Protein AF-0000000083444972 (afdb_homodimer)

Structure (mmCIF, N/CA/C/O backbone):
data_AF-0000000083444972-model_v1
#
loop_
_entity.id
_entity.type
_entity.pdbx_description
1 polymer "Pyridoxamine 5'-phosphate oxidase Alr4036 family FMN-binding domain-containing protein"
#
loop_
_atom_site.group_PDB
_atom_site.id
_atom_site.type_symbol
_atom_site.label_atom_id
_atom_site.label_alt_id
_atom_site.label_comp_id
_atom_site.label_asym_id
_atom_site.label_entity_id
_atom_site.label_seq_id
_atom_site.pdbx_PDB_ins_code
_atom_site.Cartn_x
_atom_site.Cartn_y
_atom_site.Cartn_z
_atom_site.occupancy
_atom_site.B_iso_or_equiv
_atom_site.auth_seq_id
_atom_site.auth_comp_id
_atom_site.auth_asym_id
_atom_site.auth_atom_id
_atom_site.pdbx_PDB_model_num
ATOM 1 N N . MET A 1 1 ? 34.969 41 23.953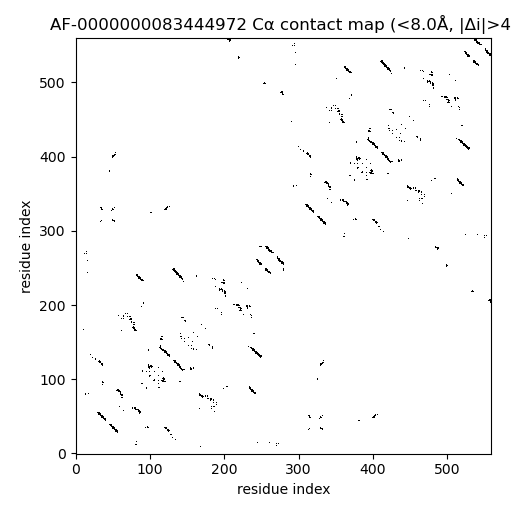 1 29.55 1 MET A N 1
ATOM 2 C CA . MET A 1 1 ? 34.906 40.312 22.656 1 29.55 1 MET A CA 1
ATOM 3 C C . MET A 1 1 ? 33.875 39.188 22.703 1 29.55 1 MET A C 1
ATOM 5 O O . MET A 1 1 ? 34.156 38.125 23.25 1 29.55 1 MET A O 1
ATOM 9 N N . SER A 1 2 ? 32.5 39.438 22.781 1 27.27 2 SER A N 1
ATOM 10 C CA . SER A 1 2 ? 31.359 38.625 23.141 1 27.27 2 SER A CA 1
ATOM 11 C C . SER A 1 2 ? 31.188 37.469 22.172 1 27.27 2 SER A C 1
ATOM 13 O O . SER A 1 2 ? 31.125 37.656 20.953 1 27.27 2 SER A O 1
ATOM 15 N N . THR A 1 3 ? 31.781 36.312 22.438 1 33.97 3 THR A N 1
ATOM 16 C CA . THR A 1 3 ? 31.734 35.062 21.688 1 33.97 3 THR A CA 1
ATOM 17 C C . THR A 1 3 ? 30.297 34.75 21.281 1 33.97 3 THR A C 1
ATOM 19 O O . THR A 1 3 ? 29.438 34.531 22.141 1 33.97 3 THR A O 1
ATOM 22 N N . THR A 1 4 ? 29.734 35.438 20.281 1 32.84 4 THR A N 1
ATOM 23 C CA . THR A 1 4 ? 28.391 35.25 19.734 1 32.84 4 THR A CA 1
ATOM 24 C C . THR A 1 4 ? 28.062 33.781 19.578 1 32.84 4 THR A C 1
ATOM 26 O O . THR A 1 4 ? 28.859 33 19.031 1 32.84 4 THR A O 1
ATOM 29 N N . ALA A 1 5 ? 27.359 33.219 20.5 1 39.28 5 ALA A N 1
ATOM 30 C CA . ALA A 1 5 ? 26.844 31.859 20.453 1 39.28 5 ALA A CA 1
ATOM 31 C C . ALA A 1 5 ? 26.422 31.484 19.031 1 39.28 5 ALA A C 1
ATOM 33 O O . ALA A 1 5 ? 25.812 32.312 18.328 1 39.28 5 ALA A O 1
ATOM 34 N N . PRO A 1 6 ? 27.047 30.562 18.359 1 39.22 6 PRO A N 1
ATOM 35 C CA . PRO A 1 6 ? 26.609 30.234 17 1 39.22 6 PRO A CA 1
ATOM 36 C C . PRO A 1 6 ? 25.094 30.234 16.844 1 39.22 6 PRO A C 1
ATOM 38 O O . PRO A 1 6 ? 24.375 29.953 17.812 1 39.22 6 PRO A O 1
ATOM 41 N N . SER A 1 7 ? 24.438 31.109 16.094 1 36.88 7 SER A N 1
ATOM 42 C CA . SER A 1 7 ? 23.031 31.141 15.734 1 36.88 7 SER A CA 1
ATOM 43 C C . SER A 1 7 ? 22.453 29.734 15.633 1 36.88 7 SER A C 1
ATOM 45 O O . SER A 1 7 ? 23.141 28.797 15.219 1 36.88 7 SER A O 1
ATOM 47 N N . ALA A 1 8 ? 21.578 29.234 16.484 1 40.88 8 ALA A N 1
ATOM 48 C CA . ALA A 1 8 ? 20.906 27.938 16.375 1 40.88 8 ALA A CA 1
ATOM 49 C C . ALA A 1 8 ? 20.797 27.5 14.914 1 40.88 8 ALA A C 1
ATOM 51 O O . ALA A 1 8 ? 20.047 28.094 14.141 1 40.88 8 ALA A O 1
ATOM 52 N N . SER A 1 9 ? 21.75 27.188 14.062 1 45.12 9 SER A N 1
ATOM 53 C CA . SER A 1 9 ? 21.906 26.703 12.695 1 45.12 9 SER A CA 1
ATOM 54 C C . SER A 1 9 ? 20.812 25.703 12.336 1 45.12 9 SER A C 1
ATOM 56 O O . SER A 1 9 ? 20.578 24.734 13.07 1 45.12 9 SER A O 1
ATOM 58 N N . ALA A 1 10 ? 19.734 26.172 11.586 1 56.94 10 ALA A N 1
ATOM 59 C CA . ALA A 1 10 ? 18.609 25.406 11.055 1 56.94 10 ALA A CA 1
ATOM 60 C C . ALA A 1 10 ? 19.094 24.047 10.531 1 56.94 10 ALA A C 1
ATOM 62 O O . ALA A 1 10 ? 20.094 23.969 9.82 1 56.94 10 ALA A O 1
ATOM 63 N N . LEU A 1 11 ? 18.844 22.938 11.211 1 68.12 11 LEU A N 1
ATOM 64 C CA . LEU A 1 11 ? 19.125 21.609 10.688 1 68.12 11 LEU A CA 1
ATOM 65 C C . LEU A 1 11 ? 18.859 21.547 9.188 1 68.12 11 LEU A C 1
ATOM 67 O O . LEU A 1 11 ? 17.875 22.109 8.711 1 68.12 11 LEU A O 1
ATOM 71 N N . PRO A 1 12 ? 19.859 21.234 8.422 1 84.19 12 PRO A N 1
ATOM 72 C CA . PRO A 1 12 ? 19.641 21.094 6.98 1 84.19 12 PRO A CA 1
ATOM 73 C C . PRO A 1 12 ? 18.484 20.156 6.648 1 84.19 12 PRO A C 1
ATOM 75 O O . PRO A 1 12 ? 18.078 19.344 7.492 1 84.19 12 PRO A O 1
ATOM 78 N N . PRO A 1 13 ? 17.844 20.359 5.492 1 91.69 13 PRO A N 1
ATOM 79 C CA . PRO A 1 13 ? 16.828 19.422 5.031 1 91.69 13 PRO A CA 1
ATOM 80 C C . PRO A 1 13 ? 17.359 18 4.906 1 91.69 13 PRO A C 1
ATOM 82 O O . PRO A 1 13 ? 18.562 17.797 4.758 1 91.69 13 PRO A O 1
ATOM 85 N N . ALA A 1 14 ? 16.438 17.062 5.047 1 95.12 14 ALA A N 1
ATOM 86 C CA . ALA A 1 14 ? 16.828 15.672 4.844 1 95.12 14 ALA A CA 1
ATOM 87 C C . ALA A 1 14 ? 17.5 15.477 3.492 1 95.12 14 ALA A C 1
ATOM 89 O O . ALA A 1 14 ? 17.109 16.094 2.498 1 95.12 14 ALA A O 1
ATOM 90 N N . PRO A 1 15 ? 18.5 14.633 3.381 1 95.44 15 PRO A N 1
ATOM 91 C CA . PRO A 1 15 ? 19.25 14.461 2.139 1 95.44 15 PRO A CA 1
ATOM 92 C C . PRO A 1 15 ? 18.391 13.945 0.99 1 95.44 15 PRO A C 1
ATOM 94 O O . PRO A 1 15 ? 18.734 14.141 -0.18 1 95.44 15 PRO A O 1
ATOM 97 N N . TRP A 1 16 ? 17.297 13.359 1.238 1 97.81 16 TRP A N 1
ATOM 98 C CA . TRP A 1 16 ? 16.438 12.75 0.214 1 97.81 16 TRP A CA 1
ATOM 99 C C . TRP A 1 16 ? 15.383 13.742 -0.263 1 97.81 16 TRP A C 1
ATOM 101 O O . TRP A 1 16 ? 14.742 13.516 -1.291 1 97.81 16 TRP A O 1
ATOM 111 N N . LYS A 1 17 ? 15.164 14.797 0.413 1 97.38 17 LYS A N 1
ATOM 112 C CA . LYS A 1 17 ? 13.961 15.609 0.234 1 97.38 17 LYS A CA 1
ATOM 113 C C . LYS A 1 17 ? 13.961 16.297 -1.127 1 97.38 17 LYS A C 1
ATOM 115 O O . LYS A 1 17 ? 12.945 16.312 -1.825 1 97.38 17 LYS A O 1
ATOM 120 N N . SER A 1 18 ? 15.062 16.922 -1.477 1 97.25 18 SER A N 1
ATOM 121 C CA . SER A 1 18 ? 15.133 17.672 -2.727 1 97.25 18 SER A CA 1
ATOM 122 C C . SER A 1 18 ? 14.836 16.781 -3.926 1 97.25 18 SER A C 1
ATOM 124 O O . SER A 1 18 ? 14.016 17.109 -4.777 1 97.25 18 SER A O 1
ATOM 126 N N . LEU A 1 19 ? 15.508 15.648 -4 1 98.31 19 LEU A N 1
ATOM 127 C CA . LEU A 1 19 ? 15.297 14.734 -5.113 1 98.31 19 LEU A CA 1
ATOM 128 C C . LEU A 1 19 ? 13.875 14.18 -5.098 1 98.31 19 LEU A C 1
ATOM 130 O O . LEU A 1 19 ? 13.234 14.062 -6.145 1 98.31 19 LEU A O 1
ATOM 134 N N . PHE A 1 20 ? 13.414 13.859 -3.982 1 98.69 20 PHE A N 1
ATOM 135 C CA . PHE A 1 20 ? 12.039 13.383 -3.826 1 98.69 20 PHE A CA 1
ATOM 136 C C . PHE A 1 20 ? 11.055 14.406 -4.379 1 98.69 20 PHE A C 1
ATOM 138 O O . PHE A 1 20 ? 10.18 14.062 -5.176 1 98.69 20 PHE A O 1
ATOM 145 N N . SER A 1 21 ? 11.227 15.625 -3.947 1 98.12 21 SER A N 1
ATOM 146 C CA . SER A 1 21 ? 10.344 16.703 -4.398 1 98.12 21 SER A CA 1
ATOM 147 C C . SER A 1 21 ? 10.391 16.859 -5.914 1 98.12 21 SER A C 1
ATOM 149 O O . SER A 1 21 ? 9.367 17.078 -6.559 1 98.12 21 SER A O 1
ATOM 151 N N . GLU A 1 22 ? 11.531 16.781 -6.441 1 98.19 22 GLU A N 1
ATOM 152 C CA . GLU A 1 22 ? 11.688 16.859 -7.891 1 98.19 22 GLU A CA 1
ATOM 153 C C . GLU A 1 22 ? 10.914 15.734 -8.586 1 98.19 22 GLU A C 1
ATOM 155 O O . GLU A 1 22 ? 10.219 15.977 -9.578 1 98.19 22 GLU A O 1
ATOM 160 N N . HIS A 1 23 ? 11.047 14.508 -8.094 1 98.44 23 HIS A N 1
ATOM 161 C CA . HIS A 1 23 ? 10.359 13.375 -8.688 1 98.44 23 HIS A CA 1
ATOM 162 C C . HIS A 1 23 ? 8.844 13.539 -8.594 1 98.44 23 HIS A C 1
ATOM 164 O O . HIS A 1 23 ? 8.125 13.273 -9.555 1 98.44 23 HIS A O 1
ATOM 170 N N . ILE A 1 24 ? 8.367 13.969 -7.418 1 97.69 24 ILE A N 1
ATOM 171 C CA . ILE A 1 24 ? 6.938 14.164 -7.219 1 97.69 24 ILE A CA 1
ATOM 172 C C . ILE A 1 24 ? 6.414 15.188 -8.219 1 97.69 24 ILE A C 1
ATOM 174 O O . ILE A 1 24 ? 5.34 15.008 -8.797 1 97.69 24 ILE A O 1
ATOM 178 N N . SER A 1 25 ? 7.16 16.25 -8.461 1 96.25 25 SER A N 1
ATOM 179 C CA . SER A 1 25 ? 6.746 17.328 -9.359 1 96.25 25 SER A CA 1
ATOM 180 C C . SER A 1 25 ? 6.602 16.812 -10.789 1 96.25 25 SER A C 1
ATOM 182 O O . SER A 1 25 ? 5.926 17.453 -11.609 1 96.25 25 SER A O 1
ATOM 184 N N . LYS A 1 26 ? 7.207 15.695 -11.141 1 96.06 26 LYS A N 1
ATOM 185 C CA . LYS A 1 26 ? 7.188 15.141 -12.5 1 96.06 26 LYS A CA 1
ATOM 186 C C . LYS A 1 26 ? 6.023 14.172 -12.68 1 96.06 26 LYS A C 1
ATOM 188 O O . LYS A 1 26 ? 5.73 13.758 -13.805 1 96.06 26 LYS A O 1
ATOM 193 N N . MET A 1 27 ? 5.43 13.828 -11.539 1 95.19 27 MET A N 1
ATOM 194 C CA . MET A 1 27 ? 4.277 12.938 -11.633 1 95.19 27 MET A CA 1
ATOM 195 C C . MET A 1 27 ? 3.055 13.68 -12.156 1 95.19 27 MET A C 1
ATOM 197 O O . MET A 1 27 ? 2.834 14.844 -11.805 1 95.19 27 MET A O 1
ATOM 201 N N . LYS A 1 28 ? 2.252 13.016 -13.055 1 90.12 28 LYS A N 1
ATOM 202 C CA . LYS A 1 28 ? 0.999 13.609 -13.516 1 90.12 28 LYS A CA 1
ATOM 203 C C . LYS A 1 28 ? 0.076 13.93 -12.336 1 90.12 28 LYS A C 1
ATOM 205 O O . LYS A 1 28 ? -0.571 14.977 -12.32 1 90.12 28 LYS A O 1
ATOM 210 N N . SER A 1 29 ? -0.06 13.031 -11.43 1 92.31 29 SER A N 1
ATOM 211 C CA . SER A 1 29 ? -0.767 13.164 -10.156 1 92.31 29 SER A CA 1
ATOM 212 C C . SER A 1 29 ? 0.081 12.648 -9 1 92.31 29 SER A C 1
ATOM 214 O O . SER A 1 29 ? 0.683 11.57 -9.094 1 92.31 29 SER A O 1
ATOM 216 N N . PRO A 1 30 ? 0.172 13.477 -8.008 1 96.19 30 PRO A N 1
ATOM 217 C CA . PRO A 1 30 ? 1.041 13.055 -6.906 1 96.19 30 PRO A CA 1
ATOM 218 C C . PRO A 1 30 ? 0.389 12.008 -6.008 1 96.19 30 PRO A C 1
ATOM 220 O O . PRO A 1 30 ? 0.37 12.172 -4.781 1 96.19 30 PRO A O 1
ATOM 223 N N . GLU A 1 31 ? -0.049 10.93 -6.602 1 97.38 31 GLU A N 1
ATOM 224 C CA . GLU A 1 31 ? -0.674 9.828 -5.875 1 97.38 31 GLU A CA 1
ATOM 225 C C . GLU A 1 31 ? 0.373 8.953 -5.188 1 97.38 31 GLU A C 1
ATOM 227 O O . GLU A 1 31 ? 1.475 8.773 -5.711 1 97.38 31 GLU A O 1
ATOM 232 N N . PHE A 1 32 ? 0.044 8.508 -4.09 1 98.69 32 PHE A N 1
ATOM 233 C CA . PHE A 1 32 ? 0.807 7.473 -3.404 1 98.69 32 PHE A CA 1
ATOM 234 C C . PHE A 1 32 ? -0.123 6.48 -2.721 1 98.69 32 PHE A C 1
ATOM 236 O O . PHE A 1 32 ? -1.339 6.684 -2.686 1 98.69 32 PHE A O 1
ATOM 243 N N . VAL A 1 33 ? 0.439 5.379 -2.26 1 98.94 33 VAL A N 1
ATOM 244 C CA . VAL A 1 33 ? -0.359 4.395 -1.537 1 98.94 33 VAL A CA 1
ATOM 245 C C . VAL A 1 33 ? 0.065 4.359 -0.071 1 98.94 33 VAL A C 1
ATOM 247 O O . VAL A 1 33 ? 1.26 4.328 0.236 1 98.94 33 VAL A O 1
ATOM 250 N N . LEU A 1 34 ? -0.942 4.398 0.748 1 99 34 LEU A N 1
ATOM 251 C CA . LEU A 1 34 ? -0.731 4.355 2.191 1 99 34 LEU A CA 1
ATOM 252 C C . LEU A 1 34 ? -1.053 2.971 2.746 1 99 34 LEU A C 1
ATOM 254 O O . LEU A 1 34 ? -2.127 2.426 2.48 1 99 34 LEU A O 1
ATOM 258 N N . GLY A 1 35 ? -0.06 2.439 3.475 1 98.94 35 GLY A N 1
ATOM 259 C CA . GLY A 1 35 ? -0.285 1.232 4.254 1 98.94 35 GLY A CA 1
ATOM 260 C C . GLY A 1 35 ? -0.543 1.51 5.723 1 98.94 35 GLY A C 1
ATOM 261 O O . GLY A 1 35 ? 0.148 2.326 6.336 1 98.94 35 GLY A O 1
ATOM 262 N N . THR A 1 36 ? -1.591 0.898 6.285 1 98.94 36 THR A N 1
ATOM 263 C CA . THR A 1 36 ? -1.922 0.951 7.707 1 98.94 36 THR A CA 1
ATOM 264 C C . THR A 1 36 ? -2.205 -0.448 8.25 1 98.94 36 THR A C 1
ATOM 266 O O . THR A 1 36 ? -2.086 -1.437 7.52 1 98.94 36 THR A O 1
ATOM 269 N N . LEU A 1 37 ? -2.461 -0.545 9.523 1 98.81 37 LEU A N 1
ATOM 270 C CA . LEU A 1 37 ? -2.85 -1.774 10.203 1 98.81 37 LEU A CA 1
ATOM 271 C C . LEU A 1 37 ? -4.309 -1.715 10.648 1 98.81 37 LEU A C 1
ATOM 273 O O . LEU A 1 37 ? -4.758 -0.699 11.18 1 98.81 37 LEU A O 1
ATOM 277 N N . ASP A 1 38 ? -5.008 -2.707 10.344 1 98.56 38 ASP A N 1
ATOM 278 C CA . ASP A 1 38 ? -6.348 -2.887 10.898 1 98.56 38 ASP A CA 1
ATOM 279 C C . ASP A 1 38 ? -6.41 -4.109 11.812 1 98.56 38 ASP A C 1
ATOM 281 O O . ASP A 1 38 ? -5.609 -5.035 11.672 1 98.56 38 ASP A O 1
ATOM 285 N N . SER A 1 39 ? -7.32 -4.125 12.742 1 97.94 39 SER A N 1
ATOM 286 C CA . SER A 1 39 ? -7.523 -5.301 13.586 1 97.94 39 SER A CA 1
ATOM 287 C C . SER A 1 39 ? -7.988 -6.496 12.758 1 97.94 39 SER A C 1
ATOM 289 O O . SER A 1 39 ? -8.828 -6.359 11.875 1 97.94 39 SER A O 1
ATOM 291 N N . ALA A 1 40 ? -7.434 -7.617 13.023 1 97.94 40 ALA A N 1
ATOM 292 C CA . ALA A 1 40 ? -7.816 -8.844 12.328 1 97.94 40 ALA A CA 1
ATOM 293 C C . ALA A 1 40 ? -9.094 -9.43 12.922 1 97.94 40 ALA A C 1
ATOM 295 O O . ALA A 1 40 ? -9.422 -9.18 14.086 1 97.94 40 ALA A O 1
ATOM 296 N N . PRO A 1 41 ? -9.789 -10.219 12.086 1 94.06 41 PRO A N 1
ATOM 297 C CA . PRO A 1 41 ? -10.906 -10.977 12.664 1 94.06 41 PRO A CA 1
ATOM 298 C C . PRO A 1 41 ? -10.461 -11.953 13.75 1 94.06 41 PRO A C 1
ATOM 300 O O . PRO A 1 41 ? -9.289 -12.352 13.781 1 94.06 41 PRO A O 1
ATOM 303 N N . LYS A 1 42 ? -11.398 -12.312 14.531 1 94.06 42 LYS A N 1
ATOM 304 C CA . LYS A 1 42 ? -11.117 -13.297 15.578 1 94.06 42 LYS A CA 1
ATOM 305 C C . LYS A 1 42 ? -10.633 -14.609 14.977 1 94.06 42 LYS A C 1
ATOM 307 O O . LYS A 1 42 ? -11.18 -15.086 13.977 1 94.06 42 LYS A O 1
ATOM 312 N N . GLY A 1 43 ? -9.68 -15.164 15.555 1 93.5 43 GLY A N 1
ATOM 313 C CA . GLY A 1 43 ? -9.188 -16.453 15.117 1 93.5 43 GLY A CA 1
ATOM 314 C C . GLY A 1 43 ? -8.102 -16.359 14.062 1 93.5 43 GLY A C 1
ATOM 315 O O . GLY A 1 43 ? -7.547 -17.375 13.633 1 93.5 43 GLY A O 1
ATOM 316 N N . SER A 1 44 ? -7.758 -15.141 13.664 1 95.88 44 SER A N 1
ATOM 317 C CA . SER A 1 44 ? -6.703 -14.93 12.68 1 95.88 44 SER A CA 1
ATOM 318 C C . SER A 1 44 ? -5.336 -15.289 13.25 1 95.88 44 SER A C 1
ATOM 320 O O . SER A 1 44 ? -5.129 -15.234 14.461 1 95.88 44 SER A O 1
ATOM 322 N N . PRO A 1 45 ? -4.391 -15.664 12.406 1 96.31 45 PRO A N 1
ATOM 323 C CA . PRO A 1 45 ? -3.049 -16.016 12.867 1 96.31 45 PRO A CA 1
ATOM 324 C C . PRO A 1 45 ? -2.311 -14.836 13.5 1 96.31 45 PRO A C 1
ATOM 326 O O . PRO A 1 45 ? -1.371 -15.039 14.273 1 96.31 45 PRO A O 1
ATOM 329 N N . THR A 1 46 ? -2.596 -13.602 13.125 1 97.62 46 THR A N 1
ATOM 330 C CA . THR A 1 46 ? -2.033 -12.383 13.688 1 97.62 46 THR A CA 1
ATOM 331 C C . THR A 1 46 ? -3.143 -11.43 14.141 1 97.62 46 THR A C 1
ATOM 333 O O . THR A 1 46 ? -4.266 -11.5 13.633 1 97.62 46 THR A O 1
ATOM 336 N N . PRO A 1 47 ? -2.816 -10.555 15.047 1 97.81 47 PRO A N 1
ATOM 337 C CA . PRO A 1 47 ? -3.848 -9.648 15.562 1 97.81 47 PRO A CA 1
ATOM 338 C C . PRO A 1 47 ? -4.188 -8.531 14.586 1 97.81 47 PRO A C 1
ATOM 340 O O . PRO A 1 47 ? -5.168 -7.805 14.789 1 97.81 47 PRO A O 1
ATOM 343 N N . PHE A 1 48 ? -3.361 -8.344 13.531 1 98.44 48 PHE A N 1
ATOM 344 C CA . PHE A 1 48 ? -3.578 -7.254 12.586 1 98.44 48 PHE A CA 1
ATOM 345 C C . PHE A 1 48 ? -3.564 -7.766 11.156 1 98.44 48 PHE A C 1
ATOM 347 O O . PHE A 1 48 ? -3.049 -8.852 10.883 1 98.44 48 PHE A O 1
ATOM 354 N N . VAL A 1 49 ? -4.137 -7.039 10.273 1 98.88 49 VAL A N 1
ATOM 355 C CA . VAL A 1 49 ? -4.074 -7.238 8.836 1 98.88 49 VAL A CA 1
ATOM 356 C C . VAL A 1 49 ? -3.633 -5.945 8.148 1 98.88 49 VAL A C 1
ATOM 358 O O . VAL A 1 49 ? -3.871 -4.852 8.672 1 98.88 49 VAL A O 1
ATOM 361 N N . PRO A 1 50 ? -2.939 -6.043 7.043 1 98.88 50 PRO A N 1
ATOM 362 C CA . PRO A 1 50 ? -2.545 -4.836 6.312 1 98.88 50 PRO A CA 1
ATOM 363 C C . PRO A 1 50 ? -3.697 -4.223 5.52 1 98.88 50 PRO A C 1
ATOM 365 O O . PRO A 1 50 ? -4.551 -4.949 5 1 98.88 50 PRO A O 1
ATOM 368 N N . ARG A 1 51 ? -3.75 -2.936 5.457 1 98.94 51 ARG A N 1
ATOM 369 C CA . ARG A 1 51 ? -4.676 -2.188 4.609 1 98.94 51 ARG A CA 1
ATOM 370 C C . ARG A 1 51 ? -3.932 -1.179 3.742 1 98.94 51 ARG A C 1
ATOM 372 O O . ARG A 1 51 ? -2.971 -0.552 4.195 1 98.94 51 ARG A O 1
ATOM 379 N N . VAL A 1 52 ? -4.359 -1.056 2.496 1 98.94 52 VAL A N 1
ATOM 380 C CA . VAL A 1 52 ? -3.691 -0.153 1.566 1 98.94 52 VAL A CA 1
ATOM 381 C C . VAL A 1 52 ? -4.73 0.638 0.775 1 98.94 52 VAL A C 1
ATOM 383 O O . VAL A 1 52 ? -5.805 0.123 0.462 1 98.94 52 VAL A O 1
ATOM 386 N N . ARG A 1 53 ? -4.414 1.9 0.476 1 98.81 53 ARG A N 1
ATOM 387 C CA . ARG A 1 53 ? -5.27 2.727 -0.37 1 98.81 53 ARG A CA 1
ATOM 388 C C . ARG A 1 53 ? -4.488 3.893 -0.966 1 98.81 53 ARG A C 1
ATOM 390 O O . ARG A 1 53 ? -3.484 4.332 -0.397 1 98.81 53 ARG A O 1
ATOM 397 N N . TYR A 1 54 ? -4.953 4.367 -2.051 1 98.5 54 TYR A N 1
ATOM 398 C CA . TYR A 1 54 ? -4.355 5.531 -2.695 1 98.5 54 TYR A CA 1
ATOM 399 C C . TYR A 1 54 ? -4.723 6.812 -1.955 1 98.5 54 TYR A C 1
ATOM 401 O O . TYR A 1 54 ? -5.852 6.961 -1.484 1 98.5 54 TYR A O 1
ATOM 409 N N . CYS A 1 55 ? -3.85 7.688 -1.828 1 98.44 55 CYS A N 1
ATOM 410 C CA . CYS A 1 55 ? -3.963 9.047 -1.302 1 98.44 55 CYS A CA 1
ATOM 411 C C . CYS A 1 55 ? -3.238 10.039 -2.201 1 98.44 55 CYS A C 1
ATOM 413 O O . CYS A 1 55 ? -2.611 9.648 -3.188 1 98.44 55 CYS A O 1
ATOM 415 N N . ILE A 1 56 ? -3.422 11.32 -1.875 1 98.19 56 ILE A N 1
ATOM 416 C CA . ILE A 1 56 ? -2.773 12.375 -2.641 1 98.19 56 ILE A CA 1
ATOM 417 C C . ILE A 1 56 ? -1.768 13.109 -1.756 1 98.19 56 ILE A C 1
ATOM 419 O O . ILE A 1 56 ? -2.098 13.523 -0.644 1 98.19 56 ILE A O 1
ATOM 423 N N . HIS A 1 57 ? -0.564 13.195 -2.256 1 98.75 57 HIS A N 1
ATOM 424 C CA . HIS A 1 57 ? 0.467 14 -1.611 1 98.75 57 HIS A CA 1
ATOM 425 C C . HIS A 1 57 ? 0.125 15.484 -1.672 1 98.75 57 HIS A C 1
ATOM 427 O O . HIS A 1 57 ? -0.057 16.047 -2.758 1 98.75 57 HIS A O 1
ATOM 433 N N . ARG A 1 58 ? 0.074 16.172 -0.535 1 98.5 58 ARG A N 1
ATOM 434 C CA . ARG A 1 58 ? -0.389 17.547 -0.514 1 98.5 58 ARG A CA 1
ATOM 435 C C . ARG A 1 58 ? 0.748 18.5 -0.162 1 98.5 58 ARG A C 1
ATOM 437 O O . ARG A 1 58 ? 0.513 19.688 0.127 1 98.5 58 ARG A O 1
ATOM 444 N N . GLY A 1 59 ? 1.976 18 -0.183 1 98.12 59 GLY A N 1
ATOM 445 C CA . GLY A 1 59 ? 3.129 18.797 0.196 1 98.12 59 GLY A CA 1
ATOM 446 C C . GLY A 1 59 ? 3.721 18.391 1.534 1 98.12 59 GLY A C 1
ATOM 447 O O . GLY A 1 59 ? 3.492 17.281 2.012 1 98.12 59 GLY A O 1
ATOM 448 N N . PHE A 1 60 ? 4.555 19.297 2.113 1 98.75 60 PHE A N 1
ATOM 449 C CA . PHE A 1 60 ? 5.207 19.047 3.393 1 98.75 60 PHE A CA 1
ATOM 450 C C . PHE A 1 60 ? 4.648 19.969 4.473 1 98.75 60 PHE A C 1
ATOM 452 O O . PHE A 1 60 ? 4.344 21.125 4.207 1 98.75 60 PHE A O 1
ATOM 459 N N . TRP A 1 61 ? 4.547 19.453 5.66 1 98.75 61 TRP A N 1
ATOM 460 C CA . TRP A 1 61 ? 4.074 20.25 6.781 1 98.75 61 TRP A CA 1
ATOM 461 C C . TRP A 1 61 ? 4.922 21.516 6.949 1 98.75 61 TRP A C 1
ATOM 463 O O . TRP A 1 61 ? 6.152 21.453 6.895 1 98.75 61 TRP A O 1
ATOM 473 N N . ALA A 1 62 ? 4.277 22.656 7.156 1 98.25 62 ALA A N 1
ATOM 474 C CA . ALA A 1 62 ? 4.871 23.969 7.371 1 98.25 62 ALA A CA 1
ATOM 475 C C . ALA A 1 62 ? 5.438 24.531 6.074 1 98.25 62 ALA A C 1
ATOM 477 O O . ALA A 1 62 ? 6.219 25.484 6.098 1 98.25 62 ALA A O 1
ATOM 478 N N . GLU A 1 63 ? 5.129 23.844 4.969 1 97.62 63 GLU A N 1
ATOM 479 C CA . GLU A 1 63 ? 5.508 24.297 3.635 1 97.62 63 GLU A CA 1
ATOM 480 C C . GLU A 1 63 ? 4.32 24.266 2.68 1 97.62 63 GLU A C 1
ATOM 482 O O . GLU A 1 63 ? 4.414 23.703 1.585 1 97.62 63 GLU A O 1
ATOM 487 N N . LEU A 1 64 ? 3.266 24.891 3.041 1 97.56 64 LEU A N 1
ATOM 488 C CA . LEU A 1 64 ? 2.053 24.938 2.232 1 97.56 64 LEU A CA 1
ATOM 489 C C . LEU A 1 64 ? 2.361 25.422 0.82 1 97.56 64 LEU A C 1
ATOM 491 O O . LEU A 1 64 ? 2.869 26.531 0.635 1 97.56 64 LEU A O 1
ATOM 495 N N . PRO A 1 65 ? 2.061 24.562 -0.143 1 96.56 65 PRO A N 1
ATOM 496 C CA . PRO A 1 65 ? 2.314 24.984 -1.519 1 96.56 65 PRO A CA 1
ATOM 497 C C . PRO A 1 65 ? 1.502 26.219 -1.908 1 96.56 65 PRO A C 1
ATOM 499 O O . PRO A 1 65 ? 0.364 26.391 -1.461 1 96.56 65 PRO A O 1
ATOM 502 N N . GLU A 1 66 ? 2.039 26.969 -2.826 1 95.94 66 GLU A N 1
ATOM 503 C CA . GLU A 1 66 ? 1.327 28.141 -3.324 1 95.94 66 GLU A CA 1
ATOM 504 C C . GLU A 1 66 ? 0.133 27.734 -4.184 1 95.94 66 GLU A C 1
ATOM 506 O O . GLU A 1 66 ? 0.217 26.781 -4.965 1 95.94 66 GLU A O 1
ATOM 511 N N . ASN A 1 67 ? -0.885 28.391 -3.955 1 96.56 67 ASN A N 1
ATOM 512 C CA . ASN A 1 67 ? -2.121 28.25 -4.715 1 96.56 67 ASN A CA 1
ATOM 513 C C . ASN A 1 67 ? -2.883 29.562 -4.812 1 96.56 67 ASN A C 1
ATOM 515 O O . ASN A 1 67 ? -3.434 30.047 -3.818 1 96.56 67 ASN A O 1
ATOM 519 N N . LYS A 1 68 ? -2.988 30.141 -5.992 1 95.19 68 LYS A N 1
ATOM 520 C CA . LYS A 1 68 ? -3.557 31.469 -6.191 1 95.19 68 LYS A CA 1
ATOM 521 C C . LYS A 1 68 ? -5.051 31.484 -5.879 1 95.19 68 LYS A C 1
ATOM 523 O O . LYS A 1 68 ? -5.637 32.531 -5.68 1 95.19 68 LYS A O 1
ATOM 528 N N . HIS A 1 69 ? -5.672 30.312 -5.848 1 95.25 69 HIS A N 1
ATOM 529 C CA . HIS A 1 69 ? -7.109 30.234 -5.621 1 95.25 69 HIS A CA 1
ATOM 530 C C . HIS A 1 69 ? -7.422 30.016 -4.145 1 95.25 69 HIS A C 1
ATOM 532 O O . HIS A 1 69 ? -8.594 29.922 -3.76 1 95.25 69 HIS A O 1
ATOM 538 N N . ASN A 1 70 ? -6.402 29.906 -3.314 1 97.5 70 ASN A N 1
ATOM 539 C CA . ASN A 1 70 ? -6.562 29.719 -1.876 1 97.5 70 ASN A CA 1
ATOM 540 C C . ASN A 1 70 ? -6.625 31.047 -1.139 1 97.5 70 ASN A C 1
ATOM 542 O O . ASN A 1 70 ? -5.621 31.766 -1.051 1 97.5 70 ASN A O 1
ATOM 546 N N . ASP A 1 71 ? -7.727 31.359 -0.493 1 95.62 71 ASP A N 1
ATOM 547 C CA . ASP A 1 71 ? -7.93 32.625 0.179 1 95.62 71 ASP A CA 1
ATOM 548 C C . ASP A 1 71 ? -7.559 32.562 1.657 1 95.62 71 ASP A C 1
ATOM 550 O O . ASP A 1 71 ? -7.699 33.531 2.398 1 95.62 71 ASP A O 1
ATOM 554 N N . ALA A 1 72 ? -7.145 31.406 2.094 1 97.62 72 ALA A N 1
ATOM 555 C CA . ALA A 1 72 ? -6.75 31.25 3.492 1 97.62 72 ALA A CA 1
ATOM 556 C C . ALA A 1 72 ? -5.523 32.094 3.812 1 97.62 72 ALA A C 1
ATOM 558 O O . ALA A 1 72 ? -4.609 32.219 2.99 1 97.62 72 ALA A O 1
ATOM 559 N N . GLU A 1 73 ? -5.543 32.656 5.004 1 97.12 73 GLU A N 1
ATOM 560 C CA . GLU A 1 73 ? -4.336 33.312 5.48 1 97.12 73 GLU A CA 1
ATOM 561 C C . GLU A 1 73 ? -3.164 32.344 5.562 1 97.12 73 GLU A C 1
ATOM 563 O O . GLU A 1 73 ? -3.322 31.219 6.023 1 97.12 73 GLU A O 1
ATOM 568 N N . ARG A 1 74 ? -1.993 32.812 5.199 1 96.88 74 ARG A N 1
ATOM 569 C CA . ARG A 1 74 ? -0.814 31.938 5.207 1 96.88 74 ARG A CA 1
ATOM 570 C C . ARG A 1 74 ? 0.112 32.281 6.367 1 96.88 74 ARG A C 1
ATOM 572 O O . ARG A 1 74 ? 0.265 33.469 6.715 1 96.88 74 ARG A O 1
ATOM 579 N N . ASN A 1 75 ? 0.711 31.281 6.938 1 97.75 75 ASN A N 1
ATOM 580 C CA . ASN A 1 75 ? 1.801 31.5 7.879 1 97.75 75 ASN A CA 1
ATOM 581 C C . ASN A 1 75 ? 3.01 32.125 7.195 1 97.75 75 ASN A C 1
ATOM 583 O O . ASN A 1 75 ? 3.281 31.859 6.027 1 97.75 75 ASN A O 1
ATOM 587 N N . PRO A 1 76 ? 3.723 33.031 7.973 1 96.12 76 PRO A N 1
ATOM 588 C CA . PRO A 1 76 ? 5.074 33.312 7.473 1 96.12 76 PRO A CA 1
ATOM 589 C C . PRO A 1 76 ? 5.941 32.062 7.391 1 96.12 76 PRO A C 1
ATOM 591 O O . PRO A 1 76 ? 5.66 31.062 8.062 1 96.12 76 PRO A O 1
ATOM 594 N N . GLN A 1 77 ? 6.863 32.156 6.512 1 94.5 77 GLN A N 1
ATOM 595 C CA . GLN A 1 77 ? 7.754 31.016 6.355 1 94.5 77 GLN A CA 1
ATOM 596 C C . GLN A 1 77 ? 8.766 30.953 7.496 1 94.5 77 GLN A C 1
ATOM 598 O O . GLN A 1 77 ? 9.953 31.219 7.301 1 94.5 77 GLN A O 1
ATOM 603 N N . VAL A 1 78 ? 8.312 30.5 8.656 1 95.31 78 VAL A N 1
ATOM 604 C CA . VAL A 1 78 ? 9.148 30.406 9.844 1 95.31 78 VAL A CA 1
ATOM 605 C C . VAL A 1 78 ? 9.703 29 9.992 1 95.31 78 VAL A C 1
ATOM 607 O O . VAL A 1 78 ? 10.789 28.797 10.531 1 95.31 78 VAL A O 1
ATOM 610 N N . TYR A 1 79 ? 8.898 28.016 9.508 1 96.94 79 TYR A N 1
ATOM 611 C CA . TYR A 1 79 ? 9.289 26.609 9.648 1 96.94 79 TYR A CA 1
ATOM 612 C C . TYR A 1 79 ? 9.289 25.906 8.297 1 96.94 79 TYR A C 1
ATOM 614 O O . TYR A 1 79 ? 8.594 26.328 7.371 1 96.94 79 TYR A O 1
ATOM 622 N N . GLN A 1 80 ? 10.117 24.875 8.25 1 97 80 GLN A N 1
ATOM 623 C CA . GLN A 1 80 ? 10.07 23.844 7.219 1 97 80 GLN A CA 1
ATOM 624 C C . GLN A 1 80 ? 10.156 22.453 7.836 1 97 80 GLN A C 1
ATOM 626 O O . GLN A 1 80 ? 10.57 22.312 8.984 1 97 80 GLN A O 1
ATOM 631 N N . SER A 1 81 ? 9.711 21.469 7.133 1 97.25 81 SER A N 1
ATOM 632 C CA . SER A 1 81 ? 9.852 20.094 7.625 1 97.25 81 SER A CA 1
ATOM 633 C C . SER A 1 81 ? 10.008 19.109 6.473 1 97.25 81 SER A C 1
ATOM 635 O O . SER A 1 81 ? 9.812 19.469 5.309 1 97.25 81 SER A O 1
ATOM 637 N N . ASP A 1 82 ? 10.453 17.922 6.82 1 97.12 82 ASP A N 1
ATOM 638 C CA . ASP A 1 82 ? 10.562 16.828 5.867 1 97.12 82 ASP A CA 1
ATOM 639 C C . ASP A 1 82 ? 9.398 15.859 6.012 1 97.12 82 ASP A C 1
ATOM 641 O O . ASP A 1 82 ? 9.547 14.656 5.762 1 97.12 82 ASP A O 1
ATOM 645 N N . CYS A 1 83 ? 8.242 16.328 6.527 1 98.75 83 CYS A N 1
ATOM 646 C CA . CYS A 1 83 ? 7.09 15.484 6.82 1 98.75 83 CYS A CA 1
ATOM 647 C C . CYS A 1 83 ? 6.012 15.656 5.758 1 98.75 83 CYS A C 1
ATOM 649 O O . CYS A 1 83 ? 5.312 16.672 5.73 1 98.75 83 CYS A O 1
ATOM 651 N N . PRO A 1 84 ? 5.836 14.609 4.906 1 98.88 84 PRO A N 1
ATOM 652 C CA . PRO A 1 84 ? 4.777 14.727 3.902 1 98.88 84 PRO A CA 1
ATOM 653 C C . PRO A 1 84 ? 3.379 14.719 4.516 1 98.88 84 PRO A C 1
ATOM 655 O O . PRO A 1 84 ? 3.195 14.234 5.637 1 98.88 84 PRO A O 1
ATOM 658 N N . THR A 1 85 ? 2.434 15.281 3.74 1 98.94 85 THR A N 1
ATOM 659 C CA . THR A 1 85 ? 1.077 15.398 4.262 1 98.94 85 THR A CA 1
ATOM 660 C C . THR A 1 85 ? 0.059 14.898 3.244 1 98.94 85 THR A C 1
ATOM 662 O O . THR A 1 85 ? 0.361 14.797 2.053 1 98.94 85 THR A O 1
ATOM 665 N N . PHE A 1 86 ? -1.085 14.547 3.707 1 98.88 86 PHE A N 1
ATOM 666 C CA . PHE A 1 86 ? -2.283 14.297 2.912 1 98.88 86 PHE A CA 1
ATOM 667 C C . PHE A 1 86 ? -3.539 14.617 3.715 1 98.88 86 PHE A C 1
ATOM 669 O O . PHE A 1 86 ? -3.469 14.844 4.922 1 98.88 86 PHE A O 1
ATOM 676 N N . THR A 1 87 ? -4.633 14.734 3.064 1 98.81 87 THR A N 1
ATOM 677 C CA . THR A 1 87 ? -5.898 15.039 3.723 1 98.81 87 THR A CA 1
ATOM 678 C C . THR A 1 87 ? -6.793 13.797 3.76 1 98.81 87 THR A C 1
ATOM 680 O O . THR A 1 87 ? -6.621 12.875 2.959 1 98.81 87 THR A O 1
ATOM 683 N N . THR A 1 88 ? -7.68 13.773 4.699 1 98.81 88 THR A N 1
ATOM 684 C CA . THR A 1 88 ? -8.594 12.641 4.828 1 98.81 88 THR A CA 1
ATOM 685 C C . THR A 1 88 ? -9.875 13.055 5.547 1 98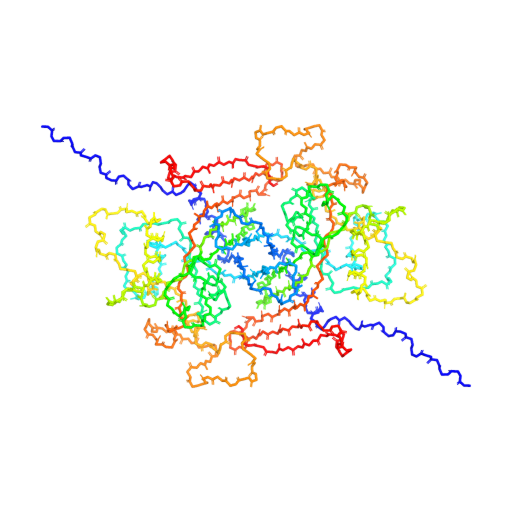.81 88 THR A C 1
ATOM 687 O O . THR A 1 88 ? -9.984 14.188 6.02 1 98.81 88 THR A O 1
ATOM 690 N N . ASP A 1 89 ? -10.898 12.273 5.426 1 98.81 89 ASP A N 1
ATOM 691 C CA . ASP A 1 89 ? -12.156 12.352 6.156 1 98.81 89 ASP A CA 1
ATOM 692 C C . ASP A 1 89 ? -12.094 11.539 7.449 1 98.81 89 ASP A C 1
ATOM 694 O O . ASP A 1 89 ? -11.727 10.359 7.43 1 98.81 89 ASP A O 1
ATOM 698 N N . VAL A 1 90 ? -12.398 12.156 8.57 1 98.81 90 VAL A N 1
ATOM 699 C CA . VAL A 1 90 ? -12.281 11.523 9.883 1 98.81 90 VAL A CA 1
ATOM 700 C C . VAL A 1 90 ? -13.117 10.25 9.922 1 98.81 90 VAL A C 1
ATOM 702 O O . VAL A 1 90 ? -12.836 9.344 10.711 1 98.81 90 VAL A O 1
ATOM 705 N N . ARG A 1 91 ? -14.148 10.109 9.086 1 98.25 91 ARG A N 1
ATOM 706 C CA . ARG A 1 91 ? -15.047 8.961 9.094 1 98.25 91 ARG A CA 1
ATOM 707 C C . ARG A 1 91 ? -14.445 7.785 8.336 1 98.25 91 ARG A C 1
ATOM 709 O O . ARG A 1 91 ? -14.984 6.676 8.367 1 98.25 91 ARG A O 1
ATOM 716 N N . MET A 1 92 ? -13.305 7.949 7.641 1 98.19 92 MET A N 1
ATOM 717 C CA . MET A 1 92 ? -12.648 6.875 6.898 1 98.19 92 MET A CA 1
ATOM 718 C C . MET A 1 92 ? -11.875 5.953 7.844 1 98.19 92 MET A C 1
ATOM 720 O O . MET A 1 92 ? -11.32 6.41 8.844 1 98.19 92 MET A O 1
ATOM 724 N N . GLU A 1 93 ? -11.703 4.734 7.441 1 97.5 93 GLU A N 1
ATOM 725 C CA . GLU A 1 93 ? -11.148 3.678 8.289 1 97.5 93 GLU A CA 1
ATOM 726 C C . GLU A 1 93 ? -9.703 3.977 8.672 1 97.5 93 GLU A C 1
ATOM 728 O O . GLU A 1 93 ? -9.258 3.617 9.758 1 97.5 93 GLU A O 1
ATOM 733 N N . LYS A 1 94 ? -8.953 4.668 7.777 1 98.62 94 LYS A N 1
ATOM 734 C CA . LYS A 1 94 ? -7.531 4.875 8.016 1 98.62 94 LYS A CA 1
ATOM 735 C C . LYS A 1 94 ? -7.301 5.73 9.258 1 98.62 94 LYS A C 1
ATOM 737 O O . LYS A 1 94 ? -6.273 5.602 9.93 1 98.62 94 LYS A O 1
ATOM 742 N N . VAL A 1 95 ? -8.227 6.652 9.57 1 98.81 95 VAL A N 1
ATOM 743 C CA . VAL A 1 95 ? -8.055 7.477 10.758 1 98.81 95 VAL A CA 1
ATOM 744 C C . VAL A 1 95 ? -8.133 6.605 12.008 1 98.81 95 VAL A C 1
ATOM 746 O O . VAL A 1 95 ? -7.246 6.652 12.867 1 98.81 95 VAL A O 1
ATOM 749 N N . GLY A 1 96 ? -9.195 5.738 12.125 1 98.62 96 GLY A N 1
ATOM 750 C CA . GLY A 1 96 ? -9.297 4.801 13.227 1 98.62 96 GLY A CA 1
ATOM 751 C C . GLY A 1 96 ? -8.109 3.867 13.336 1 98.62 96 GLY A C 1
ATOM 752 O O . GLY A 1 96 ? -7.629 3.584 14.43 1 98.62 96 GLY A O 1
ATOM 753 N N . GLN A 1 97 ? -7.629 3.453 12.219 1 98.81 97 GLN A N 1
ATOM 754 C CA . GLN A 1 97 ? -6.484 2.549 12.18 1 98.81 97 GLN A CA 1
ATOM 755 C C . GLN A 1 97 ? -5.234 3.221 12.742 1 98.81 97 GLN A C 1
ATOM 757 O O . GLN A 1 97 ? -4.504 2.621 13.539 1 98.81 97 GLN A O 1
ATOM 762 N N . ILE A 1 98 ? -4.969 4.473 12.383 1 98.88 98 ILE A N 1
ATOM 763 C CA . ILE A 1 98 ? -3.809 5.23 12.844 1 98.88 98 ILE A CA 1
ATOM 764 C C . ILE A 1 98 ? -3.881 5.414 14.352 1 98.88 98 ILE A C 1
ATOM 766 O O . ILE A 1 98 ? -2.881 5.238 15.055 1 98.88 98 ILE A O 1
ATOM 770 N N . PHE A 1 99 ? -5.027 5.719 14.867 1 98.81 99 PHE A N 1
ATOM 771 C CA . PHE A 1 99 ? -5.195 5.961 16.297 1 98.81 99 PHE A CA 1
ATOM 772 C C . PHE A 1 99 ? -5.113 4.656 17.078 1 98.81 99 PHE A C 1
ATOM 774 O O . PHE A 1 99 ? -4.453 4.59 18.125 1 98.81 99 PHE A O 1
ATOM 781 N N . ALA A 1 100 ? -5.738 3.609 16.578 1 98.56 100 ALA A N 1
ATOM 782 C CA . ALA A 1 100 ? -5.844 2.342 17.297 1 98.56 100 ALA A CA 1
ATOM 783 C C . ALA A 1 100 ? -4.48 1.673 17.438 1 98.56 100 ALA A C 1
ATOM 785 O O . ALA A 1 100 ? -4.25 0.902 18.359 1 98.56 100 ALA A O 1
ATOM 786 N N . THR A 1 101 ? -3.549 1.97 16.547 1 98.62 101 THR A N 1
ATOM 787 C CA . THR A 1 101 ? -2.258 1.293 16.547 1 98.62 101 THR A CA 1
ATOM 788 C C . THR A 1 101 ? -1.166 2.207 17.094 1 98.62 101 THR A C 1
ATOM 790 O O . THR A 1 101 ? 0.021 1.88 17.016 1 98.62 101 THR A O 1
ATOM 793 N N . SER A 1 102 ? -1.527 3.375 17.547 1 98.31 102 SER A N 1
ATOM 794 C CA . SER A 1 102 ? -0.6 4.309 18.188 1 98.31 102 SER A CA 1
ATOM 795 C C . SER A 1 102 ? -0.339 3.93 19.641 1 98.31 102 SER A C 1
ATOM 797 O O . SER A 1 102 ? -0.897 2.953 20.141 1 98.31 102 SER A O 1
ATOM 799 N N . ALA A 1 103 ? 0.555 4.73 20.312 1 96.25 103 ALA A N 1
ATOM 800 C CA . ALA A 1 103 ? 0.838 4.508 21.734 1 96.25 103 ALA A CA 1
ATOM 801 C C . ALA A 1 103 ? -0.409 4.73 22.578 1 96.25 103 ALA A C 1
ATOM 803 O O . ALA A 1 103 ? -0.557 4.129 23.641 1 96.25 103 ALA A O 1
ATOM 804 N N . GLY A 1 104 ? -1.386 5.562 22.094 1 92.81 104 GLY A N 1
ATOM 805 C CA . GLY A 1 104 ? -2.604 5.867 22.828 1 92.81 104 GLY A CA 1
ATOM 806 C C . GLY A 1 104 ? -3.654 4.777 22.719 1 92.81 104 GLY A C 1
ATOM 807 O O . GLY A 1 104 ? -4.535 4.672 23.578 1 92.81 104 GLY A O 1
ATOM 808 N N . HIS A 1 105 ? -3.699 4.02 21.734 1 93.44 105 HIS A N 1
ATOM 809 C CA . HIS A 1 105 ? -4.566 2.869 21.5 1 93.44 105 HIS A CA 1
ATOM 810 C C . HIS A 1 105 ? -6.035 3.248 21.641 1 93.44 105 HIS A C 1
ATOM 812 O O . HIS A 1 105 ? -6.762 2.639 22.438 1 93.44 105 HIS A O 1
ATOM 818 N N . ALA A 1 106 ? -6.398 4.184 20.781 1 93 106 ALA A N 1
ATOM 819 C CA . ALA A 1 106 ? -7.797 4.598 20.812 1 93 106 ALA A CA 1
ATOM 820 C C . ALA A 1 106 ? -8.727 3.408 20.594 1 93 106 ALA A C 1
ATOM 822 O O . ALA A 1 106 ? -8.453 2.549 19.75 1 93 106 ALA A O 1
ATOM 823 N N . GLU A 1 107 ? -9.852 3.381 21.328 1 91.88 107 GLU A N 1
ATOM 824 C CA . GLU A 1 107 ? -10.758 2.238 21.297 1 91.88 107 GLU A CA 1
ATOM 825 C C . GLU A 1 107 ? -12.156 2.66 20.844 1 91.88 107 GLU A C 1
ATOM 827 O O . GLU A 1 107 ? -13 1.814 20.547 1 91.88 107 GLU A O 1
ATOM 832 N N . SER A 1 108 ? -12.352 3.992 20.859 1 94.12 108 SER A N 1
ATOM 833 C CA . SER A 1 108 ? -13.688 4.473 20.516 1 94.12 108 SER A CA 1
ATOM 834 C C . SER A 1 108 ? -13.633 5.57 19.453 1 94.12 108 SER A C 1
ATOM 836 O O . SER A 1 108 ? -12.602 6.23 19.297 1 94.12 108 SER A O 1
ATOM 838 N N . ASN A 1 109 ? -14.703 5.723 18.891 1 94.31 109 ASN A N 1
ATOM 839 C CA . ASN A 1 109 ? -14.828 6.762 17.875 1 94.31 109 ASN A CA 1
ATOM 840 C C . ASN A 1 109 ? -14.594 8.148 18.453 1 94.31 109 ASN A C 1
ATOM 842 O O . ASN A 1 109 ? -14.039 9.031 17.797 1 94.31 109 ASN A O 1
ATOM 846 N N . ASP A 1 110 ? -14.992 8.367 19.703 1 94.88 110 ASP A N 1
ATOM 847 C CA . ASP A 1 110 ? -14.82 9.664 20.359 1 94.88 110 ASP A CA 1
ATOM 848 C C . ASP A 1 110 ? -13.344 10.031 20.469 1 94.88 110 ASP A C 1
ATOM 850 O O . ASP A 1 110 ? -12.977 11.203 20.344 1 94.88 110 ASP A O 1
ATOM 854 N N . GLN A 1 111 ? -12.531 9.047 20.594 1 94.88 111 GLN A N 1
ATOM 855 C CA . GLN A 1 111 ? -11.109 9.266 20.844 1 94.88 111 GLN A CA 1
ATOM 856 C C . GLN A 1 111 ? -10.367 9.656 19.578 1 94.88 111 GLN A C 1
ATOM 858 O O . GLN A 1 111 ? -9.227 10.117 19.625 1 94.88 111 GLN A O 1
ATOM 863 N N . ILE A 1 112 ? -11.031 9.492 18.438 1 97.69 112 ILE A N 1
ATOM 864 C CA . ILE A 1 112 ? -10.289 9.719 17.203 1 97.69 112 ILE A CA 1
ATOM 865 C C . ILE A 1 112 ? -10.797 10.984 16.516 1 97.69 112 ILE A C 1
ATOM 867 O O . ILE A 1 112 ? -10.391 11.289 15.391 1 97.69 112 ILE A O 1
ATOM 871 N N . GLN A 1 113 ? -11.711 11.742 17.219 1 97.94 113 GLN A N 1
ATOM 872 C CA . GLN A 1 113 ? -12.359 12.883 16.578 1 97.94 113 GLN A CA 1
ATOM 873 C C . GLN A 1 113 ? -11.422 14.086 16.531 1 97.94 113 GLN A C 1
ATOM 875 O O . GLN A 1 113 ? -11.578 14.961 15.672 1 97.94 113 GLN A O 1
ATOM 880 N N . GLY A 1 114 ? -10.469 14.195 17.453 1 97.5 114 GLY A N 1
ATOM 881 C CA . GLY A 1 114 ? -9.555 15.32 17.531 1 97.5 114 GLY A CA 1
ATOM 882 C C . GLY A 1 114 ? -8.172 15.008 17 1 97.5 114 GLY A C 1
ATOM 883 O O . GLY A 1 114 ? -7.996 14.039 16.25 1 97.5 114 GLY A O 1
ATOM 884 N N . SER A 1 115 ? -7.223 15.859 17.297 1 98.44 115 SER A N 1
ATOM 885 C CA . SER A 1 115 ? -5.836 15.68 16.875 1 98.44 115 SER A CA 1
ATOM 886 C C . SER A 1 115 ? -5.164 14.555 17.656 1 98.44 115 SER A C 1
ATOM 888 O O . SER A 1 115 ? -5.512 14.289 18.812 1 98.44 115 SER A O 1
ATOM 890 N N . GLY A 1 116 ? -4.293 13.867 17.094 1 98.56 116 GLY A N 1
ATOM 891 C CA . GLY A 1 116 ? -3.561 12.797 17.75 1 98.56 116 GLY A CA 1
ATOM 892 C C . GLY A 1 116 ? -2.967 11.789 16.781 1 98.56 116 GLY A C 1
ATOM 893 O O . GLY A 1 116 ? -2.408 12.172 15.758 1 98.56 116 GLY A O 1
ATOM 894 N N . GLY A 1 117 ? -3.031 10.531 17.156 1 98.56 117 GLY A N 1
ATOM 895 C CA . GLY A 1 117 ? -2.512 9.453 16.328 1 98.56 117 GLY A CA 1
ATOM 896 C C . GLY A 1 117 ? -1.099 9.039 16.688 1 98.56 117 GLY A C 1
ATOM 897 O O . GLY A 1 117 ? -0.762 8.945 17.875 1 98.56 117 GLY A O 1
ATOM 898 N N . GLY A 1 118 ? -0.372 8.656 15.633 1 98.62 118 GLY A N 1
ATOM 899 C CA . GLY A 1 118 ? 0.993 8.195 15.836 1 98.62 118 GLY A CA 1
ATOM 900 C C . GLY A 1 118 ? 1.192 6.742 15.469 1 98.62 118 GLY A C 1
ATOM 901 O O . GLY A 1 118 ? 2.217 6.145 15.805 1 98.62 118 GLY A O 1
ATOM 902 N N . GLY A 1 119 ? 0.209 6.164 14.891 1 98.75 119 GLY A N 1
ATOM 903 C CA . GLY A 1 119 ? 0.339 4.781 14.461 1 98.75 119 GLY A CA 1
ATOM 904 C C . GLY A 1 119 ? 1.308 4.605 13.305 1 98.75 119 GLY A C 1
ATOM 905 O O . GLY A 1 119 ? 1.53 5.535 12.531 1 98.75 119 GLY A O 1
ATOM 906 N N . PRO A 1 120 ? 1.91 3.404 13.188 1 98.88 120 PRO A N 1
ATOM 907 C CA . PRO A 1 120 ? 2.863 3.15 12.102 1 98.88 120 PRO A CA 1
ATOM 908 C C . PRO A 1 120 ? 2.195 3.094 10.734 1 98.88 120 PRO A C 1
ATOM 910 O O . PRO A 1 120 ? 1.122 2.504 10.586 1 98.88 120 PRO A O 1
ATOM 913 N N . VAL A 1 121 ? 2.799 3.73 9.766 1 98.94 121 VAL A N 1
ATOM 914 C CA . VAL A 1 121 ? 2.352 3.691 8.383 1 98.94 121 VAL A CA 1
ATOM 915 C C . VAL A 1 121 ? 3.551 3.5 7.457 1 98.94 121 VAL A C 1
ATOM 917 O O . VAL A 1 121 ? 4.699 3.621 7.887 1 98.94 121 VAL A O 1
ATOM 920 N N . GLU A 1 122 ? 3.307 3.148 6.262 1 98.94 122 GLU A N 1
ATOM 921 C CA . GLU A 1 122 ? 4.258 3.242 5.16 1 98.94 122 GLU A CA 1
ATOM 922 C C . GLU A 1 122 ? 3.592 3.791 3.902 1 98.94 122 GLU A C 1
ATOM 924 O O . GLU A 1 122 ? 2.467 3.412 3.572 1 98.94 122 GLU A O 1
ATOM 929 N N . ALA A 1 123 ? 4.215 4.75 3.289 1 98.94 123 ALA A N 1
ATOM 930 C CA . ALA A 1 123 ? 3.77 5.332 2.027 1 98.94 123 ALA A CA 1
ATOM 931 C C . ALA A 1 123 ? 4.691 4.93 0.881 1 98.94 123 ALA A C 1
ATOM 933 O O . ALA A 1 123 ? 5.914 4.887 1.045 1 98.94 123 ALA A O 1
ATOM 934 N N . VAL A 1 124 ? 4.098 4.617 -0.253 1 98.94 124 VAL A N 1
ATOM 935 C CA . VAL A 1 124 ? 4.926 4.285 -1.407 1 98.94 124 VAL A CA 1
ATOM 936 C C . VAL A 1 124 ? 4.484 5.109 -2.615 1 98.94 124 VAL A C 1
ATOM 938 O O . VAL A 1 124 ? 3.287 5.289 -2.848 1 98.94 124 VAL A O 1
ATOM 941 N N . TYR A 1 125 ? 5.473 5.691 -3.283 1 98.81 125 TYR A N 1
ATOM 942 C CA . TYR A 1 125 ? 5.336 6.465 -4.512 1 98.81 125 TYR A CA 1
ATOM 943 C C . TYR A 1 125 ? 6.043 5.777 -5.672 1 98.81 125 TYR A C 1
ATOM 945 O O . TYR A 1 125 ? 7.133 5.227 -5.504 1 98.81 125 TYR A O 1
ATOM 953 N N . TRP A 1 126 ? 5.41 5.809 -6.781 1 97.81 126 TRP A N 1
ATOM 954 C CA . TRP A 1 126 ? 6.062 5.34 -8 1 97.81 126 TRP A CA 1
ATOM 955 C C . TRP A 1 126 ? 6.035 6.418 -9.078 1 97.81 126 TRP A C 1
ATOM 957 O O . TRP A 1 126 ? 4.965 6.879 -9.484 1 97.81 126 TRP A O 1
ATOM 967 N N . ASN A 1 127 ? 7.176 6.855 -9.508 1 96.88 127 ASN A N 1
ATOM 968 C CA . ASN A 1 127 ? 7.328 7.754 -10.648 1 96.88 127 ASN A CA 1
ATOM 969 C C . ASN A 1 127 ? 7.789 7.004 -11.898 1 96.88 127 ASN A C 1
ATOM 971 O O . ASN A 1 127 ? 8.984 6.746 -12.062 1 96.88 127 ASN A O 1
ATOM 975 N N . ALA A 1 128 ? 6.887 6.766 -12.773 1 93.44 128 ALA A N 1
ATOM 976 C CA . ALA A 1 128 ? 7.18 5.977 -13.969 1 93.44 128 ALA A CA 1
ATOM 977 C C . ALA A 1 128 ? 8.141 6.719 -14.891 1 93.44 128 ALA A C 1
ATOM 979 O O . ALA A 1 128 ? 8.945 6.098 -15.594 1 93.44 128 ALA A O 1
ATOM 980 N N . ASP A 1 129 ? 8.109 8.039 -14.938 1 94.06 129 ASP A N 1
ATOM 981 C CA . ASP A 1 129 ? 8.961 8.836 -15.812 1 94.06 129 ASP A CA 1
ATOM 982 C C . ASP A 1 129 ? 10.43 8.703 -15.422 1 94.06 129 ASP A C 1
ATOM 984 O O . ASP A 1 129 ? 11.305 8.648 -16.297 1 94.06 129 ASP A O 1
ATOM 988 N N . THR A 1 130 ? 10.648 8.617 -14.117 1 96.69 130 THR A N 1
ATOM 989 C CA . THR A 1 130 ? 12.031 8.539 -13.648 1 96.69 130 THR A CA 1
ATOM 990 C C . THR A 1 130 ? 12.414 7.094 -13.336 1 96.69 130 THR A C 1
ATOM 992 O O . THR A 1 130 ? 13.586 6.801 -13.086 1 96.69 130 THR A O 1
ATOM 995 N N . GLY A 1 131 ? 11.43 6.195 -13.359 1 96.56 131 GLY A N 1
ATOM 996 C CA . GLY A 1 131 ? 11.695 4.82 -12.969 1 96.56 131 GLY A CA 1
ATOM 997 C C . GLY A 1 131 ? 12.141 4.68 -11.531 1 96.56 131 GLY A C 1
ATOM 998 O O . GLY A 1 131 ? 13.109 3.967 -11.242 1 96.56 131 GLY A O 1
ATOM 999 N N . THR A 1 132 ? 11.508 5.441 -10.602 1 98.31 132 THR A N 1
ATOM 1000 C CA . THR A 1 132 ? 11.961 5.48 -9.219 1 98.31 132 THR A CA 1
ATOM 1001 C C . THR A 1 132 ? 10.805 5.238 -8.258 1 98.31 132 THR A C 1
ATOM 1003 O O . THR A 1 132 ? 9.727 5.816 -8.414 1 98.31 132 THR A O 1
ATOM 1006 N N . GLN A 1 133 ? 11.031 4.336 -7.352 1 98.69 133 GLN A N 1
ATOM 1007 C CA . GLN A 1 133 ? 10.102 4.129 -6.246 1 98.69 133 GLN A CA 1
ATOM 1008 C C . GLN A 1 133 ? 10.609 4.785 -4.969 1 98.69 133 GLN A C 1
ATOM 1010 O O . GLN A 1 133 ? 11.789 4.664 -4.629 1 98.69 133 GLN A O 1
ATOM 1015 N N . TRP A 1 134 ? 9.727 5.492 -4.27 1 98.88 134 TRP A N 1
ATOM 1016 C CA . TRP A 1 134 ? 10.008 6.027 -2.939 1 98.88 134 TRP A CA 1
ATOM 1017 C C . TRP A 1 134 ? 9.117 5.375 -1.889 1 98.88 134 TRP A C 1
ATOM 1019 O O . TRP A 1 134 ? 7.914 5.207 -2.105 1 98.88 134 TRP A O 1
ATOM 1029 N N . ARG A 1 135 ? 9.664 4.996 -0.808 1 98.94 135 ARG A N 1
ATOM 1030 C CA . ARG A 1 135 ? 8.914 4.492 0.335 1 98.94 135 ARG A CA 1
ATOM 1031 C C . ARG A 1 135 ? 9.266 5.266 1.604 1 98.94 135 ARG A C 1
ATOM 1033 O O . ARG A 1 135 ? 10.43 5.559 1.855 1 98.94 135 ARG A O 1
ATOM 1040 N N . ILE A 1 136 ? 8.297 5.586 2.322 1 98.94 136 ILE A N 1
ATOM 1041 C CA . ILE A 1 136 ? 8.469 6.32 3.57 1 98.94 136 ILE A CA 1
ATOM 1042 C C . ILE A 1 136 ? 7.828 5.543 4.719 1 98.94 136 ILE A C 1
ATOM 1044 O O . ILE A 1 136 ? 6.605 5.387 4.77 1 98.94 136 ILE A O 1
ATOM 1048 N N . LYS A 1 137 ? 8.695 5.051 5.574 1 98.75 137 LYS A N 1
ATOM 1049 C CA . LYS A 1 137 ? 8.258 4.434 6.82 1 98.75 137 LYS A CA 1
ATOM 1050 C C . LYS A 1 137 ? 8.227 5.449 7.957 1 98.75 137 LYS A C 1
ATOM 1052 O O . LYS A 1 137 ? 9.164 6.227 8.133 1 98.75 137 LYS A O 1
ATOM 1057 N N . GLY A 1 138 ? 7.129 5.41 8.656 1 98.62 138 GLY A N 1
ATOM 1058 C CA . GLY A 1 138 ? 7.059 6.32 9.789 1 98.62 138 GLY A CA 1
ATOM 1059 C C . GLY A 1 138 ? 5.762 6.207 10.57 1 98.62 138 GLY A C 1
ATOM 1060 O O . GLY A 1 138 ? 5.199 5.121 10.695 1 98.62 138 GLY A O 1
ATOM 1061 N N . ARG A 1 139 ? 5.41 7.27 11.242 1 98.69 139 ARG A N 1
ATOM 1062 C CA . ARG A 1 139 ? 4.195 7.406 12.039 1 98.69 139 ARG A CA 1
ATOM 1063 C C . ARG A 1 139 ? 3.309 8.523 11.492 1 98.69 139 ARG A C 1
ATOM 1065 O O . ARG A 1 139 ? 3.811 9.562 11.062 1 98.69 139 ARG A O 1
ATOM 1072 N N . ALA A 1 140 ? 2.057 8.281 11.562 1 98.94 140 ALA A N 1
ATOM 1073 C CA . ALA A 1 140 ? 1.123 9.281 11.047 1 98.94 140 ALA A CA 1
ATOM 1074 C C . ALA A 1 140 ? 0.405 10 12.188 1 98.94 140 ALA A C 1
ATOM 1076 O O . ALA A 1 140 ? -0.062 9.359 13.141 1 98.94 140 ALA A O 1
ATOM 1077 N N . PHE A 1 141 ? 0.282 11.281 12.086 1 98.94 141 PHE A N 1
ATOM 1078 C CA . PHE A 1 141 ? -0.403 12.133 13.055 1 98.94 141 PHE A CA 1
ATOM 1079 C C . PHE A 1 141 ? -1.531 12.914 12.391 1 98.94 141 PHE A C 1
ATOM 1081 O O . PHE A 1 141 ? -1.362 13.438 11.289 1 98.94 141 PHE A O 1
ATOM 1088 N N . VAL A 1 142 ? -2.627 12.945 13.023 1 98.94 142 VAL A N 1
ATOM 1089 C CA . VAL A 1 142 ? -3.824 13.594 12.5 1 98.94 142 VAL A CA 1
ATOM 1090 C C . VAL A 1 142 ? -4.004 14.953 13.172 1 98.94 142 VAL A C 1
ATOM 1092 O O . VAL A 1 142 ? -3.945 15.062 14.398 1 98.94 142 VAL A O 1
ATOM 1095 N N . ILE A 1 143 ? -4.168 15.969 12.383 1 98.88 143 ILE A N 1
ATOM 1096 C CA . ILE A 1 143 ? -4.414 17.328 12.867 1 98.88 143 ILE A CA 1
ATOM 1097 C C . ILE A 1 143 ? -5.859 17.719 12.57 1 98.88 143 ILE A C 1
ATOM 1099 O O . ILE A 1 143 ? -6.32 17.625 11.43 1 98.88 143 ILE A O 1
ATOM 1103 N N . ALA A 1 144 ? -6.527 18.141 13.594 1 98.38 144 ALA A N 1
ATOM 1104 C CA . ALA A 1 144 ? -7.93 18.547 13.523 1 98.38 144 ALA A CA 1
ATOM 1105 C C . ALA A 1 144 ? -8.109 19.984 14.031 1 98.38 144 ALA A C 1
ATOM 1107 O O . ALA A 1 144 ? -7.125 20.656 14.344 1 98.38 144 ALA A O 1
ATOM 1108 N N . ASP A 1 145 ? -9.312 20.422 14.055 1 96.62 145 ASP A N 1
ATOM 1109 C CA . ASP A 1 145 ? -9.625 21.812 14.375 1 96.62 145 ASP A CA 1
ATOM 1110 C C . ASP A 1 145 ? -9.312 22.125 15.828 1 96.62 145 ASP A C 1
ATOM 1112 O O . ASP A 1 145 ? -9.227 23.297 16.219 1 96.62 145 ASP A O 1
ATOM 1116 N N . ASP A 1 146 ? -9.125 21.172 16.688 1 97.38 146 ASP A N 1
ATOM 1117 C CA . ASP A 1 146 ? -8.844 21.375 18.109 1 97.38 146 ASP A CA 1
ATOM 1118 C C . ASP A 1 146 ? -7.367 21.688 18.328 1 97.38 146 ASP A C 1
ATOM 1120 O O . ASP A 1 146 ? -6.922 21.812 19.484 1 97.38 146 ASP A O 1
ATOM 1124 N N . ILE A 1 147 ? -6.551 21.766 17.281 1 98.25 147 ILE A N 1
ATOM 1125 C CA . ILE A 1 147 ? -5.094 21.812 17.359 1 98.25 147 ILE A CA 1
ATOM 1126 C C . ILE A 1 147 ? -4.664 23.078 18.109 1 98.25 147 ILE A C 1
ATOM 1128 O O . ILE A 1 147 ? -3.596 23.094 18.734 1 98.25 147 ILE A O 1
ATOM 1132 N N . GLU A 1 148 ? -5.441 24.141 17.938 1 96.12 148 GLU A N 1
ATOM 1133 C CA . GLU A 1 148 ? -5.223 25.344 18.734 1 96.12 148 GLU A CA 1
ATOM 1134 C C . GLU A 1 148 ? -6.496 25.766 19.469 1 96.12 148 GLU A C 1
ATOM 1136 O O . GLU A 1 148 ? -7.531 26 18.844 1 96.12 148 GLU A O 1
ATOM 1141 N N . GLY A 1 149 ? -6.676 25.297 20.656 1 85.5 149 GLY A N 1
ATOM 1142 C CA . GLY A 1 149 ? -7.789 25.672 21.516 1 85.5 149 GLY A CA 1
ATOM 1143 C C . GLY A 1 149 ? -7.359 26.016 22.922 1 85.5 149 GLY A C 1
ATOM 1144 O O . GLY A 1 149 ? -6.168 26.031 23.234 1 85.5 149 GLY A O 1
ATOM 1145 N N . ASP A 1 150 ? -8.328 26.375 23.625 1 82.62 150 ASP A N 1
ATOM 1146 C CA . ASP A 1 150 ? -8.062 26.859 24.969 1 82.62 150 ASP A CA 1
ATOM 1147 C C . ASP A 1 150 ? -7.441 25.766 25.844 1 82.62 150 ASP A C 1
ATOM 1149 O O . ASP A 1 150 ? -6.484 26.016 26.578 1 82.62 150 ASP A O 1
ATOM 1153 N N . GLU A 1 151 ? -7.992 24.516 25.75 1 86.5 151 GLU A N 1
ATOM 1154 C CA . GLU A 1 151 ? -7.441 23.375 26.469 1 86.5 151 GLU A CA 1
ATOM 1155 C C . GLU A 1 151 ? -6.824 22.359 25.516 1 86.5 151 GLU A C 1
ATOM 1157 O O . GLU A 1 151 ? -7.492 21.891 24.594 1 86.5 151 GLU A O 1
ATOM 1162 N N . GLU A 1 152 ? -5.566 22.141 25.766 1 90.38 152 GLU A N 1
ATOM 1163 C CA . GLU A 1 152 ? -4.875 21.188 24.906 1 90.38 152 GLU A CA 1
ATOM 1164 C C . GLU A 1 152 ? -5.113 19.75 25.391 1 90.38 152 GLU A C 1
ATOM 1166 O O . GLU A 1 152 ? -4.793 19.406 26.516 1 90.38 152 GLU A O 1
ATOM 1171 N N . SER A 1 153 ? -5.684 18.984 24.562 1 93.75 153 SER A N 1
ATOM 1172 C CA . SER A 1 153 ? -5.852 17.562 24.859 1 93.75 153 SER A CA 1
ATOM 1173 C C . SER A 1 153 ? -4.523 16.812 24.797 1 93.75 153 SER A C 1
ATOM 1175 O O . SER A 1 153 ? -3.521 17.359 24.328 1 93.75 153 SER A O 1
ATOM 1177 N N . SER A 1 154 ? -4.512 15.609 25.359 1 95.31 154 SER A N 1
ATOM 1178 C CA . SER A 1 154 ? -3.324 14.766 25.25 1 95.31 154 SER A CA 1
ATOM 1179 C C . SER A 1 154 ? -2.943 14.516 23.797 1 95.31 154 SER A C 1
ATOM 1181 O O . SER A 1 154 ? -1.759 14.453 23.469 1 95.31 154 SER A O 1
ATOM 1183 N N . GLY A 1 155 ? -3.945 14.375 22.891 1 97 155 GLY A N 1
ATOM 1184 C CA . GLY A 1 155 ? -3.689 14.203 21.469 1 97 155 GLY A CA 1
ATOM 1185 C C . GLY A 1 155 ? -2.992 15.391 20.844 1 97 155 GLY A C 1
ATOM 1186 O O . GLY A 1 155 ? -2.025 15.227 20.094 1 97 155 GLY A O 1
ATOM 1187 N N . VAL A 1 156 ? -3.434 16.578 21.172 1 97.94 156 VAL A N 1
ATOM 1188 C CA . VAL A 1 156 ? -2.832 17.812 20.656 1 97.94 156 VAL A CA 1
ATOM 1189 C C . VAL A 1 156 ? -1.386 17.922 21.141 1 97.94 156 VAL A C 1
ATOM 1191 O O . VAL A 1 156 ? -0.485 18.219 20.359 1 97.94 156 VAL A O 1
ATOM 1194 N N . ARG A 1 157 ? -1.14 17.625 22.391 1 97.56 157 ARG A N 1
ATOM 1195 C CA . ARG A 1 157 ? 0.211 17.688 22.938 1 97.56 157 ARG A CA 1
ATOM 1196 C C . ARG A 1 157 ? 1.137 16.719 22.219 1 97.56 157 ARG A C 1
ATOM 1198 O O . ARG A 1 157 ? 2.283 17.047 21.906 1 97.56 157 ARG A O 1
ATOM 1205 N N . THR A 1 158 ? 0.594 15.555 21.969 1 97.44 158 THR A N 1
ATOM 1206 C CA . THR A 1 158 ? 1.38 14.539 21.266 1 97.44 158 THR A CA 1
ATOM 1207 C C . THR A 1 158 ? 1.738 15.008 19.859 1 97.44 158 THR A C 1
ATOM 1209 O O . THR A 1 158 ? 2.895 14.914 19.453 1 97.44 158 THR A O 1
ATOM 1212 N N . VAL A 1 159 ? 0.787 15.523 19.125 1 98.5 159 VAL A N 1
ATOM 1213 C CA . VAL A 1 159 ? 1.012 15.992 17.766 1 98.5 159 VAL A CA 1
ATOM 1214 C C . VAL A 1 159 ? 2.057 17.109 17.766 1 98.5 159 VAL A C 1
ATOM 1216 O O . VAL A 1 159 ? 3.023 17.062 17 1 98.5 159 VAL A O 1
ATOM 1219 N N . LYS A 1 160 ? 1.886 18.109 18.625 1 98 160 LYS A N 1
ATOM 1220 C CA . LYS A 1 160 ? 2.785 19.25 18.641 1 98 160 LYS A CA 1
ATOM 1221 C C . LYS A 1 160 ? 4.191 18.844 19.062 1 98 160 LYS A C 1
ATOM 1223 O O . LYS A 1 160 ? 5.18 19.406 18.594 1 98 160 LYS A O 1
ATOM 1228 N N . SER A 1 161 ? 4.266 17.891 19.953 1 97.56 161 SER A N 1
ATOM 1229 C CA . SER A 1 161 ? 5.574 17.406 20.375 1 97.56 161 SER A CA 1
ATOM 1230 C C . SER A 1 161 ? 6.273 16.641 19.266 1 97.56 161 SER A C 1
ATOM 1232 O O . SER A 1 161 ? 7.387 17 18.859 1 97.56 161 SER A O 1
ATOM 1234 N N . GLU A 1 162 ? 5.594 15.648 18.703 1 97.56 162 GLU A N 1
ATOM 1235 C CA . GLU A 1 162 ? 6.219 14.719 17.766 1 97.56 162 GLU A CA 1
ATOM 1236 C C . GLU A 1 162 ? 6.465 15.383 16.406 1 97.56 162 GLU A C 1
ATOM 1238 O O . GLU A 1 162 ? 7.543 15.234 15.82 1 97.56 162 GLU A O 1
ATOM 1243 N N . VAL A 1 163 ? 5.5 16.094 15.898 1 98.44 163 VAL A N 1
ATOM 1244 C CA . VAL A 1 163 ? 5.664 16.812 14.641 1 98.44 163 VAL A CA 1
ATOM 1245 C C . VAL A 1 163 ? 6.582 18.016 14.836 1 98.44 163 VAL A C 1
ATOM 1247 O O . VAL A 1 163 ? 7.43 18.297 13.984 1 98.44 163 VAL A O 1
ATOM 1250 N N . GLY A 1 164 ? 6.402 18.672 15.953 1 96.88 164 GLY A N 1
ATOM 1251 C CA . GLY A 1 164 ? 7.219 19.828 16.266 1 96.88 164 GLY A CA 1
ATOM 1252 C C . GLY A 1 164 ? 8.703 19.531 16.281 1 96.88 164 GLY A C 1
ATOM 1253 O O . GLY A 1 164 ? 9.508 20.344 15.828 1 96.88 164 GLY A O 1
ATOM 1254 N N . LYS A 1 165 ? 9.078 18.375 16.766 1 93.75 165 LYS A N 1
ATOM 1255 C CA . LYS A 1 165 ? 10.477 17.953 16.812 1 93.75 165 LYS A CA 1
ATOM 1256 C C . LYS A 1 165 ? 11.086 17.891 15.422 1 93.75 165 LYS A C 1
ATOM 1258 O O . LYS A 1 165 ? 12.312 17.906 15.281 1 93.75 165 LYS A O 1
ATOM 1263 N N . ARG A 1 166 ? 10.156 17.812 14.438 1 95.06 166 ARG A N 1
ATOM 1264 C CA . ARG A 1 166 ? 10.633 17.641 13.07 1 95.06 166 ARG A CA 1
ATOM 1265 C C . ARG A 1 166 ? 10.516 18.938 12.281 1 95.06 166 ARG A C 1
ATOM 1267 O O . ARG A 1 166 ? 10.758 18.953 11.07 1 95.06 166 ARG A O 1
ATOM 1274 N N . MET A 1 167 ? 10.109 20 12.93 1 95.56 167 MET A N 1
ATOM 1275 C CA . MET A 1 167 ? 10.023 21.312 12.305 1 95.56 167 MET A CA 1
ATOM 1276 C C . MET A 1 167 ? 11.328 22.078 12.469 1 95.56 167 MET A C 1
ATOM 1278 O O . MET A 1 167 ? 11.828 22.234 13.586 1 95.56 167 MET A O 1
ATOM 1282 N N . ARG A 1 168 ? 11.836 22.531 11.359 1 93.94 168 ARG A N 1
ATOM 1283 C CA . ARG A 1 168 ? 13.078 23.297 11.352 1 93.94 168 ARG A CA 1
ATOM 1284 C C . ARG A 1 168 ? 12.797 24.781 11.258 1 93.94 168 ARG A C 1
ATOM 1286 O O . ARG A 1 168 ? 12.055 25.234 10.383 1 93.94 168 ARG A O 1
ATOM 1293 N N . ILE A 1 169 ? 13.406 25.578 12.133 1 94.94 169 ILE A N 1
ATOM 1294 C CA . ILE A 1 169 ? 13.273 27.031 12.078 1 94.94 169 ILE A CA 1
ATOM 1295 C C . ILE A 1 169 ? 14.117 27.578 10.93 1 94.94 169 ILE A C 1
ATOM 1297 O O . ILE A 1 169 ? 15.328 27.328 10.867 1 94.94 169 ILE A O 1
ATOM 1301 N N . VAL A 1 170 ? 13.445 28.281 10.047 1 93.81 170 VAL A N 1
ATOM 1302 C CA . VAL A 1 170 ? 14.195 28.812 8.914 1 93.81 170 VAL A CA 1
ATOM 1303 C C . VAL A 1 170 ? 14.195 30.344 8.961 1 93.81 170 VAL A C 1
ATOM 1305 O O . VAL A 1 170 ? 14.906 31 8.195 1 93.81 170 VAL A O 1
ATOM 1308 N N . ASP A 1 171 ? 13.414 30.938 9.742 1 93.31 171 ASP A N 1
ATOM 1309 C CA . ASP A 1 171 ? 13.398 32.375 10.031 1 93.31 171 ASP A CA 1
ATOM 1310 C C . ASP A 1 171 ? 13.312 32.625 11.531 1 93.31 171 ASP A C 1
ATOM 1312 O O . ASP A 1 171 ? 12.211 32.781 12.086 1 93.31 171 ASP A O 1
ATOM 1316 N N . GLU A 1 172 ? 14.477 32.844 12.148 1 92.75 172 GLU A N 1
ATOM 1317 C CA . GLU A 1 172 ? 14.578 32.906 13.602 1 92.75 172 GLU A CA 1
ATOM 1318 C C . GLU A 1 172 ? 13.898 34.188 14.125 1 92.75 172 GLU A C 1
ATOM 1320 O O . GLU A 1 172 ? 14 35.25 13.523 1 92.75 172 GLU A O 1
ATOM 1325 N N . GLY A 1 173 ? 13.328 34 15.234 1 92.88 173 GLY A N 1
ATOM 1326 C CA . GLY A 1 173 ? 12.75 35.156 15.906 1 92.88 173 GLY A CA 1
ATOM 1327 C C . GLY A 1 173 ? 11.281 35.344 15.586 1 92.88 173 GLY A C 1
ATOM 1328 O O . GLY A 1 173 ? 10.633 36.25 16.141 1 92.88 173 GLY A O 1
ATOM 1329 N N . LYS A 1 174 ? 10.742 34.531 14.758 1 94.44 174 LYS A N 1
ATOM 1330 C CA . LYS A 1 174 ? 9.352 34.688 14.352 1 94.44 174 LYS A CA 1
ATOM 1331 C C . LYS A 1 174 ? 8.531 33.469 14.688 1 94.44 174 LYS A C 1
ATOM 1333 O O . LYS A 1 174 ? 7.48 33.219 14.086 1 94.44 174 LYS A O 1
ATOM 1338 N N . GLU A 1 175 ? 9.031 32.625 15.547 1 94.5 175 GLU A N 1
ATOM 1339 C CA . GLU A 1 175 ? 8.391 31.359 15.883 1 94.5 175 GLU A CA 1
ATOM 1340 C C . GLU A 1 175 ? 6.988 31.594 16.438 1 94.5 175 GLU A C 1
ATOM 1342 O O . GLU A 1 175 ? 6.082 30.797 16.203 1 94.5 175 GLU A O 1
ATOM 1347 N N . ASP A 1 176 ? 6.773 32.656 17.156 1 94.69 176 ASP A N 1
ATOM 1348 C CA . ASP A 1 176 ? 5.5 32.969 17.781 1 94.69 176 ASP A CA 1
ATOM 1349 C C . ASP A 1 176 ? 4.453 33.375 16.75 1 94.69 176 ASP A C 1
ATOM 1351 O O . ASP A 1 176 ? 3.262 33.469 17.062 1 94.69 176 ASP A O 1
ATOM 1355 N N . GLN A 1 177 ? 4.855 33.562 15.547 1 96.75 177 GLN A N 1
ATOM 1356 C CA . GLN A 1 177 ? 3.951 34 14.477 1 96.75 177 GLN A CA 1
ATOM 1357 C C . GLN A 1 177 ? 3.363 32.781 13.75 1 96.75 177 GLN A C 1
ATOM 1359 O O . GLN A 1 177 ? 2.447 32.938 12.938 1 96.75 177 GLN A O 1
ATOM 1364 N N . PHE A 1 178 ? 3.852 31.625 14.039 1 97.44 178 PHE A N 1
ATOM 1365 C CA . PHE A 1 178 ? 3.35 30.406 13.391 1 97.44 178 PHE A CA 1
ATOM 1366 C C . PHE A 1 178 ? 2.098 29.906 14.094 1 97.44 178 PHE A C 1
ATOM 1368 O O . PHE A 1 178 ? 2.07 29.781 15.32 1 97.44 178 PHE A O 1
ATOM 1375 N N . SER A 1 179 ? 1.093 29.641 13.344 1 98.25 179 SER A N 1
ATOM 1376 C CA . SER A 1 179 ? -0.148 29.062 13.852 1 98.25 179 SER A CA 1
ATOM 1377 C C . SER A 1 179 ? -0.442 27.719 13.188 1 98.25 179 SER A C 1
ATOM 1379 O O . SER A 1 179 ? -0.522 27.625 11.961 1 98.25 179 SER A O 1
ATOM 1381 N N . TRP A 1 180 ? -0.635 26.672 14.023 1 98.38 180 TRP A N 1
ATOM 1382 C CA . TRP A 1 180 ? -1.01 25.359 13.531 1 98.38 180 TRP A CA 1
ATOM 1383 C C . TRP A 1 180 ? -2.377 25.391 12.859 1 98.38 180 TRP A C 1
ATOM 1385 O O . TRP A 1 180 ? -2.588 24.75 11.828 1 98.38 180 TRP A O 1
ATOM 1395 N N . GLN A 1 181 ? -3.293 26.141 13.469 1 98 181 GLN A N 1
ATOM 1396 C CA . GLN A 1 181 ? -4.641 26.281 12.93 1 98 181 GLN A CA 1
ATOM 1397 C C . GLN A 1 181 ? -4.621 26.953 11.562 1 98 181 GLN A C 1
ATOM 1399 O O . GLN A 1 181 ? -5.367 26.562 10.656 1 98 181 GLN A O 1
ATOM 1404 N N . ARG A 1 182 ? -3.859 27.984 11.422 1 98.12 182 ARG A N 1
ATOM 1405 C CA . ARG A 1 182 ? -3.721 28.672 10.141 1 98.12 182 ARG A CA 1
ATOM 1406 C C . ARG A 1 182 ? -3.186 27.719 9.07 1 98.12 182 ARG A C 1
ATOM 1408 O O . ARG A 1 182 ? -3.662 27.734 7.934 1 98.12 182 ARG A O 1
ATOM 1415 N N . GLU A 1 183 ? -2.15 26.891 9.43 1 98.62 183 GLU A N 1
ATOM 1416 C CA . GLU A 1 183 ? -1.607 25.906 8.5 1 98.62 183 GLU A CA 1
ATOM 1417 C C . GLU A 1 183 ? -2.672 24.906 8.078 1 98.62 183 GLU A C 1
ATOM 1419 O O . GLU A 1 183 ? -2.822 24.609 6.895 1 98.62 183 GLU A O 1
ATOM 1424 N N . LEU A 1 184 ? -3.436 24.391 9.047 1 98.69 184 LEU A N 1
ATOM 1425 C CA . LEU A 1 184 ? -4.52 23.453 8.797 1 98.69 184 LEU A CA 1
ATOM 1426 C C . LEU A 1 184 ? -5.531 24.031 7.82 1 98.69 184 LEU A C 1
ATOM 1428 O O . LEU A 1 184 ? -5.891 23.375 6.836 1 98.69 184 LEU A O 1
ATOM 1432 N N . THR A 1 185 ? -5.93 25.234 8.086 1 98.62 185 THR A N 1
ATOM 1433 C CA . THR A 1 185 ? -6.902 25.906 7.227 1 98.62 185 THR A CA 1
ATOM 1434 C C . THR A 1 185 ? -6.316 26.156 5.84 1 98.62 185 THR A C 1
ATOM 1436 O O . THR A 1 185 ? -7.023 26.078 4.836 1 98.62 185 THR A O 1
ATOM 1439 N N . GLY A 1 186 ? -5.035 26.531 5.832 1 98.69 186 GLY A N 1
ATOM 1440 C CA . GLY A 1 186 ? -4.355 26.688 4.555 1 98.69 186 GLY A CA 1
ATOM 1441 C C . GLY A 1 186 ? -4.414 25.453 3.682 1 98.69 186 GLY A C 1
ATOM 1442 O O . GLY A 1 186 ? -4.707 25.547 2.488 1 98.69 186 GLY A O 1
ATOM 1443 N N . PHE A 1 187 ? -4.152 24.281 4.262 1 98.81 187 PHE A N 1
ATOM 1444 C CA . PHE A 1 187 ? -4.203 23.031 3.508 1 98.81 187 PHE A CA 1
ATOM 1445 C C . PHE A 1 187 ? -5.625 22.75 3.035 1 98.81 187 PHE A C 1
ATOM 1447 O O . PHE A 1 187 ? -5.824 22.25 1.925 1 98.81 187 PHE A O 1
ATOM 1454 N N . PHE A 1 188 ? -6.625 23.062 3.875 1 98.81 188 PHE A N 1
ATOM 1455 C CA . PHE A 1 188 ? -8.008 22.938 3.43 1 98.81 188 PHE A CA 1
ATOM 1456 C C . PHE A 1 188 ? -8.281 23.828 2.227 1 98.81 188 PHE A C 1
ATOM 1458 O O . PHE A 1 188 ? -8.844 23.375 1.228 1 98.81 188 PHE A O 1
ATOM 1465 N N . GLY A 1 189 ? -7.82 25.016 2.314 1 98.62 189 GLY A N 1
ATOM 1466 C CA . GLY A 1 189 ? -8.031 26 1.259 1 98.62 189 GLY A CA 1
ATOM 1467 C C . GLY A 1 189 ? -7.332 25.625 -0.038 1 98.62 189 GLY A C 1
ATOM 1468 O O . GLY A 1 189 ? -7.723 26.094 -1.111 1 98.62 189 GLY A O 1
ATOM 1469 N N . ASN A 1 190 ? -6.277 24.844 0.05 1 98.25 190 ASN A N 1
ATOM 1470 C CA . ASN A 1 190 ? -5.508 24.469 -1.131 1 98.25 190 ASN A CA 1
ATOM 1471 C C . ASN A 1 190 ? -6.199 23.359 -1.922 1 98.25 190 ASN A C 1
ATOM 1473 O O . ASN A 1 190 ? -5.762 23.016 -3.018 1 98.25 190 ASN A O 1
ATOM 1477 N N . GLN A 1 191 ? -7.312 22.781 -1.366 1 97.62 191 GLN A N 1
ATOM 1478 C CA . GLN A 1 191 ? -8.07 21.781 -2.096 1 97.62 191 GLN A CA 1
ATOM 1479 C C . GLN A 1 191 ? -9.031 22.422 -3.09 1 97.62 191 GLN A C 1
ATOM 1481 O O . GLN A 1 191 ? -9.477 23.547 -2.885 1 97.62 191 GLN A O 1
ATOM 1486 N N . SER A 1 192 ? -9.359 21.75 -4.184 1 96.81 192 SER A N 1
ATOM 1487 C CA . SER A 1 192 ? -10.391 22.219 -5.094 1 96.81 192 SER A CA 1
ATOM 1488 C C . SER A 1 192 ? -11.766 22.219 -4.426 1 96.81 192 SER A C 1
ATOM 1490 O O . SER A 1 192 ? -11.977 21.516 -3.443 1 96.81 192 SER A O 1
ATOM 1492 N N . PRO A 1 193 ? -12.656 23.016 -4.949 1 97.69 193 PRO A N 1
ATOM 1493 C CA . PRO A 1 193 ? -14.008 23.016 -4.387 1 97.69 193 PRO A CA 1
ATOM 1494 C C . PRO A 1 193 ? -14.625 21.625 -4.355 1 97.69 193 PRO A C 1
ATOM 1496 O O . PRO A 1 193 ? -15.352 21.281 -3.414 1 97.69 193 PRO A O 1
ATOM 1499 N N . GLY A 1 194 ? -14.398 20.844 -5.371 1 96.81 194 GLY A N 1
ATOM 1500 C CA . GLY A 1 194 ? -14.906 19.484 -5.402 1 96.81 194 GLY A CA 1
ATOM 1501 C C . GLY A 1 194 ? -14.336 18.609 -4.301 1 96.81 194 GLY A C 1
ATOM 1502 O O . GLY A 1 194 ? -15.062 17.844 -3.672 1 96.81 194 GLY A O 1
ATOM 1503 N N . ILE A 1 195 ? -13.016 18.688 -4.059 1 97.06 195 ILE A N 1
ATOM 1504 C CA . ILE A 1 195 ? -12.383 17.906 -3.004 1 97.06 195 ILE A CA 1
ATOM 1505 C C . ILE A 1 195 ? -12.852 18.406 -1.639 1 97.06 195 ILE A C 1
ATOM 1507 O O . ILE A 1 195 ? -13.164 17.594 -0.755 1 97.06 195 ILE A O 1
ATOM 1511 N N . LYS A 1 196 ? -12.938 19.75 -1.432 1 98.31 196 LYS A N 1
ATOM 1512 C CA . LYS A 1 196 ? -13.531 20.266 -0.199 1 98.31 196 LYS A CA 1
ATOM 1513 C C . LYS A 1 196 ? -14.953 19.75 -0.012 1 98.31 196 LYS A C 1
ATOM 1515 O O . LYS A 1 196 ? -15.336 19.359 1.096 1 98.31 196 LYS A O 1
ATOM 1520 N N . GLY A 1 197 ? -15.672 19.672 -1.081 1 98.06 197 GLY A N 1
ATOM 1521 C CA . GLY A 1 197 ? -17.031 19.172 -1.044 1 98.06 197 GLY A CA 1
ATOM 1522 C C . GLY A 1 197 ? -17.125 17.703 -0.691 1 98.06 197 GLY A C 1
ATOM 1523 O O . GLY A 1 197 ? -18.141 17.25 -0.161 1 98.06 197 GLY A O 1
ATOM 1524 N N . SER A 1 198 ? -16.078 16.906 -0.974 1 98 198 SER A N 1
ATOM 1525 C CA . SER A 1 198 ? -16.094 15.469 -0.711 1 98 198 SER A CA 1
ATOM 1526 C C . SER A 1 198 ? -16.172 15.18 0.784 1 98 198 SER A C 1
ATOM 1528 O O . SER A 1 198 ? -16.594 14.102 1.19 1 98 198 SER A O 1
ATOM 1530 N N . PHE A 1 199 ? -15.852 16.141 1.626 1 98.5 199 PHE A N 1
ATOM 1531 C CA . PHE A 1 199 ? -15.977 15.992 3.07 1 98.5 199 PHE A CA 1
ATOM 1532 C C . PHE A 1 199 ? -17.438 16.094 3.502 1 98.5 199 PHE A C 1
ATOM 1534 O O . PHE A 1 199 ? -17.766 15.875 4.668 1 98.5 199 PHE A O 1
ATOM 1541 N N . LYS A 1 200 ? -18.281 16.391 2.562 1 98.5 200 LYS A N 1
ATOM 1542 C CA . LYS A 1 200 ? -19.719 16.422 2.791 1 98.5 200 LYS A CA 1
ATOM 1543 C C . LYS A 1 200 ? -20.406 15.234 2.121 1 98.5 200 LYS A C 1
ATOM 1545 O O . LYS A 1 200 ? -21.625 15.211 1.984 1 98.5 200 LYS A O 1
ATOM 1550 N N . ASN A 1 201 ? -19.688 14.258 1.622 1 98.5 201 ASN A N 1
ATOM 1551 C CA . ASN A 1 201 ? -20.266 13.008 1.139 1 98.5 201 ASN A CA 1
ATOM 1552 C C . ASN A 1 201 ? -20.969 12.242 2.26 1 98.5 201 ASN A C 1
ATOM 1554 O O . ASN A 1 201 ? -20.672 12.445 3.438 1 98.5 201 ASN A O 1
ATOM 1558 N N . PRO A 1 202 ? -21.906 11.344 1.887 1 98.5 202 PRO A N 1
ATOM 1559 C CA . PRO A 1 202 ? -22.344 10.391 2.906 1 98.5 202 PRO A CA 1
ATOM 1560 C C . PRO A 1 202 ? -21.188 9.633 3.545 1 98.5 202 PRO A C 1
ATOM 1562 O O . PRO A 1 202 ? -20.078 9.625 3.002 1 98.5 202 PRO A O 1
ATOM 1565 N N . PRO A 1 203 ? -21.391 9.062 4.746 1 98.06 203 PRO A N 1
ATOM 1566 C CA . PRO A 1 203 ? -20.266 8.43 5.434 1 98.06 203 PRO A CA 1
ATOM 1567 C C . PRO A 1 203 ? -19.578 7.359 4.586 1 98.06 203 PRO A C 1
ATOM 1569 O O . PRO A 1 203 ? -20.234 6.406 4.145 1 98.06 203 PRO A O 1
ATOM 1572 N N . PRO A 1 204 ? -18.312 7.508 4.391 1 97.75 204 PRO A N 1
ATOM 1573 C CA . PRO A 1 204 ? -17.594 6.539 3.561 1 97.75 204 PRO A CA 1
ATOM 1574 C C . PRO A 1 204 ? -17.688 5.113 4.098 1 97.75 204 PRO A C 1
ATOM 1576 O O . PRO A 1 204 ? -17.5 4.887 5.293 1 97.75 204 PRO A O 1
ATOM 1579 N N . GLY A 1 205 ? -18.016 4.191 3.191 1 97.38 205 GLY A N 1
ATOM 1580 C CA . GLY A 1 205 ? -18.047 2.783 3.553 1 97.38 205 GLY A CA 1
ATOM 1581 C C . GLY A 1 205 ? -19.391 2.334 4.109 1 97.38 205 GLY A C 1
ATOM 1582 O O . GLY A 1 205 ? -19.609 1.138 4.301 1 97.38 205 GLY A O 1
ATOM 1583 N N . GLN A 1 206 ? -20.234 3.277 4.395 1 98.12 206 GLN A N 1
ATOM 1584 C CA . GLN A 1 206 ? -21.562 2.916 4.867 1 98.12 206 GLN A CA 1
ATOM 1585 C C . GLN A 1 206 ? -22.406 2.348 3.736 1 98.12 206 GLN A C 1
ATOM 1587 O O . GLN A 1 206 ? -22.391 2.867 2.619 1 98.12 206 GLN A O 1
ATOM 1592 N N . PRO A 1 207 ? -23.141 1.298 3.984 1 98.31 207 PRO A N 1
ATOM 1593 C CA . PRO A 1 207 ? -24.078 0.823 2.967 1 98.31 207 PRO A CA 1
ATOM 1594 C C . PRO A 1 207 ? -25.031 1.916 2.486 1 98.31 207 PRO A C 1
ATOM 1596 O O . PRO A 1 207 ? -25.531 2.709 3.293 1 98.31 207 PRO A O 1
ATOM 1599 N N . THR A 1 208 ? -25.281 1.923 1.219 1 97.88 208 THR A N 1
ATOM 1600 C CA . THR A 1 208 ? -26.109 2.98 0.643 1 97.88 208 THR A CA 1
ATOM 1601 C C . THR A 1 208 ? -27.562 2.844 1.095 1 97.88 208 THR A C 1
ATOM 1603 O O . THR A 1 208 ? -28.344 3.789 0.984 1 97.88 208 THR A O 1
ATOM 1606 N N . SER A 1 209 ? -27.891 1.706 1.604 1 97.56 209 SER A N 1
ATOM 1607 C CA . SER A 1 209 ? -29.25 1.446 2.057 1 97.56 209 SER A CA 1
ATOM 1608 C C . SER A 1 209 ? -29.5 2.039 3.439 1 97.56 209 SER A C 1
ATOM 1610 O O . SER A 1 209 ? -30.641 2.141 3.881 1 97.56 209 SER A O 1
ATOM 1612 N N . LYS A 1 210 ? -28.469 2.357 4.164 1 97.94 210 LYS A N 1
ATOM 1613 C CA . LYS A 1 210 ? -28.625 2.914 5.504 1 97.94 210 LYS A CA 1
ATOM 1614 C C . LYS A 1 210 ? -28.891 4.418 5.449 1 97.94 210 LYS A C 1
ATOM 1616 O O . LYS A 1 210 ? -28.312 5.121 4.613 1 97.94 210 LYS A O 1
ATOM 1621 N N . PRO A 1 211 ? -29.719 4.887 6.359 1 97.62 211 PRO A N 1
ATOM 1622 C CA . PRO A 1 211 ? -29.984 6.324 6.375 1 97.62 211 PRO A CA 1
ATOM 1623 C C . PRO A 1 211 ? -28.766 7.148 6.777 1 97.62 211 PRO A C 1
ATOM 1625 O O . PRO A 1 211 ? -27.875 6.648 7.48 1 97.62 211 PRO A O 1
ATOM 1628 N N . PHE A 1 212 ? -28.734 8.352 6.305 1 97.06 212 PHE A N 1
ATOM 1629 C CA . PHE A 1 212 ? -27.719 9.328 6.676 1 97.06 212 PHE A CA 1
ATOM 1630 C C . PHE A 1 212 ? -28.281 10.742 6.625 1 97.06 212 PHE A C 1
ATOM 1632 O O . PHE A 1 212 ? -29.422 10.945 6.234 1 97.06 212 PHE A O 1
ATOM 1639 N N . ASP A 1 213 ? -27.609 11.688 7.129 1 97.56 213 ASP A N 1
ATOM 1640 C CA . ASP A 1 213 ? -28.016 13.094 7.145 1 97.56 213 ASP A CA 1
ATOM 1641 C C . ASP A 1 213 ? -28.031 13.672 5.734 1 97.56 213 ASP A C 1
ATOM 1643 O O . ASP A 1 213 ? -27.156 14.453 5.367 1 97.56 213 ASP A O 1
ATOM 1647 N N . ASP A 1 214 ? -29.172 13.422 5 1 96.25 214 ASP A N 1
ATOM 1648 C CA . ASP A 1 214 ? -29.234 13.805 3.592 1 96.25 214 ASP A CA 1
ATOM 1649 C C . ASP A 1 214 ? -29.547 15.289 3.438 1 96.25 214 ASP A C 1
ATOM 1651 O O . ASP A 1 214 ? -29.672 15.789 2.318 1 96.25 214 ASP A O 1
ATOM 1655 N N . LYS A 1 215 ? -29.75 15.961 4.547 1 97.06 215 LYS A N 1
ATOM 1656 C CA . LYS A 1 215 ? -29.938 17.406 4.5 1 97.06 215 LYS A CA 1
ATOM 1657 C C . LYS A 1 215 ? -28.609 18.141 4.344 1 97.06 215 LYS A C 1
ATOM 1659 O O . LYS A 1 215 ? -28.547 19.203 3.729 1 97.06 215 LYS A O 1
ATOM 1664 N N . ASN A 1 216 ? -27.562 17.531 4.895 1 97.75 216 ASN A N 1
ATOM 1665 C CA . ASN A 1 216 ? -26.266 18.219 4.93 1 97.75 216 ASN A CA 1
ATOM 1666 C C . ASN A 1 216 ? -25.219 17.484 4.109 1 97.75 216 ASN A C 1
ATOM 1668 O O . ASN A 1 216 ? -24.156 18.031 3.801 1 97.75 216 ASN A O 1
ATOM 1672 N N . LEU A 1 217 ? -25.469 16.219 3.793 1 98.5 217 LEU A N 1
ATOM 1673 C CA . LEU A 1 217 ? -24.5 15.391 3.09 1 98.5 217 LEU A CA 1
ATOM 1674 C C . LEU A 1 217 ? -25.031 14.977 1.722 1 98.5 217 LEU A C 1
ATOM 1676 O O . LEU A 1 217 ? -26.172 14.531 1.604 1 98.5 217 LEU A O 1
ATOM 1680 N N . ALA A 1 218 ? -24.203 15.125 0.726 1 97.25 218 ALA A N 1
ATOM 1681 C CA . ALA A 1 218 ? -24.562 14.711 -0.628 1 97.25 218 ALA A CA 1
ATOM 1682 C C . ALA A 1 218 ? -23.312 14.492 -1.481 1 97.25 218 ALA A C 1
ATOM 1684 O O . ALA A 1 218 ? -22.312 15.18 -1.305 1 97.25 218 ALA A O 1
ATOM 1685 N N . LEU A 1 219 ? -23.406 13.586 -2.408 1 97.12 219 LEU A N 1
ATOM 1686 C CA . LEU A 1 219 ? -22.328 13.406 -3.369 1 97.12 219 LEU A CA 1
ATOM 1687 C C . LEU A 1 219 ? -22.219 14.609 -4.301 1 97.12 219 LEU A C 1
ATOM 1689 O O . LEU A 1 219 ? -23.234 15.211 -4.668 1 97.12 219 LEU A O 1
ATOM 1693 N N . GLY A 1 220 ? -21.031 14.883 -4.652 1 95.88 220 GLY A N 1
ATOM 1694 C CA . GLY A 1 220 ? -20.797 15.867 -5.703 1 95.88 220 GLY A CA 1
ATOM 1695 C C . GLY A 1 220 ? -20.922 17.297 -5.223 1 95.88 220 GLY A C 1
ATOM 1696 O O . GLY A 1 220 ? -20.969 18.234 -6.027 1 95.88 220 GLY A O 1
ATOM 1697 N N . SER A 1 221 ? -21.016 17.5 -3.926 1 96.06 221 SER A N 1
ATOM 1698 C CA . SER A 1 221 ? -21.078 18.859 -3.391 1 96.06 221 SER A CA 1
ATOM 1699 C C . SER A 1 221 ? -19.781 19.609 -3.684 1 96.06 221 SER A C 1
ATOM 1701 O O . SER A 1 221 ? -18.734 19 -3.898 1 96.06 221 SER A O 1
ATOM 1703 N N . LYS A 1 222 ? -19.922 20.906 -3.709 1 97.25 222 LYS A N 1
ATOM 1704 C CA . LYS A 1 222 ? -18.781 21.797 -3.816 1 97.25 222 LYS A CA 1
ATOM 1705 C C . LYS A 1 222 ? -18.734 22.781 -2.652 1 97.25 222 LYS A C 1
ATOM 1707 O O . LYS A 1 222 ? -19.781 23.219 -2.172 1 97.25 222 LYS A O 1
ATOM 1712 N N . VAL A 1 223 ? -17.578 23.109 -2.217 1 97.56 223 VAL A N 1
ATOM 1713 C CA . VAL A 1 223 ? -17.406 24.031 -1.095 1 97.56 223 VAL A CA 1
ATOM 1714 C C . VAL A 1 223 ? -16.359 25.078 -1.438 1 97.56 223 VAL A C 1
ATOM 1716 O O . VAL A 1 223 ? -15.242 24.734 -1.838 1 97.56 223 VAL A O 1
ATOM 1719 N N . ASP A 1 224 ? -16.656 26.344 -1.27 1 95.62 224 ASP A N 1
ATOM 1720 C CA . ASP A 1 224 ? -15.719 27.453 -1.447 1 95.62 224 ASP A CA 1
ATOM 1721 C C . ASP A 1 224 ? -15.383 28.109 -0.111 1 95.62 224 ASP A C 1
ATOM 1723 O O . ASP A 1 224 ? -14.312 28.719 0.044 1 95.62 224 ASP A O 1
ATOM 1727 N N . ASP A 1 225 ? -16.297 27.953 0.8 1 96.88 225 ASP A N 1
ATOM 1728 C CA . ASP A 1 225 ? -16.156 28.562 2.113 1 96.88 225 ASP A CA 1
ATOM 1729 C C . ASP A 1 225 ? -15.117 27.828 2.957 1 96.88 225 ASP A C 1
ATOM 1731 O O . ASP A 1 225 ? -15.289 26.656 3.266 1 96.88 225 ASP A O 1
ATOM 1735 N N . LEU A 1 226 ? -14.094 28.469 3.385 1 97.69 226 LEU A N 1
ATOM 1736 C CA . LEU A 1 226 ? -13.016 27.891 4.18 1 97.69 226 LEU A CA 1
ATOM 1737 C C . LEU A 1 226 ? -13.523 27.438 5.543 1 97.69 226 LEU A C 1
ATOM 1739 O O . LEU A 1 226 ? -12.859 26.672 6.234 1 97.69 226 LEU A O 1
ATOM 1743 N N . LYS A 1 227 ? -14.688 27.891 5.926 1 96.94 227 LYS A N 1
ATOM 1744 C CA . LYS A 1 227 ? -15.203 27.609 7.258 1 96.94 227 LYS A CA 1
ATOM 1745 C C . LYS A 1 227 ? -16.5 26.812 7.184 1 96.94 227 LYS A C 1
ATOM 1747 O O . LYS A 1 227 ? -17.297 26.828 8.117 1 96.94 227 LYS A O 1
ATOM 1752 N N . ASP A 1 228 ? -16.766 26.203 6.051 1 98 228 ASP A N 1
ATOM 1753 C CA . ASP A 1 228 ? -17.953 25.375 5.953 1 98 228 ASP A CA 1
ATOM 1754 C C . ASP A 1 228 ? -18.016 24.375 7.117 1 98 228 ASP A C 1
ATOM 1756 O O . ASP A 1 228 ? -17.141 23.516 7.262 1 98 228 ASP A O 1
ATOM 1760 N N . PRO A 1 229 ? -18.984 24.5 7.957 1 97.81 229 PRO A N 1
ATOM 1761 C CA . PRO A 1 229 ? -18.969 23.719 9.195 1 97.81 229 PRO A CA 1
ATOM 1762 C C . PRO A 1 229 ? -19.062 22.219 8.953 1 97.81 229 PRO A C 1
ATOM 1764 O O . PRO A 1 229 ? -18.453 21.422 9.688 1 97.81 229 PRO A O 1
ATOM 1767 N N . VAL A 1 230 ? -19.812 21.781 7.926 1 98.25 230 VAL A N 1
ATOM 1768 C CA . VAL A 1 230 ? -19.984 20.359 7.652 1 98.25 230 VAL A CA 1
ATOM 1769 C C . VAL A 1 230 ? -18.688 19.766 7.113 1 98.25 230 VAL A C 1
ATOM 1771 O O . VAL A 1 230 ? -18.219 18.734 7.602 1 98.25 230 VAL A O 1
ATOM 1774 N N . ALA A 1 231 ? -18.047 20.406 6.121 1 98.69 231 ALA A N 1
ATOM 1775 C CA . ALA A 1 231 ? -16.797 19.938 5.531 1 98.69 231 ALA A CA 1
ATOM 1776 C C . ALA A 1 231 ? -15.672 19.938 6.559 1 98.69 231 ALA A C 1
ATOM 1778 O O . ALA A 1 231 ? -14.93 18.969 6.684 1 98.69 231 ALA A O 1
ATOM 1779 N N . ARG A 1 232 ? -15.633 21.031 7.332 1 98.62 232 ARG A N 1
ATOM 1780 C CA . ARG A 1 232 ? -14.539 21.203 8.289 1 98.62 232 ARG A CA 1
ATOM 1781 C C . ARG A 1 232 ? -14.656 20.188 9.43 1 98.62 232 ARG A C 1
ATOM 1783 O O . ARG A 1 232 ? -13.648 19.75 9.984 1 98.62 232 ARG A O 1
ATOM 1790 N N . LYS A 1 233 ? -15.852 19.859 9.789 1 98.31 233 LYS A N 1
ATOM 1791 C CA . LYS A 1 233 ? -16.078 18.859 10.844 1 98.31 233 LYS A CA 1
ATOM 1792 C C . LYS A 1 233 ? -15.438 17.531 10.477 1 98.31 233 LYS A C 1
ATOM 1794 O O . LYS A 1 233 ? -14.938 16.812 11.352 1 98.31 233 LYS A O 1
ATOM 1799 N N . ASN A 1 234 ? -15.422 17.188 9.195 1 98.69 234 ASN A N 1
ATOM 1800 C CA . ASN A 1 234 ? -14.953 15.891 8.742 1 98.69 234 ASN A CA 1
ATOM 1801 C C . ASN A 1 234 ? -13.508 15.953 8.266 1 98.69 234 ASN A C 1
ATOM 1803 O O . ASN A 1 234 ? -12.805 14.938 8.242 1 98.69 234 ASN A O 1
ATOM 1807 N N . PHE A 1 235 ? -13.023 17.172 7.957 1 98.88 235 PHE A N 1
ATOM 1808 C CA . PHE A 1 235 ? -11.711 17.375 7.363 1 98.88 235 PHE A CA 1
ATOM 1809 C C . PHE A 1 235 ? -10.602 17.109 8.383 1 98.88 235 PHE A C 1
ATOM 1811 O O . PHE A 1 235 ? -10.688 17.562 9.523 1 98.88 235 PHE A O 1
ATOM 1818 N N . ARG A 1 236 ? -9.57 16.359 7.973 1 98.94 236 ARG A N 1
ATOM 1819 C CA . ARG A 1 236 ? -8.344 16.172 8.742 1 98.94 236 ARG A CA 1
ATOM 1820 C C . ARG A 1 236 ? -7.117 16.312 7.848 1 98.94 236 ARG A C 1
ATOM 1822 O O . ARG A 1 236 ? -7.156 15.961 6.668 1 98.94 236 ARG A O 1
ATOM 1829 N N . LEU A 1 237 ? -6.125 16.891 8.398 1 98.94 237 LEU A N 1
ATOM 1830 C CA . LEU A 1 237 ? -4.797 16.844 7.797 1 98.94 237 LEU A CA 1
ATOM 1831 C C . LEU A 1 237 ? -3.92 15.797 8.469 1 98.94 237 LEU A C 1
ATOM 1833 O O . LEU A 1 237 ? -3.869 15.727 9.703 1 98.94 237 LEU A O 1
ATOM 1837 N N . VAL A 1 238 ? -3.279 14.945 7.68 1 99 238 VAL A N 1
ATOM 1838 C CA . VAL A 1 238 ? -2.404 13.914 8.234 1 99 238 VAL A CA 1
ATOM 1839 C C . VAL A 1 238 ? -0.951 14.234 7.883 1 99 238 VAL A C 1
ATOM 1841 O O . VAL A 1 238 ? -0.641 14.578 6.742 1 99 238 VAL A O 1
ATOM 1844 N N . VAL A 1 239 ? -0.113 14.172 8.867 1 99 239 VAL A N 1
ATOM 1845 C CA . VAL A 1 239 ? 1.325 14.375 8.719 1 99 239 VAL A CA 1
ATOM 1846 C C . VAL A 1 239 ? 2.061 13.062 8.969 1 99 239 VAL A C 1
ATOM 1848 O O . VAL A 1 239 ? 1.863 12.422 10 1 99 239 VAL A O 1
ATOM 1851 N N . ILE A 1 240 ? 2.873 12.664 8.055 1 98.94 240 ILE A N 1
ATOM 1852 C CA . ILE A 1 240 ? 3.721 11.5 8.25 1 98.94 240 ILE A CA 1
ATOM 1853 C C . ILE A 1 240 ? 5.102 11.938 8.734 1 98.94 240 ILE A C 1
ATOM 1855 O O . ILE A 1 240 ? 5.766 12.75 8.086 1 98.94 240 ILE A O 1
ATOM 1859 N N . VAL A 1 241 ? 5.484 11.461 9.852 1 98.75 241 VAL A N 1
ATOM 1860 C CA . VAL A 1 241 ? 6.828 11.672 10.367 1 98.75 241 VAL A CA 1
ATOM 1861 C C . VAL A 1 241 ? 7.734 10.516 9.961 1 98.75 241 VAL A C 1
ATOM 1863 O O . VAL A 1 241 ? 7.613 9.406 10.492 1 98.75 241 VAL A O 1
ATOM 1866 N N . PRO A 1 242 ? 8.695 10.797 9.07 1 98.5 242 PRO A N 1
ATOM 1867 C CA . PRO A 1 242 ? 9.492 9.703 8.523 1 98.5 242 PRO A CA 1
ATOM 1868 C C . PRO A 1 242 ? 10.539 9.18 9.5 1 98.5 242 PRO A C 1
ATOM 1870 O O . PRO A 1 242 ? 11.289 9.969 10.078 1 98.5 242 PRO A O 1
ATOM 1873 N N . ASP A 1 243 ? 10.586 7.887 9.664 1 97.38 243 ASP A N 1
ATOM 1874 C CA . ASP A 1 243 ? 11.664 7.215 10.375 1 97.38 243 ASP A CA 1
ATOM 1875 C C . ASP A 1 243 ? 12.703 6.664 9.406 1 97.38 243 ASP A C 1
ATOM 1877 O O . ASP A 1 243 ? 13.891 6.594 9.727 1 97.38 243 ASP A O 1
ATOM 1881 N N . SER A 1 244 ? 12.25 6.258 8.266 1 98.19 244 SER A N 1
ATOM 1882 C CA . SER A 1 244 ? 13.109 5.746 7.199 1 98.19 244 SER A CA 1
ATOM 1883 C C . SER A 1 244 ? 12.516 6.035 5.824 1 98.19 244 SER A C 1
ATOM 1885 O O . SER A 1 244 ? 11.297 5.965 5.641 1 98.19 244 SER A O 1
ATOM 1887 N N . VAL A 1 245 ? 13.375 6.422 4.914 1 98.75 245 VAL A N 1
ATOM 1888 C CA . VAL A 1 245 ? 12.992 6.68 3.531 1 98.75 245 VAL A CA 1
ATOM 1889 C C . VAL A 1 245 ? 13.875 5.867 2.59 1 98.75 245 VAL A C 1
ATOM 1891 O O . VAL A 1 245 ? 15.094 5.805 2.771 1 98.75 245 VAL A O 1
ATOM 1894 N N . GLU A 1 246 ? 13.25 5.238 1.619 1 98.81 246 GLU A N 1
ATOM 1895 C CA . GLU A 1 246 ? 14.008 4.48 0.624 1 98.81 246 GLU A CA 1
ATOM 1896 C C . GLU A 1 246 ? 13.711 4.977 -0.788 1 98.81 246 GLU A C 1
ATOM 1898 O O . GLU A 1 246 ? 12.555 5.258 -1.124 1 98.81 246 GLU A O 1
ATOM 1903 N N . GLN A 1 247 ? 14.734 5.168 -1.481 1 98.81 247 GLN A N 1
ATOM 1904 C CA . GLN A 1 247 ? 14.695 5.453 -2.91 1 98.81 247 GLN A CA 1
ATOM 1905 C C . GLN A 1 247 ? 15.219 4.273 -3.725 1 98.81 247 GLN A C 1
ATOM 1907 O O . GLN A 1 247 ? 16.375 3.863 -3.557 1 98.81 247 GLN A O 1
ATOM 1912 N N . THR A 1 248 ? 14.414 3.701 -4.539 1 98.69 248 THR A N 1
ATOM 1913 C CA . THR A 1 248 ? 14.852 2.641 -5.441 1 98.69 248 THR A CA 1
ATOM 1914 C C . THR A 1 248 ? 14.82 3.113 -6.891 1 98.69 248 THR A C 1
ATOM 1916 O O . THR A 1 248 ? 13.75 3.309 -7.461 1 98.69 248 THR A O 1
ATOM 1919 N N . ASP A 1 249 ? 15.969 3.312 -7.41 1 98.38 249 ASP A N 1
ATOM 1920 C CA . ASP A 1 249 ? 16.141 3.738 -8.797 1 98.38 249 ASP A CA 1
ATOM 1921 C C . ASP A 1 249 ? 16.203 2.539 -9.734 1 98.38 249 ASP A C 1
ATOM 1923 O O . ASP A 1 249 ? 17.188 1.79 -9.734 1 98.38 249 ASP A O 1
ATOM 1927 N N . LEU A 1 250 ? 15.195 2.369 -10.547 1 97 250 LEU A N 1
ATOM 1928 C CA . LEU A 1 250 ? 15.102 1.245 -11.477 1 97 250 LEU A CA 1
ATOM 1929 C C . LEU A 1 250 ? 15.188 1.721 -12.922 1 97 250 LEU A C 1
ATOM 1931 O O . LEU A 1 250 ? 14.805 0.995 -13.844 1 97 250 LEU A O 1
ATOM 1935 N N . SER A 1 251 ? 15.641 2.91 -13.141 1 96.25 251 SER A N 1
ATOM 1936 C CA . SER A 1 251 ? 15.648 3.521 -14.461 1 96.25 251 SER A CA 1
ATOM 1937 C C . SER A 1 251 ? 16.578 2.775 -15.406 1 96.25 251 SER A C 1
ATOM 1939 O O . SER A 1 251 ? 16.375 2.777 -16.625 1 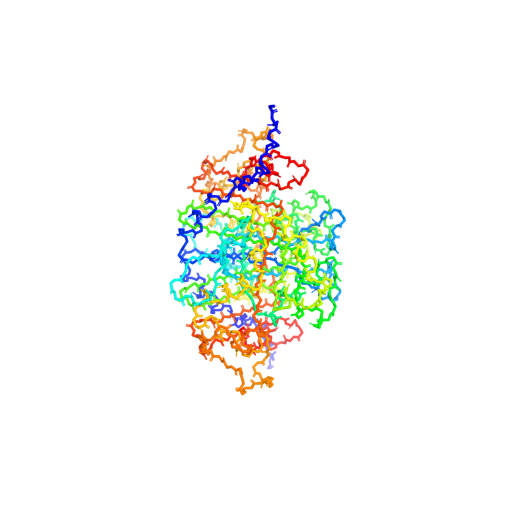96.25 251 SER A O 1
ATOM 1941 N N . ASN A 1 252 ? 17.641 2.217 -14.836 1 95.81 252 ASN A N 1
ATOM 1942 C CA . ASN A 1 252 ? 18.594 1.396 -15.57 1 95.81 252 ASN A CA 1
ATOM 1943 C C . ASN A 1 252 ? 18.844 0.068 -14.867 1 95.81 252 ASN A C 1
ATOM 1945 O O . ASN A 1 252 ? 19.531 0.027 -13.844 1 95.81 252 ASN A O 1
ATOM 1949 N N . PRO A 1 253 ? 18.312 -0.992 -15.438 1 93.25 253 PRO A N 1
ATOM 1950 C CA . PRO A 1 253 ? 18.422 -2.293 -14.773 1 93.25 253 PRO A CA 1
ATOM 1951 C C . PRO A 1 253 ? 19.875 -2.684 -14.484 1 93.25 253 PRO A C 1
ATOM 1953 O O . PRO A 1 253 ? 20.141 -3.412 -13.523 1 93.25 253 PRO A O 1
ATOM 1956 N N . GLU A 1 254 ? 20.844 -2.176 -15.234 1 95.62 254 GLU A N 1
ATOM 1957 C CA . GLU A 1 254 ? 22.25 -2.543 -15.062 1 95.62 254 GLU A CA 1
ATOM 1958 C C . GLU A 1 254 ? 22.891 -1.729 -13.945 1 95.62 254 GLU A C 1
ATOM 1960 O O . GLU A 1 254 ? 23.984 -2.064 -13.484 1 95.62 254 GLU A O 1
ATOM 1965 N N . LYS A 1 255 ? 22.219 -0.711 -13.531 1 97.25 255 LYS A N 1
ATOM 1966 C CA . LYS A 1 255 ? 22.797 0.183 -12.531 1 97.25 255 LYS A CA 1
ATOM 1967 C C . LYS A 1 255 ? 21.812 0.435 -11.391 1 97.25 255 LYS A C 1
ATOM 1969 O O . LYS A 1 255 ? 21.984 1.378 -10.617 1 97.25 255 LYS A O 1
ATOM 1974 N N . ALA A 1 256 ? 20.734 -0.338 -11.359 1 97.56 256 ALA A N 1
ATOM 1975 C CA . ALA A 1 256 ? 19.688 -0.144 -10.352 1 97.56 256 ALA A CA 1
ATOM 1976 C C . ALA A 1 256 ? 20.281 -0.141 -8.945 1 97.56 256 ALA A C 1
ATOM 1978 O O . ALA A 1 256 ? 21.188 -0.923 -8.641 1 97.56 256 ALA A O 1
ATOM 1979 N N . ARG A 1 257 ? 19.734 0.75 -8.109 1 98.31 257 ARG A N 1
ATOM 1980 C CA . ARG A 1 257 ? 20.234 0.919 -6.746 1 98.31 257 ARG A CA 1
ATOM 1981 C C . ARG A 1 257 ? 19.109 1.333 -5.797 1 98.31 257 ARG A C 1
ATOM 1983 O O . ARG A 1 257 ? 18.094 1.859 -6.234 1 98.31 257 ARG A O 1
ATOM 1990 N N . ARG A 1 258 ? 19.359 0.991 -4.66 1 98.62 258 ARG A N 1
ATOM 1991 C CA . ARG A 1 258 ? 18.469 1.416 -3.584 1 98.62 258 ARG A CA 1
ATOM 1992 C C . ARG A 1 258 ? 19.234 2.174 -2.506 1 98.62 258 ARG A C 1
ATOM 1994 O O . ARG A 1 258 ? 20.344 1.783 -2.137 1 98.62 258 ARG A O 1
ATOM 2001 N N . PHE A 1 259 ? 18.672 3.312 -2.084 1 98.75 259 PHE A N 1
ATOM 2002 C CA . PHE A 1 259 ? 19.234 4.102 -0.989 1 98.75 259 PHE A CA 1
ATOM 2003 C C . PHE A 1 259 ? 18.266 4.156 0.184 1 98.75 259 PHE A C 1
ATOM 2005 O O . PHE A 1 259 ? 17.094 4.531 0.017 1 98.75 259 PHE A O 1
ATOM 2012 N N . ARG A 1 260 ? 18.734 3.752 1.281 1 98.56 260 ARG A N 1
ATOM 2013 C CA . ARG A 1 260 ? 17.938 3.822 2.502 1 98.56 260 ARG A CA 1
ATOM 2014 C C . ARG A 1 260 ? 18.453 4.926 3.424 1 98.56 260 ARG A C 1
ATOM 2016 O O . ARG A 1 260 ? 19.625 4.938 3.795 1 98.56 260 ARG A O 1
ATOM 2023 N N . TYR A 1 261 ? 17.594 5.832 3.727 1 97.88 261 TYR A N 1
ATOM 2024 C CA . TYR A 1 261 ? 17.844 6.891 4.699 1 97.88 261 TYR A CA 1
ATOM 2025 C C . TYR A 1 261 ? 17.125 6.598 6.016 1 97.88 261 TYR A C 1
ATOM 2027 O O . TYR A 1 261 ? 15.914 6.426 6.051 1 97.88 261 TYR A O 1
ATOM 2035 N N . THR A 1 262 ? 17.891 6.531 7.074 1 97.12 262 THR A N 1
ATOM 2036 C CA . THR A 1 262 ? 17.312 6.258 8.383 1 97.12 262 THR A CA 1
ATOM 2037 C C . THR A 1 262 ? 17.562 7.418 9.344 1 97.12 262 THR A C 1
ATOM 2039 O O . THR A 1 262 ? 18.703 7.891 9.461 1 97.12 262 THR A O 1
ATOM 2042 N N . PHE A 1 263 ? 16.516 7.828 9.914 1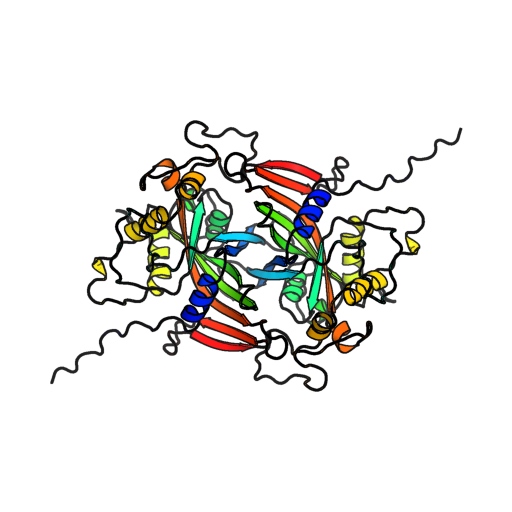 95.06 263 PHE A N 1
ATOM 2043 C CA . PHE A 1 263 ? 16.625 8.938 10.852 1 95.06 263 PHE A CA 1
ATOM 2044 C C . PHE A 1 263 ? 17.141 8.453 12.203 1 95.06 263 PHE A C 1
ATOM 2046 O O . PHE A 1 263 ? 16.672 7.438 12.727 1 95.06 263 PHE A O 1
ATOM 2053 N N . ASP A 1 264 ? 18.125 9.07 12.656 1 89.62 264 ASP A N 1
ATOM 2054 C CA . ASP A 1 264 ? 18.703 8.844 13.977 1 89.62 264 ASP A CA 1
ATOM 2055 C C . ASP A 1 264 ? 18.781 10.148 14.773 1 89.62 264 ASP A C 1
ATOM 2057 O O . ASP A 1 264 ? 19.672 10.969 14.555 1 89.62 264 ASP A O 1
ATOM 2061 N N . GLU A 1 265 ? 17.906 10.266 15.648 1 80.38 265 GLU A N 1
ATOM 2062 C CA . GLU A 1 265 ? 17.812 11.492 16.438 1 80.38 265 GLU A CA 1
ATOM 2063 C C . GLU A 1 265 ? 19.125 11.797 17.156 1 80.38 265 GLU A C 1
ATOM 2065 O O . GLU A 1 265 ? 19.438 12.953 17.406 1 80.38 265 GLU A O 1
ATOM 2070 N N . SER A 1 266 ? 19.797 10.82 17.484 1 81.69 266 SER A N 1
ATOM 2071 C CA . SER A 1 266 ? 21.031 10.984 18.25 1 81.69 266 SER A CA 1
ATOM 2072 C C . SER A 1 266 ? 22.188 11.414 17.344 1 81.69 266 SER A C 1
ATOM 2074 O O . SER A 1 266 ? 23.219 11.875 17.828 1 81.69 266 SER A O 1
ATOM 2076 N N . ALA A 1 267 ? 21.953 11.266 16.047 1 74.31 267 ALA A N 1
ATOM 2077 C CA . ALA A 1 267 ? 23.016 11.602 15.109 1 74.31 267 ALA A CA 1
ATOM 2078 C C . ALA A 1 267 ? 22.906 13.047 14.641 1 74.31 267 ALA A C 1
ATOM 2080 O O . ALA A 1 267 ? 21.812 13.508 14.289 1 74.31 267 ALA A O 1
ATOM 2081 N N . LYS A 1 268 ? 23.891 13.883 14.938 1 68.31 268 LYS A N 1
ATOM 2082 C CA . LYS A 1 268 ? 23.859 15.289 14.539 1 68.31 268 LYS A CA 1
ATOM 2083 C C . LYS A 1 268 ? 24.297 15.453 13.078 1 68.31 268 LYS A C 1
ATOM 2085 O O . LYS A 1 268 ? 23.891 16.406 12.422 1 68.31 268 LYS A O 1
ATOM 2090 N N . ALA A 1 269 ? 24.938 14.5 12.633 1 70.19 269 ALA A N 1
ATOM 2091 C CA . ALA A 1 269 ? 25.438 14.609 11.266 1 70.19 269 ALA A CA 1
ATOM 2092 C C . ALA A 1 269 ? 24.328 14.406 10.25 1 70.19 269 ALA A C 1
ATOM 2094 O O . ALA A 1 269 ? 23.406 13.602 10.477 1 70.19 269 ALA A O 1
ATOM 2095 N N . ASN A 1 270 ? 24.297 15.078 9.07 1 73.25 270 ASN A N 1
ATOM 2096 C CA . ASN A 1 270 ? 23.375 14.93 7.941 1 73.25 270 ASN A CA 1
ATOM 2097 C C . ASN A 1 270 ? 21.922 15.039 8.383 1 73.25 270 ASN A C 1
ATOM 2099 O O . ASN A 1 270 ? 21.094 14.211 8.008 1 73.25 270 ASN A O 1
ATOM 2103 N N . ALA A 1 271 ? 21.781 16 9.281 1 76.06 271 ALA A N 1
ATOM 2104 C CA . ALA A 1 271 ? 20.438 16.312 9.766 1 76.06 271 ALA A CA 1
ATOM 2105 C C . ALA A 1 271 ? 19.812 15.094 10.461 1 76.06 271 ALA A C 1
ATOM 2107 O O . ALA A 1 271 ? 18.594 14.875 10.375 1 76.06 271 ALA A O 1
ATOM 2108 N N . GLY A 1 272 ? 20.719 14.188 10.883 1 86.75 272 GLY A N 1
ATOM 2109 C CA . GLY A 1 272 ? 20.25 13.055 11.656 1 86.75 272 GLY A CA 1
ATOM 2110 C C . GLY A 1 272 ? 19.984 11.82 10.805 1 86.75 272 GLY A C 1
ATOM 2111 O O . GLY A 1 272 ? 19.422 10.836 11.289 1 86.75 272 GLY A O 1
ATOM 2112 N N . TRP A 1 273 ? 20.375 11.875 9.477 1 93.44 273 TRP A N 1
ATOM 2113 C CA . TRP A 1 273 ? 20.062 10.766 8.586 1 93.44 273 TRP A CA 1
ATOM 2114 C C . TRP A 1 273 ? 21.312 9.969 8.242 1 93.44 273 TRP A C 1
ATOM 2116 O O . TRP A 1 273 ? 22.344 10.539 7.879 1 93.44 273 TRP A O 1
ATOM 2126 N N . ARG A 1 274 ? 21.188 8.734 8.422 1 94 274 ARG A N 1
ATOM 2127 C CA . ARG A 1 274 ? 22.188 7.797 7.918 1 94 274 ARG A CA 1
ATOM 2128 C C . ARG A 1 274 ? 21.766 7.219 6.566 1 94 274 ARG A C 1
ATOM 2130 O O . ARG A 1 274 ? 20.609 6.852 6.379 1 94 274 ARG A O 1
ATOM 2137 N N . THR A 1 275 ? 22.703 7.129 5.668 1 94.88 275 THR A N 1
ATOM 2138 C CA . THR A 1 275 ? 22.406 6.633 4.332 1 94.88 275 THR A CA 1
ATOM 2139 C C . THR A 1 275 ? 23.156 5.336 4.051 1 94.88 275 THR A C 1
ATOM 2141 O O . THR A 1 275 ? 24.344 5.215 4.363 1 94.88 275 THR A O 1
ATOM 2144 N N . GLU A 1 276 ? 22.422 4.395 3.545 1 97.31 276 GLU A N 1
ATOM 2145 C CA . GLU A 1 276 ? 23 3.139 3.072 1 97.31 276 GLU A CA 1
ATOM 2146 C C . GLU A 1 276 ? 22.641 2.883 1.61 1 97.31 276 GLU A C 1
ATOM 2148 O O . GLU A 1 276 ? 21.531 3.197 1.172 1 97.31 276 GLU A O 1
ATOM 2153 N N . GLU A 1 277 ? 23.625 2.398 0.931 1 98.5 277 GLU A N 1
ATOM 2154 C CA . GLU A 1 277 ? 23.391 1.959 -0.442 1 98.5 277 GLU A CA 1
ATOM 2155 C C . GLU A 1 277 ? 23.141 0.455 -0.506 1 98.5 277 GLU A C 1
ATOM 2157 O O . GLU A 1 277 ? 23.938 -0.334 0.009 1 98.5 277 GLU A O 1
ATOM 2162 N N . LEU A 1 278 ? 22.062 0.067 -1.124 1 98.75 278 LEU A N 1
ATOM 2163 C CA . LEU A 1 278 ? 21.609 -1.322 -1.164 1 98.75 278 LEU A CA 1
ATOM 2164 C C . LEU A 1 278 ? 21.359 -1.772 -2.6 1 98.75 278 LEU A C 1
ATOM 2166 O O . LEU A 1 278 ? 21.203 -0.941 -3.494 1 98.75 278 LEU A O 1
ATOM 2170 N N . TRP A 1 279 ? 21.406 -3.084 -2.787 1 98.44 279 TRP A N 1
ATOM 2171 C CA . TRP A 1 279 ? 20.906 -3.635 -4.043 1 98.44 279 TRP A CA 1
ATOM 2172 C C . TRP A 1 279 ? 19.406 -3.469 -4.148 1 98.44 279 TRP A C 1
ATOM 2174 O O . TRP A 1 279 ? 18.703 -3.441 -3.135 1 98.44 279 TRP A O 1
ATOM 2184 N N . PRO A 1 280 ? 18.922 -3.367 -5.332 1 96.94 280 PRO A N 1
ATOM 2185 C CA . PRO A 1 280 ? 17.5 -3.08 -5.484 1 96.94 280 PRO A CA 1
ATOM 2186 C C . PRO A 1 280 ? 16.609 -4.211 -4.973 1 96.94 280 PRO A C 1
ATOM 2188 O O . PRO A 1 280 ? 17.047 -5.363 -4.902 1 96.94 280 PRO A O 1
ATOM 2191 N N . MET B 1 1 ? -34.812 -44.938 -17.016 1 29.58 1 MET B N 1
ATOM 2192 C CA . MET B 1 1 ? -34.75 -43.5 -17.266 1 29.58 1 MET B CA 1
ATOM 2193 C C . MET B 1 1 ? -33.719 -42.844 -16.375 1 29.58 1 MET B C 1
ATOM 2195 O O . MET B 1 1 ? -33.969 -42.625 -15.188 1 29.58 1 MET B O 1
ATOM 2199 N N . SER B 1 2 ? -32.344 -43.062 -16.531 1 27.23 2 SER B N 1
ATOM 2200 C CA . SER B 1 2 ? -31.188 -42.844 -15.672 1 27.23 2 SER B CA 1
ATOM 2201 C C . SER B 1 2 ? -31.031 -41.344 -15.328 1 27.23 2 SER B C 1
ATOM 2203 O O . SER B 1 2 ? -30.984 -40.5 -16.219 1 27.23 2 SER B O 1
ATOM 2205 N N . THR B 1 3 ? -31.625 -40.875 -14.258 1 33.81 3 THR B N 1
ATOM 2206 C CA . THR B 1 3 ? -31.578 -39.531 -13.711 1 33.81 3 THR B CA 1
ATOM 2207 C C . THR B 1 3 ? -30.141 -39.031 -13.695 1 33.81 3 THR B C 1
ATOM 2209 O O . THR B 1 3 ? -29.297 -39.531 -12.969 1 33.81 3 THR B O 1
ATOM 2212 N N . THR B 1 4 ? -29.562 -38.656 -14.852 1 33.22 4 THR B N 1
ATOM 2213 C CA . THR B 1 4 ? -28.219 -38.094 -15.031 1 33.22 4 THR B CA 1
ATOM 2214 C C . THR B 1 4 ? -27.922 -37.062 -13.969 1 33.22 4 THR B C 1
ATOM 2216 O O . THR B 1 4 ? -28.719 -36.156 -13.727 1 33.22 4 THR B O 1
ATOM 2219 N N . ALA B 1 5 ? -27.219 -37.406 -12.945 1 38.97 5 ALA B N 1
ATOM 2220 C CA . ALA B 1 5 ? -26.719 -36.531 -11.898 1 38.97 5 ALA B CA 1
ATOM 2221 C C . ALA B 1 5 ? -26.297 -35.188 -12.484 1 38.97 5 ALA B C 1
ATOM 2223 O O . ALA B 1 5 ? -25.719 -35.125 -13.57 1 38.97 5 ALA B O 1
ATOM 2224 N N . PRO B 1 6 ? -26.953 -34.094 -12.188 1 39.22 6 PRO B N 1
ATOM 2225 C CA . PRO B 1 6 ? -26.516 -32.812 -12.758 1 39.22 6 PRO B CA 1
ATOM 2226 C C . PRO B 1 6 ? -24.984 -32.688 -12.828 1 39.22 6 PRO B C 1
ATOM 2228 O O . PRO B 1 6 ? -24.281 -33.281 -12 1 39.22 6 PRO B O 1
ATOM 2231 N N . SER B 1 7 ? -24.312 -32.688 -13.984 1 37.25 7 SER B N 1
ATOM 2232 C CA . SER B 1 7 ? -22.891 -32.438 -14.219 1 37.25 7 SER B CA 1
ATOM 2233 C C . SER B 1 7 ? -22.328 -31.5 -13.172 1 37.25 7 SER B C 1
ATOM 2235 O O . SER B 1 7 ? -23.016 -30.578 -12.719 1 37.25 7 SER B O 1
ATOM 2237 N N . ALA B 1 8 ? -21.469 -31.844 -12.227 1 40.94 8 ALA B N 1
ATOM 2238 C CA . ALA B 1 8 ? -20.781 -30.953 -11.297 1 40.94 8 ALA B CA 1
ATOM 2239 C C . ALA B 1 8 ? -20.656 -29.547 -11.883 1 40.94 8 ALA B C 1
ATOM 2241 O O . ALA B 1 8 ? -19.891 -29.328 -12.836 1 40.94 8 ALA B O 1
ATOM 2242 N N . SER B 1 9 ? -21.609 -28.688 -12.188 1 45.06 9 SER B N 1
ATOM 2243 C CA . SER B 1 9 ? -21.766 -27.328 -12.672 1 45.06 9 SER B CA 1
ATOM 2244 C C . SER B 1 9 ? -20.672 -26.422 -12.133 1 45.06 9 SER B C 1
ATOM 2246 O O . SER B 1 9 ? -20.438 -26.359 -10.922 1 45.06 9 SER B O 1
ATOM 2248 N N . ALA B 1 10 ? -19.578 -26.188 -12.969 1 57.06 10 ALA B N 1
ATOM 2249 C CA . ALA B 1 10 ? -18.453 -25.281 -12.719 1 57.06 10 ALA B CA 1
ATOM 2250 C C . ALA B 1 10 ? -18.938 -24 -12.039 1 57.06 10 ALA B C 1
ATOM 2252 O O . ALA B 1 10 ? -19.922 -23.406 -12.453 1 57.06 10 ALA B O 1
ATOM 2253 N N . LEU B 1 11 ? -18.734 -23.797 -10.75 1 68.81 11 LEU B N 1
ATOM 2254 C CA . LEU B 1 11 ? -19.016 -22.531 -10.078 1 68.81 11 LEU B CA 1
ATOM 2255 C C . LEU B 1 11 ? -18.688 -21.359 -10.984 1 68.81 11 LEU B C 1
ATOM 2257 O O . LEU B 1 11 ? -17.703 -21.375 -11.711 1 68.81 11 LEU B O 1
ATOM 2261 N N . PRO B 1 12 ? -19.688 -20.547 -11.242 1 84.44 12 PRO B N 1
ATOM 2262 C CA . PRO B 1 12 ? -19.438 -19.359 -12.062 1 84.44 12 PRO B CA 1
ATOM 2263 C C . PRO B 1 12 ? -18.266 -18.516 -11.531 1 84.44 12 PRO B C 1
ATOM 2265 O O . PRO B 1 12 ? -17.891 -18.656 -10.367 1 84.44 12 PRO B O 1
ATOM 2268 N N . PRO B 1 13 ? -17.609 -17.797 -12.43 1 91.88 13 PRO B N 1
ATOM 2269 C CA . PRO B 1 13 ? -16.578 -16.844 -11.992 1 91.88 13 PRO B CA 1
ATOM 2270 C C . PRO B 1 13 ? -17.109 -15.82 -10.992 1 91.88 13 PRO B C 1
ATOM 2272 O O . PRO B 1 13 ? -18.312 -15.562 -10.945 1 91.88 13 PRO B O 1
ATOM 2275 N N . ALA B 1 14 ? -16.219 -15.32 -10.172 1 95.31 14 ALA B N 1
ATOM 2276 C CA . ALA B 1 14 ? -16.609 -14.258 -9.242 1 95.31 14 ALA B CA 1
ATOM 2277 C C . ALA B 1 14 ? -17.266 -13.102 -9.984 1 95.31 14 ALA B C 1
ATOM 2279 O O . ALA B 1 14 ? -16.859 -12.742 -11.086 1 95.31 14 ALA B O 1
ATOM 2280 N N . PRO B 1 15 ? -18.266 -12.461 -9.43 1 95.56 15 PRO B N 1
ATOM 2281 C CA . PRO B 1 15 ? -19 -11.398 -10.109 1 95.56 15 PRO B CA 1
ATOM 2282 C C . PRO B 1 15 ? -18.125 -10.195 -10.453 1 95.56 15 PRO B C 1
ATOM 2284 O O . PRO B 1 15 ? -18.453 -9.422 -11.352 1 95.56 15 PRO B O 1
ATOM 2287 N N . TRP B 1 16 ? -17.031 -10.016 -9.828 1 97.88 16 TRP B N 1
ATOM 2288 C CA . TRP B 1 16 ? -16.172 -8.852 -10.023 1 97.88 16 TRP B CA 1
ATOM 2289 C C . TRP B 1 16 ? -15.102 -9.141 -11.07 1 97.88 16 TRP B C 1
ATOM 2291 O O . TRP B 1 16 ? -14.445 -8.219 -11.555 1 97.88 16 TRP B O 1
ATOM 2301 N N . LYS B 1 17 ? -14.875 -10.336 -11.438 1 97.44 17 LYS B N 1
ATOM 2302 C CA . LYS B 1 17 ? -13.672 -10.734 -12.156 1 97.44 17 LYS B CA 1
ATOM 2303 C C . LYS B 1 17 ? -13.648 -10.141 -13.562 1 97.44 17 LYS B C 1
ATOM 2305 O O . LYS B 1 17 ? -12.625 -9.625 -14.008 1 97.44 17 LYS B O 1
ATOM 2310 N N . SER B 1 18 ? -14.75 -10.266 -14.273 1 97.31 18 SER B N 1
ATOM 2311 C CA . SER B 1 18 ? -14.789 -9.797 -15.656 1 97.31 18 SER B CA 1
ATOM 2312 C C . SER B 1 18 ? -14.484 -8.312 -15.742 1 97.31 18 SER B C 1
ATOM 2314 O O . SER B 1 18 ? -13.648 -7.887 -16.547 1 97.31 18 SER B O 1
ATOM 2316 N N . LEU B 1 19 ? -15.164 -7.523 -14.945 1 98.38 19 LEU B N 1
ATOM 2317 C CA . LEU B 1 19 ? -14.938 -6.082 -14.969 1 98.38 19 LEU B CA 1
ATOM 2318 C C . LEU B 1 19 ? -13.523 -5.746 -14.516 1 98.38 19 LEU B C 1
ATOM 2320 O O . LEU B 1 19 ? -12.875 -4.871 -15.094 1 98.38 19 LEU B O 1
ATOM 2324 N N . PHE B 1 20 ? -13.07 -6.387 -13.539 1 98.69 20 PHE B N 1
ATOM 2325 C CA . PHE B 1 20 ? -11.703 -6.211 -13.062 1 98.69 20 PHE B CA 1
ATOM 2326 C C . PHE B 1 20 ? -10.703 -6.461 -14.188 1 98.69 20 PHE B C 1
ATOM 2328 O O . PHE B 1 20 ? -9.82 -5.637 -14.43 1 98.69 20 PHE B O 1
ATOM 2335 N N . SER B 1 21 ? -10.875 -7.578 -14.844 1 98.12 21 SER B N 1
ATOM 2336 C CA . SER B 1 21 ? -9.984 -7.938 -15.938 1 98.12 21 SER B CA 1
ATOM 2337 C C . SER B 1 21 ? -10.008 -6.887 -17.047 1 98.12 21 SER B C 1
ATOM 2339 O O . SER B 1 21 ? -8.969 -6.547 -17.609 1 98.12 21 SER B O 1
ATOM 2341 N N . GLU B 1 22 ? -11.141 -6.43 -17.344 1 98.19 22 GLU B N 1
ATOM 2342 C CA . GLU B 1 22 ? -11.273 -5.375 -18.344 1 98.19 22 GLU B CA 1
ATOM 2343 C C . GLU B 1 22 ? -10.5 -4.125 -17.922 1 98.19 22 GLU B C 1
ATOM 2345 O O . GLU B 1 22 ? -9.789 -3.533 -18.75 1 98.19 22 GLU B O 1
ATOM 2350 N N . HIS B 1 23 ? -10.648 -3.699 -16.688 1 98.44 23 HIS B N 1
ATOM 2351 C CA . HIS B 1 23 ? -9.953 -2.516 -16.188 1 98.44 23 HIS B CA 1
ATOM 2352 C C . HIS B 1 23 ? -8.438 -2.705 -16.234 1 98.44 23 HIS B C 1
ATOM 2354 O O . HIS B 1 23 ? -7.711 -1.806 -16.656 1 98.44 23 HIS B O 1
ATOM 2360 N N . ILE B 1 24 ? -7.98 -3.881 -15.789 1 97.62 24 ILE B N 1
ATOM 2361 C CA . ILE B 1 24 ? -6.551 -4.168 -15.781 1 97.62 24 ILE B CA 1
ATOM 2362 C C . ILE B 1 24 ? -6.004 -4.086 -17.203 1 97.62 24 ILE B C 1
ATOM 2364 O O . ILE B 1 24 ? -4.922 -3.539 -17.438 1 97.62 24 ILE B O 1
ATOM 2368 N N . SER B 1 25 ? -6.746 -4.578 -18.172 1 96.19 25 SER B N 1
ATOM 2369 C CA . SER B 1 25 ? -6.312 -4.602 -19.562 1 96.19 25 SER B CA 1
ATOM 2370 C C . SER B 1 25 ? -6.148 -3.189 -20.125 1 96.19 25 SER B C 1
ATOM 2372 O O . SER B 1 25 ? -5.453 -2.984 -21.125 1 96.19 25 SER B O 1
ATOM 2374 N N . LYS B 1 26 ? -6.75 -2.191 -19.5 1 95.88 26 LYS B N 1
ATOM 2375 C CA . LYS B 1 26 ? -6.715 -0.807 -19.969 1 95.88 26 LYS B CA 1
ATOM 2376 C C . LYS B 1 26 ? -5.555 -0.045 -19.328 1 95.88 26 LYS B C 1
ATOM 2378 O O . LYS B 1 26 ? -5.246 1.076 -19.734 1 95.88 26 LYS B O 1
ATOM 2383 N N . MET B 1 27 ? -4.973 -0.693 -18.328 1 95.06 27 MET B N 1
ATOM 2384 C CA . MET B 1 27 ? -3.822 -0.051 -17.703 1 95.06 27 MET B CA 1
ATOM 2385 C C . MET B 1 27 ? -2.588 -0.15 -18.594 1 95.06 27 MET B C 1
ATOM 2387 O O . MET B 1 27 ? -2.365 -1.176 -19.234 1 95.06 27 MET B O 1
ATOM 2391 N N . LYS B 1 28 ? -1.775 0.96 -18.656 1 90.12 28 LYS B N 1
ATOM 2392 C CA . LYS B 1 28 ? -0.513 0.916 -19.391 1 90.12 28 LYS B CA 1
ATOM 2393 C C . LYS B 1 28 ? 0.395 -0.187 -18.859 1 90.12 28 LYS B C 1
ATOM 2395 O O . LYS B 1 28 ? 1.05 -0.89 -19.625 1 90.12 28 LYS B O 1
ATOM 2400 N N . SER B 1 29 ? 0.512 -0.294 -17.578 1 92.31 29 SER B N 1
ATOM 2401 C CA . SER B 1 29 ? 1.2 -1.346 -16.828 1 92.31 29 SER B CA 1
ATOM 2402 C C . SER B 1 29 ? 0.327 -1.892 -15.711 1 92.31 29 SER B C 1
ATOM 2404 O O . SER B 1 29 ? -0.283 -1.124 -14.961 1 92.31 29 SER B O 1
ATOM 2406 N N . PRO B 1 30 ? 0.224 -3.18 -15.703 1 96.12 30 PRO B N 1
ATOM 2407 C CA . PRO B 1 30 ? -0.663 -3.746 -14.68 1 96.12 30 PRO B CA 1
ATOM 2408 C C . PRO B 1 30 ? -0.031 -3.76 -13.289 1 96.12 30 PRO B C 1
ATOM 2410 O O . PRO B 1 30 ? -0.017 -4.797 -12.625 1 96.12 30 PRO B O 1
ATOM 2413 N N . GLU B 1 31 ? 0.398 -2.605 -12.836 1 97.38 31 GLU B N 1
ATOM 2414 C CA . GLU B 1 31 ? 1.012 -2.451 -11.523 1 97.38 31 GLU B CA 1
ATOM 2415 C C . GLU B 1 31 ? -0.046 -2.391 -10.422 1 97.38 31 GLU B C 1
ATOM 2417 O O . GLU B 1 31 ? -1.14 -1.862 -10.633 1 97.38 31 GLU B O 1
ATOM 2422 N N . PHE B 1 32 ? 0.272 -2.943 -9.375 1 98.69 32 PHE B N 1
ATOM 2423 C CA . PHE B 1 32 ? -0.507 -2.785 -8.156 1 98.69 32 PHE B CA 1
ATOM 2424 C C . PHE B 1 32 ? 0.407 -2.67 -6.938 1 98.69 32 PHE B C 1
ATOM 2426 O O . PHE B 1 32 ? 1.622 -2.84 -7.055 1 98.69 32 PHE B O 1
ATOM 2433 N N . VAL B 1 33 ? -0.17 -2.295 -5.809 1 98.94 33 VAL B N 1
ATOM 2434 C CA . VAL B 1 33 ? 0.612 -2.213 -4.582 1 98.94 33 VAL B CA 1
ATOM 2435 C C . VAL B 1 33 ? 0.167 -3.303 -3.609 1 98.94 33 VAL B C 1
ATOM 2437 O O . VAL B 1 33 ? -1.031 -3.506 -3.402 1 98.94 33 VAL B O 1
ATOM 2440 N N . LEU B 1 34 ? 1.161 -3.955 -3.09 1 99 34 LEU B N 1
ATOM 2441 C CA . LEU B 1 34 ? 0.932 -5.023 -2.123 1 99 34 LEU B CA 1
ATOM 2442 C C . LEU B 1 34 ? 1.238 -4.551 -0.707 1 99 34 LEU B C 1
ATOM 2444 O O . LEU B 1 34 ? 2.311 -3.998 -0.45 1 99 34 LEU B O 1
ATOM 2448 N N . GLY B 1 35 ? 0.232 -4.758 0.157 1 98.94 35 GLY B N 1
ATOM 2449 C CA . GLY B 1 35 ? 0.44 -4.57 1.584 1 98.94 35 GLY B CA 1
ATOM 2450 C C . GLY B 1 35 ? 0.679 -5.867 2.33 1 98.94 35 GLY B C 1
ATOM 2451 O O . GLY B 1 35 ? -0.015 -6.859 2.098 1 98.94 35 GLY B O 1
ATOM 2452 N N . THR B 1 36 ? 1.712 -5.906 3.18 1 98.94 36 THR B N 1
ATOM 2453 C CA . THR B 1 36 ? 2.025 -7.02 4.066 1 98.94 36 THR B CA 1
ATOM 2454 C C . THR B 1 36 ? 2.293 -6.527 5.484 1 98.94 36 THR B C 1
ATOM 2456 O O . THR B 1 36 ? 2.182 -5.332 5.762 1 98.94 36 THR B O 1
ATOM 2459 N N . LEU B 1 37 ? 2.529 -7.438 6.383 1 98.81 37 LEU B N 1
ATOM 2460 C CA . LEU B 1 37 ? 2.9 -7.164 7.766 1 98.81 37 LEU B CA 1
ATOM 2461 C C . LEU B 1 37 ? 4.355 -7.547 8.023 1 98.81 37 LEU B C 1
ATOM 2463 O O . LEU B 1 37 ? 4.805 -8.609 7.598 1 98.81 37 LEU B O 1
ATOM 2467 N N . ASP B 1 38 ? 5.055 -6.684 8.602 1 98.62 38 ASP B N 1
ATOM 2468 C CA . ASP B 1 38 ? 6.387 -6.992 9.109 1 98.62 38 ASP B CA 1
ATOM 2469 C C . ASP B 1 38 ? 6.43 -6.895 10.633 1 98.62 38 ASP B C 1
ATOM 2471 O O . ASP B 1 38 ? 5.637 -6.172 11.234 1 98.62 38 ASP B O 1
ATOM 2475 N N . SER B 1 39 ? 7.316 -7.609 11.266 1 97.94 39 SER B N 1
ATOM 2476 C CA . SER B 1 39 ? 7.5 -7.492 12.711 1 97.94 39 SER B CA 1
ATOM 2477 C C . SER B 1 39 ? 7.969 -6.094 13.102 1 97.94 39 SER B C 1
ATOM 2479 O O . SER B 1 39 ? 8.828 -5.512 12.43 1 97.94 39 SER B O 1
ATOM 2481 N N . ALA B 1 40 ? 7.402 -5.562 14.109 1 97.94 40 ALA B N 1
ATOM 2482 C CA . ALA B 1 40 ? 7.793 -4.242 14.594 1 97.94 40 ALA B CA 1
ATOM 2483 C C . ALA B 1 40 ? 9.055 -4.324 15.453 1 97.94 40 ALA B C 1
ATOM 2485 O O . ALA B 1 40 ? 9.352 -5.375 16.031 1 97.94 40 ALA B O 1
ATOM 2486 N N . PRO B 1 41 ? 9.766 -3.178 15.523 1 94.19 41 PRO B N 1
ATOM 2487 C CA . PRO B 1 41 ? 10.859 -3.145 16.5 1 94.19 41 PRO B CA 1
ATOM 2488 C C . PRO B 1 41 ? 10.383 -3.324 17.938 1 94.19 41 PRO B C 1
ATOM 2490 O O . PRO B 1 41 ? 9.211 -3.07 18.234 1 94.19 41 PRO B O 1
ATOM 2493 N N . LYS B 1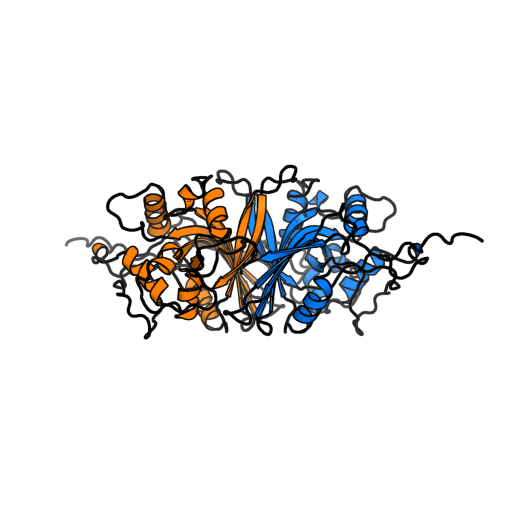 42 ? 11.297 -3.717 18.734 1 94.19 42 LYS B N 1
ATOM 2494 C CA . LYS B 1 42 ? 10.984 -3.871 20.156 1 94.19 42 LYS B CA 1
ATOM 2495 C C . LYS B 1 42 ? 10.508 -2.553 20.75 1 94.19 42 LYS B C 1
ATOM 2497 O O . LYS B 1 42 ? 11.078 -1.495 20.484 1 94.19 42 LYS B O 1
ATOM 2502 N N . GLY B 1 43 ? 9.531 -2.623 21.547 1 93.62 43 GLY B N 1
ATOM 2503 C CA . GLY B 1 43 ? 9.039 -1.439 22.234 1 93.62 43 GLY B CA 1
ATOM 2504 C C . GLY B 1 43 ? 7.973 -0.696 21.453 1 93.62 43 GLY B C 1
ATOM 2505 O O . GLY B 1 43 ? 7.418 0.292 21.938 1 93.62 43 GLY B O 1
ATOM 2506 N N . SER B 1 44 ? 7.656 -1.171 20.25 1 96 44 SER B N 1
ATOM 2507 C CA . SER B 1 44 ? 6.621 -0.55 19.438 1 96 44 SER B CA 1
ATOM 2508 C C . SER B 1 44 ? 5.238 -0.744 20.047 1 96 44 SER B C 1
ATOM 2510 O O . SER B 1 44 ? 5.016 -1.698 20.797 1 96 44 SER B O 1
ATOM 2512 N N . PRO B 1 45 ? 4.316 0.148 19.766 1 96.38 45 PRO B N 1
ATOM 2513 C CA . PRO B 1 45 ? 2.963 0.035 20.328 1 96.38 45 PRO B CA 1
ATOM 2514 C C . PRO B 1 45 ? 2.225 -1.205 19.828 1 96.38 45 PRO B C 1
ATOM 2516 O O . PRO B 1 45 ? 1.273 -1.66 20.469 1 96.38 45 PRO B O 1
ATOM 2519 N N . THR B 1 46 ? 2.514 -1.724 18.656 1 97.62 46 THR B N 1
ATOM 2520 C CA . THR B 1 46 ? 1.955 -2.943 18.078 1 97.62 46 THR B CA 1
ATOM 2521 C C . THR B 1 46 ? 3.066 -3.904 17.656 1 97.62 46 THR B C 1
ATOM 2523 O O . THR B 1 46 ? 4.195 -3.482 17.406 1 97.62 46 THR B O 1
ATOM 2526 N N . PRO B 1 47 ? 2.744 -5.164 17.594 1 97.81 47 PRO B N 1
ATOM 2527 C CA . PRO B 1 47 ? 3.777 -6.145 17.25 1 97.81 47 PRO B CA 1
ATOM 2528 C C . PRO B 1 47 ? 4.137 -6.129 15.758 1 97.81 47 PRO B C 1
ATOM 2530 O O . PRO B 1 47 ? 5.117 -6.762 15.352 1 97.81 47 PRO B O 1
ATOM 2533 N N . PHE B 1 48 ? 3.328 -5.441 14.922 1 98.44 48 PHE B N 1
ATOM 2534 C CA . PHE B 1 48 ? 3.566 -5.426 13.484 1 98.44 48 PHE B CA 1
ATOM 2535 C C . PHE B 1 48 ? 3.572 -3.996 12.945 1 98.44 48 PHE B C 1
ATOM 2537 O O . PHE B 1 48 ? 3.061 -3.084 13.602 1 98.44 48 PHE B O 1
ATOM 2544 N N . VAL B 1 49 ? 4.16 -3.803 11.836 1 98.88 49 VAL B N 1
ATOM 2545 C CA . VAL B 1 49 ? 4.109 -2.576 11.047 1 98.88 49 VAL B CA 1
ATOM 2546 C C . VAL B 1 49 ? 3.686 -2.896 9.609 1 98.88 49 VAL B C 1
ATOM 2548 O O . VAL B 1 49 ? 3.924 -4.004 9.125 1 98.88 49 VAL B O 1
ATOM 2551 N N . PRO B 1 50 ? 3.01 -1.99 8.969 1 98.88 50 PRO B N 1
ATOM 2552 C CA . PRO B 1 50 ? 2.631 -2.215 7.574 1 98.88 50 PRO B CA 1
ATOM 2553 C C . PRO B 1 50 ? 3.795 -2.018 6.605 1 98.88 50 PRO B C 1
ATOM 2555 O O . PRO B 1 50 ? 4.652 -1.158 6.832 1 98.88 50 PRO B O 1
ATOM 2558 N N . ARG B 1 51 ? 3.861 -2.795 5.582 1 98.94 51 ARG B N 1
ATOM 2559 C CA . ARG B 1 51 ? 4.805 -2.643 4.477 1 98.94 51 ARG B CA 1
ATOM 2560 C C . ARG B 1 51 ? 4.078 -2.637 3.135 1 98.94 51 ARG B C 1
ATOM 2562 O O . ARG B 1 51 ? 3.121 -3.387 2.938 1 98.94 51 ARG B O 1
ATOM 2569 N N . VAL B 1 52 ? 4.52 -1.776 2.242 1 98.94 52 VAL B N 1
ATOM 2570 C CA . VAL B 1 52 ? 3.869 -1.652 0.942 1 98.94 52 VAL B CA 1
ATOM 2571 C C . VAL B 1 52 ? 4.926 -1.572 -0.159 1 98.94 52 VAL B C 1
ATOM 2573 O O . VAL B 1 52 ? 6.004 -1.009 0.046 1 98.94 52 VAL B O 1
ATOM 2576 N N . ARG B 1 53 ? 4.613 -2.158 -1.323 1 98.81 53 ARG B N 1
ATOM 2577 C CA . ARG B 1 53 ? 5.484 -2.055 -2.488 1 98.81 53 ARG B CA 1
ATOM 2578 C C . ARG B 1 53 ? 4.723 -2.357 -3.773 1 98.81 53 ARG B C 1
ATOM 2580 O O . ARG B 1 53 ? 3.719 -3.072 -3.752 1 98.81 53 ARG B O 1
ATOM 2587 N N . TYR B 1 54 ? 5.207 -1.843 -4.824 1 98.5 54 TYR B N 1
ATOM 2588 C CA . TYR B 1 54 ? 4.629 -2.107 -6.137 1 98.5 54 TYR B CA 1
ATOM 2589 C C . TYR B 1 54 ? 4.992 -3.504 -6.621 1 98.5 54 TYR B C 1
ATOM 2591 O O . TYR B 1 54 ? 6.113 -3.971 -6.41 1 98.5 54 TYR B O 1
ATOM 2599 N N . CYS B 1 55 ? 4.125 -4.16 -7.227 1 98.44 55 CYS B N 1
ATOM 2600 C CA . CYS B 1 55 ? 4.238 -5.441 -7.918 1 98.44 55 CYS B CA 1
ATOM 2601 C C . CYS B 1 55 ? 3.535 -5.398 -9.266 1 98.44 55 CYS B C 1
ATOM 2603 O O . CYS B 1 55 ? 2.926 -4.387 -9.625 1 98.44 55 CYS B O 1
ATOM 2605 N N . ILE B 1 56 ? 3.723 -6.469 -10.023 1 98.19 56 ILE B N 1
ATOM 2606 C CA . ILE B 1 56 ? 3.09 -6.57 -11.336 1 98.19 56 ILE B CA 1
ATOM 2607 C C . ILE B 1 56 ? 2.076 -7.711 -11.328 1 98.19 56 ILE B C 1
ATOM 2609 O O . ILE B 1 56 ? 2.393 -8.828 -10.922 1 98.19 56 ILE B O 1
ATOM 2613 N N . HIS B 1 57 ? 0.877 -7.379 -11.742 1 98.75 57 HIS B N 1
ATOM 2614 C CA . HIS B 1 57 ? -0.16 -8.383 -11.945 1 98.75 57 HIS B CA 1
ATOM 2615 C C . HIS B 1 57 ? 0.189 -9.305 -13.117 1 98.75 57 HIS B C 1
ATOM 2617 O O . HIS B 1 57 ? 0.384 -8.836 -14.242 1 98.75 57 HIS B O 1
ATOM 2623 N N . ARG B 1 58 ? 0.232 -10.609 -12.891 1 98.5 58 ARG B N 1
ATOM 2624 C CA . ARG B 1 58 ? 0.703 -11.523 -13.93 1 98.5 58 ARG B CA 1
ATOM 2625 C C . ARG B 1 58 ? -0.432 -12.406 -14.438 1 98.5 58 ARG B C 1
ATOM 2627 O O . ARG B 1 58 ? -0.193 -13.398 -15.133 1 98.5 58 ARG B O 1
ATOM 2634 N N . GLY B 1 59 ? -1.655 -12.047 -14.086 1 98.12 59 GLY B N 1
ATOM 2635 C CA . GLY B 1 59 ? -2.809 -12.844 -14.461 1 98.12 59 GLY B CA 1
ATOM 2636 C C . GLY B 1 59 ? -3.416 -13.609 -13.297 1 98.12 59 GLY B C 1
ATOM 2637 O O . GLY B 1 59 ? -3.186 -13.266 -12.141 1 98.12 59 GLY B O 1
ATOM 2638 N N . PHE B 1 60 ? -4.266 -14.625 -13.625 1 98.75 60 PHE B N 1
ATOM 2639 C CA . PHE B 1 60 ? -4.938 -15.438 -12.617 1 98.75 60 PHE B CA 1
ATOM 2640 C C . PHE B 1 60 ? -4.387 -16.859 -12.609 1 98.75 60 PHE B C 1
ATOM 2642 O O . PHE B 1 60 ? -4.066 -17.406 -13.664 1 98.75 60 PHE B O 1
ATOM 2649 N N . TRP B 1 61 ? -4.305 -17.422 -11.445 1 98.75 61 TRP B N 1
ATOM 2650 C CA . TRP B 1 61 ? -3.84 -18.797 -11.32 1 98.75 61 TRP B CA 1
ATOM 2651 C C . TRP B 1 61 ? -4.684 -19.734 -12.18 1 98.75 61 TRP B C 1
ATOM 2653 O O . TRP B 1 61 ? -5.914 -19.656 -12.188 1 98.75 61 TRP B O 1
ATOM 2663 N N . ALA B 1 62 ? -4.035 -20.641 -12.906 1 98.25 62 ALA B N 1
ATOM 2664 C CA . ALA B 1 62 ? -4.629 -21.656 -13.773 1 98.25 62 ALA B CA 1
ATOM 2665 C C . ALA B 1 62 ? -5.18 -21.031 -15.055 1 98.25 62 ALA B C 1
ATOM 2667 O O . ALA B 1 62 ? -5.953 -21.656 -15.773 1 98.25 62 ALA B O 1
ATOM 2668 N N . GLU B 1 63 ? -4.852 -19.734 -15.242 1 97.69 63 GLU B N 1
ATOM 2669 C CA . GLU B 1 63 ? -5.215 -19.016 -16.453 1 97.69 63 GLU B CA 1
ATOM 2670 C C . GLU B 1 63 ? -4.012 -18.281 -17.031 1 97.69 63 GLU B C 1
ATOM 2672 O O . GLU B 1 63 ? -4.094 -17.094 -17.328 1 97.69 63 GLU B O 1
ATOM 2677 N N . LEU B 1 64 ? -2.955 -18.969 -17.25 1 97.62 64 LEU B N 1
ATOM 2678 C CA . LEU B 1 64 ? -1.73 -18.406 -17.797 1 97.62 64 LEU B CA 1
ATOM 2679 C C . LEU B 1 64 ? -2.016 -17.641 -19.094 1 97.62 64 LEU B C 1
ATOM 2681 O O . LEU B 1 64 ? -2.514 -18.203 -20.062 1 97.62 64 LEU B O 1
ATOM 2685 N N . PRO B 1 65 ? -1.708 -16.344 -19.047 1 96.62 65 PRO B N 1
ATOM 2686 C CA . PRO B 1 65 ? -1.941 -15.57 -20.281 1 96.62 65 PRO B CA 1
ATOM 2687 C C . PRO B 1 65 ? -1.119 -16.078 -21.453 1 96.62 65 PRO B C 1
ATOM 2689 O O . PRO B 1 65 ? 0.015 -16.531 -21.281 1 96.62 65 PRO B O 1
ATOM 2692 N N . GLU B 1 66 ? -1.638 -15.852 -22.625 1 96 66 GLU B N 1
ATOM 2693 C CA . GLU B 1 66 ? -0.916 -16.234 -23.828 1 96 66 GLU B CA 1
ATOM 2694 C C . GLU B 1 66 ? 0.286 -15.328 -24.062 1 96 66 GLU B C 1
ATOM 2696 O O . GLU B 1 66 ? 0.208 -14.117 -23.859 1 96 66 GLU B O 1
ATOM 2701 N N . ASN B 1 67 ? 1.305 -15.938 -24.406 1 96.56 67 ASN B N 1
ATOM 2702 C CA . ASN B 1 67 ? 2.551 -15.273 -24.781 1 96.56 67 ASN B CA 1
ATOM 2703 C C . ASN B 1 67 ? 3.316 -16.078 -25.828 1 96.56 67 ASN B C 1
ATOM 2705 O O . ASN B 1 67 ? 3.855 -17.141 -25.531 1 96.56 67 ASN B O 1
ATOM 2709 N N . LYS B 1 68 ? 3.432 -15.562 -27.031 1 95.31 68 LYS B N 1
ATOM 2710 C CA . LYS B 1 68 ? 4.008 -16.281 -28.156 1 95.31 68 LYS B CA 1
ATOM 2711 C C . LYS B 1 68 ? 5.496 -16.547 -27.953 1 95.31 68 LYS B C 1
ATOM 2713 O O . LYS B 1 68 ? 6.082 -17.406 -28.609 1 95.31 68 LYS B O 1
ATOM 2718 N N . HIS B 1 69 ? 6.109 -15.805 -27.047 1 95.38 69 HIS B N 1
ATOM 2719 C CA . HIS B 1 69 ? 7.547 -15.938 -26.828 1 95.38 69 HIS B CA 1
ATOM 2720 C C . HIS B 1 69 ? 7.84 -16.922 -25.688 1 95.38 69 HIS B C 1
ATOM 2722 O O . HIS B 1 69 ? 9 -17.156 -25.344 1 95.38 69 HIS B O 1
ATOM 2728 N N . ASN B 1 70 ? 6.805 -17.469 -25.078 1 97.5 70 ASN B N 1
ATOM 2729 C CA . ASN B 1 70 ? 6.945 -18.438 -23.984 1 97.5 70 ASN B CA 1
ATOM 2730 C C . ASN B 1 70 ? 7.012 -19.859 -24.516 1 97.5 70 ASN B C 1
ATOM 2732 O O . ASN B 1 70 ? 6.012 -20.391 -25 1 97.5 70 ASN B O 1
ATOM 2736 N N . ASP B 1 71 ? 8.109 -20.547 -24.312 1 95.69 71 ASP B N 1
ATOM 2737 C CA . ASP B 1 71 ? 8.32 -21.891 -24.844 1 95.69 71 ASP B CA 1
ATOM 2738 C C . ASP B 1 71 ? 7.926 -22.953 -23.828 1 95.69 71 ASP B C 1
ATOM 2740 O O . ASP B 1 71 ? 8.07 -24.156 -24.078 1 95.69 71 ASP B O 1
ATOM 2744 N N . ALA B 1 72 ? 7.496 -22.531 -22.688 1 97.69 72 ALA B N 1
ATOM 2745 C CA . ALA B 1 72 ? 7.082 -23.5 -21.656 1 97.69 72 ALA B CA 1
ATOM 2746 C C . ALA B 1 72 ? 5.852 -24.281 -22.109 1 97.69 72 ALA B C 1
ATOM 2748 O O . ALA B 1 72 ? 4.953 -23.719 -22.734 1 97.69 72 ALA B O 1
ATOM 2749 N N . GLU B 1 73 ? 5.867 -25.547 -21.766 1 97.19 73 GLU B N 1
ATOM 2750 C CA . GLU B 1 73 ? 4.656 -26.328 -21.969 1 97.19 73 GLU B CA 1
ATOM 2751 C C . GLU B 1 73 ? 3.477 -25.766 -21.203 1 97.19 73 GLU B C 1
ATOM 2753 O O . GLU B 1 73 ? 3.623 -25.375 -20.031 1 97.19 73 GLU B O 1
ATOM 2758 N N . ARG B 1 74 ? 2.312 -25.766 -21.797 1 96.94 74 ARG B N 1
ATOM 2759 C CA . ARG B 1 74 ? 1.127 -25.203 -21.156 1 96.94 74 ARG B CA 1
ATOM 2760 C C . ARG B 1 74 ? 0.189 -26.312 -20.688 1 96.94 74 ARG B C 1
ATOM 2762 O O . ARG B 1 74 ? 0.046 -27.344 -21.344 1 96.94 74 ARG B O 1
ATOM 2769 N N . ASN B 1 75 ? -0.432 -26.078 -19.547 1 97.75 75 ASN B N 1
ATOM 2770 C CA . ASN B 1 75 ? -1.532 -26.953 -19.125 1 97.75 75 ASN B CA 1
ATOM 2771 C C . ASN B 1 75 ? -2.729 -26.828 -20.062 1 97.75 75 ASN B C 1
ATOM 2773 O O . ASN B 1 75 ? -2.986 -25.766 -20.625 1 97.75 75 ASN B O 1
ATOM 2777 N N . PRO B 1 76 ? -3.441 -28 -20.25 1 96.12 76 PRO B N 1
ATOM 2778 C CA . PRO B 1 76 ? -4.781 -27.797 -20.812 1 96.12 76 PRO B CA 1
ATOM 2779 C C . PRO B 1 76 ? -5.656 -26.906 -19.922 1 96.12 76 PRO B C 1
ATOM 2781 O O . PRO B 1 76 ? -5.395 -26.781 -18.719 1 96.12 76 PRO B O 1
ATOM 2784 N N . GLN B 1 77 ? -6.566 -26.312 -20.578 1 94.44 77 GLN B N 1
ATOM 2785 C CA . GLN B 1 77 ? -7.465 -25.438 -19.812 1 94.44 77 GLN B CA 1
ATOM 2786 C C . GLN B 1 77 ? -8.492 -26.266 -19.031 1 94.44 77 GLN B C 1
ATOM 2788 O O . GLN B 1 77 ? -9.672 -26.281 -19.375 1 94.44 77 GLN B O 1
ATOM 2793 N N . VAL B 1 78 ? -8.055 -26.844 -17.938 1 95.38 78 VAL B N 1
ATOM 2794 C CA . VAL B 1 78 ? -8.906 -27.703 -17.109 1 95.38 78 VAL B CA 1
ATOM 2795 C C . VAL B 1 78 ? -9.469 -26.891 -15.938 1 95.38 78 VAL B C 1
ATOM 2797 O O . VAL B 1 78 ? -10.57 -27.156 -15.453 1 95.38 78 VAL B O 1
ATOM 2800 N N . TYR B 1 79 ? -8.656 -25.891 -15.492 1 97 79 TYR B N 1
ATOM 2801 C CA . TYR B 1 79 ? -9.055 -25.078 -14.344 1 97 79 TYR B CA 1
ATOM 2802 C C . TYR B 1 79 ? -9.047 -23.594 -14.688 1 97 79 TYR B C 1
ATOM 2804 O O . TYR B 1 79 ? -8.328 -23.172 -15.594 1 97 79 TYR B O 1
ATOM 2812 N N . GLN B 1 80 ? -9.883 -22.891 -13.953 1 97 80 GLN B N 1
ATOM 2813 C CA . GLN B 1 80 ? -9.828 -21.438 -13.844 1 97 80 GLN B CA 1
ATOM 2814 C C . GLN B 1 80 ? -9.938 -20.984 -12.383 1 97 80 GLN B C 1
ATOM 2816 O O . GLN B 1 80 ? -10.367 -21.766 -11.531 1 97 80 GLN B O 1
ATOM 2821 N N . SER B 1 81 ? -9.484 -19.828 -12.086 1 97.31 81 SER B N 1
ATOM 2822 C CA . SER B 1 81 ? -9.633 -19.297 -10.734 1 97.31 81 SER B CA 1
ATOM 2823 C C . SER B 1 81 ? -9.781 -17.781 -10.734 1 97.31 81 SER B C 1
ATOM 2825 O O . SER B 1 81 ? -9.562 -17.141 -11.758 1 97.31 81 SER B O 1
ATOM 2827 N N . ASP B 1 82 ? -10.242 -17.281 -9.609 1 97.25 82 ASP B N 1
ATOM 2828 C CA . ASP B 1 82 ? -10.344 -15.836 -9.398 1 97.25 82 ASP B CA 1
ATOM 2829 C C . ASP B 1 82 ? -9.18 -15.32 -8.547 1 97.25 82 ASP B C 1
ATOM 2831 O O . ASP B 1 82 ? -9.328 -14.344 -7.809 1 97.25 82 ASP B O 1
ATOM 2835 N N . CYS B 1 83 ? -8.039 -16.031 -8.547 1 98.75 83 CYS B N 1
ATOM 2836 C CA . CYS B 1 83 ? -6.891 -15.711 -7.707 1 98.75 83 CYS B CA 1
ATOM 2837 C C . CYS B 1 83 ? -5.797 -15.023 -8.508 1 98.75 83 CYS B C 1
ATOM 2839 O O . CYS B 1 83 ? -5.098 -15.664 -9.297 1 98.75 83 CYS B O 1
ATOM 2841 N N . PRO B 1 84 ? -5.617 -13.703 -8.266 1 98.88 84 PRO B N 1
ATOM 2842 C CA . PRO B 1 84 ? -4.543 -13.016 -8.992 1 98.88 84 PRO B CA 1
ATOM 2843 C C . PRO B 1 84 ? -3.152 -13.492 -8.57 1 98.88 84 PRO B C 1
ATOM 2845 O O . PRO B 1 84 ? -2.986 -14.031 -7.469 1 98.88 84 PRO B O 1
ATOM 2848 N N . THR B 1 85 ? -2.191 -13.266 -9.484 1 98.94 85 THR B N 1
ATOM 2849 C CA . THR B 1 85 ? -0.842 -13.75 -9.211 1 98.94 85 THR B CA 1
ATOM 2850 C C . THR B 1 85 ? 0.187 -12.656 -9.477 1 98.94 85 THR B C 1
ATOM 2852 O O . THR B 1 85 ? -0.1 -11.68 -10.172 1 98.94 85 THR B O 1
ATOM 2855 N N . PHE B 1 86 ? 1.321 -12.797 -8.898 1 98.88 86 PHE B N 1
ATOM 2856 C CA . PHE B 1 86 ? 2.527 -12.039 -9.211 1 98.88 86 PHE B CA 1
ATOM 2857 C C . PHE B 1 86 ? 3.775 -12.867 -8.922 1 98.88 86 PHE B C 1
ATOM 2859 O O . PHE B 1 86 ? 3.691 -13.93 -8.305 1 98.88 86 PHE B O 1
ATOM 2866 N N . THR B 1 87 ? 4.871 -12.453 -9.422 1 98.81 87 THR B N 1
ATOM 2867 C CA . THR B 1 87 ? 6.133 -13.156 -9.211 1 98.81 87 THR B CA 1
ATOM 2868 C C . THR B 1 87 ? 7.02 -12.391 -8.234 1 98.81 87 THR B C 1
ATOM 2870 O O . THR B 1 87 ? 6.852 -11.18 -8.047 1 98.81 87 THR B O 1
ATOM 2873 N N . THR B 1 88 ? 7.898 -13.102 -7.59 1 98.81 88 THR B N 1
ATOM 2874 C CA . THR B 1 88 ? 8.797 -12.469 -6.633 1 98.81 88 THR B CA 1
ATOM 2875 C C . THR B 1 88 ? 10.07 -13.289 -6.461 1 98.81 88 THR B C 1
ATOM 2877 O O . THR B 1 88 ? 10.188 -14.383 -7.012 1 98.81 88 THR B O 1
ATOM 2880 N N . ASP B 1 89 ? 11.094 -12.688 -5.93 1 98.81 89 ASP B N 1
ATOM 2881 C CA . ASP B 1 89 ? 12.344 -13.297 -5.492 1 98.81 89 ASP B CA 1
ATOM 2882 C C . ASP B 1 89 ? 12.25 -13.75 -4.035 1 98.81 89 ASP B C 1
ATOM 2884 O O . ASP B 1 89 ? 11.883 -12.969 -3.158 1 98.81 89 ASP B O 1
ATOM 2888 N N . VAL B 1 90 ? 12.547 -15.016 -3.777 1 98.81 90 VAL B N 1
ATOM 2889 C CA . VAL B 1 90 ? 12.406 -15.602 -2.449 1 98.81 90 VAL B CA 1
ATOM 2890 C C . VAL B 1 90 ? 13.234 -14.805 -1.441 1 98.81 90 VAL B C 1
ATOM 2892 O O . VAL B 1 90 ? 12.938 -14.812 -0.244 1 98.81 90 VAL B O 1
ATOM 2895 N N . ARG B 1 91 ? 14.273 -14.094 -1.854 1 98.25 91 ARG B N 1
ATOM 2896 C CA . ARG B 1 91 ? 15.172 -13.359 -0.969 1 98.25 91 ARG B CA 1
ATOM 2897 C C . ARG B 1 91 ? 14.57 -12.016 -0.57 1 98.25 91 ARG B C 1
ATOM 2899 O O . ARG B 1 91 ? 15.094 -11.328 0.306 1 98.25 91 ARG B O 1
ATOM 2906 N N . MET B 1 92 ? 13.43 -11.578 -1.172 1 98.19 92 MET B N 1
ATOM 2907 C CA . MET B 1 92 ? 12.781 -10.312 -0.845 1 98.19 92 MET B CA 1
ATOM 2908 C C . MET B 1 92 ? 11.992 -10.43 0.457 1 98.19 92 MET B C 1
ATOM 2910 O O . MET B 1 92 ? 11.422 -11.477 0.752 1 98.19 92 MET B O 1
ATOM 2914 N N . GLU B 1 93 ? 11.812 -9.32 1.127 1 97.5 93 GLU B N 1
ATOM 2915 C CA . GLU B 1 93 ? 11.25 -9.281 2.471 1 97.5 93 GLU B CA 1
ATOM 2916 C C . GLU B 1 93 ? 9.797 -9.758 2.473 1 97.5 93 GLU B C 1
ATOM 2918 O O . GLU B 1 93 ? 9.336 -10.352 3.449 1 97.5 93 GLU B O 1
ATOM 2923 N N . LYS B 1 94 ? 9.07 -9.523 1.355 1 98.62 94 LYS B N 1
ATOM 2924 C CA . LYS B 1 94 ? 7.645 -9.828 1.336 1 98.62 94 LYS B CA 1
ATOM 2925 C C . LYS B 1 94 ? 7.402 -11.328 1.483 1 98.62 94 LYS B C 1
ATOM 2927 O O . LYS B 1 94 ? 6.363 -11.742 2.002 1 98.62 94 LYS B O 1
ATOM 2932 N N . VAL B 1 95 ? 8.336 -12.172 0.997 1 98.81 95 VAL B N 1
ATOM 2933 C CA . VAL B 1 95 ? 8.148 -13.609 1.141 1 98.81 95 VAL B CA 1
ATOM 2934 C C . VAL B 1 95 ? 8.203 -13.992 2.617 1 98.81 95 VAL B C 1
ATOM 2936 O O . VAL B 1 95 ? 7.305 -14.664 3.125 1 98.81 95 VAL B O 1
ATOM 2939 N N . GLY B 1 96 ? 9.266 -13.531 3.355 1 98.62 96 GLY B N 1
ATOM 2940 C CA . GLY B 1 96 ? 9.352 -13.766 4.789 1 98.62 96 GLY B CA 1
ATOM 2941 C C . GLY B 1 96 ? 8.156 -13.234 5.555 1 98.62 96 GLY B C 1
ATOM 2942 O O . GLY B 1 96 ? 7.664 -13.883 6.477 1 98.62 96 GLY B O 1
ATOM 2943 N N . GLN B 1 97 ? 7.688 -12.109 5.145 1 98.81 97 GLN B N 1
ATOM 2944 C CA . GLN B 1 97 ? 6.539 -11.484 5.793 1 98.81 97 GLN B CA 1
ATOM 2945 C C . GLN B 1 97 ? 5.285 -12.344 5.629 1 98.81 97 GLN B C 1
ATOM 2947 O O . GLN B 1 97 ? 4.539 -12.555 6.59 1 98.81 97 GLN B O 1
ATOM 2952 N N . ILE B 1 98 ? 5.027 -12.875 4.445 1 98.88 98 ILE B N 1
ATOM 2953 C CA . ILE B 1 98 ? 3.869 -13.711 4.152 1 98.88 98 ILE B CA 1
ATOM 2954 C C . ILE B 1 98 ? 3.924 -14.977 5 1 98.88 98 ILE B C 1
ATOM 2956 O O . ILE B 1 98 ? 2.916 -15.391 5.578 1 98.88 98 ILE B O 1
ATOM 2960 N N . PHE B 1 99 ? 5.062 -15.586 5.109 1 98.81 99 PHE B N 1
ATOM 2961 C CA . PHE B 1 99 ? 5.215 -16.828 5.855 1 98.81 99 PHE B CA 1
ATOM 2962 C C . PHE B 1 99 ? 5.109 -16.578 7.355 1 98.81 99 PHE B C 1
ATOM 2964 O O . PHE B 1 99 ? 4.438 -17.328 8.07 1 98.81 99 PHE B O 1
ATOM 2971 N N . ALA B 1 100 ? 5.742 -15.523 7.832 1 98.56 100 ALA B N 1
ATOM 2972 C CA . ALA B 1 100 ? 5.828 -15.242 9.266 1 98.56 100 ALA B CA 1
ATOM 2973 C C . ALA B 1 100 ? 4.457 -14.906 9.844 1 98.56 100 ALA B C 1
ATOM 2975 O O . ALA B 1 100 ? 4.211 -15.117 11.031 1 98.56 100 ALA B O 1
ATOM 2976 N N . THR B 1 101 ? 3.539 -14.422 9.023 1 98.62 101 THR B N 1
ATOM 2977 C CA . THR B 1 101 ? 2.242 -13.969 9.516 1 98.62 101 THR B CA 1
ATOM 2978 C C . THR B 1 101 ? 1.149 -14.977 9.164 1 98.62 101 THR B C 1
ATOM 2980 O O . THR B 1 101 ? -0.038 -14.703 9.344 1 98.62 101 THR B O 1
ATOM 2983 N N . SER B 1 102 ? 1.516 -16.078 8.586 1 98.31 102 SER B N 1
ATOM 2984 C CA . SER B 1 102 ? 0.587 -17.172 8.273 1 98.31 102 SER B CA 1
ATOM 2985 C C . SER B 1 102 ? 0.3 -18.016 9.5 1 98.31 102 SER B C 1
ATOM 2987 O O . SER B 1 102 ? 0.84 -17.766 10.578 1 98.31 102 SER B O 1
ATOM 2989 N N . ALA B 1 103 ? -0.597 -19.062 9.32 1 96.31 103 ALA B N 1
ATOM 2990 C CA . ALA B 1 103 ? -0.902 -19.984 10.406 1 96.31 103 ALA B CA 1
ATOM 2991 C C . ALA B 1 103 ? 0.337 -20.781 10.812 1 96.31 103 ALA B C 1
ATOM 2993 O O . ALA B 1 103 ? 0.467 -21.203 11.969 1 96.31 103 ALA B O 1
ATOM 2994 N N . GLY B 1 104 ? 1.322 -20.953 9.883 1 92.94 104 GLY B N 1
ATOM 2995 C CA . GLY B 1 104 ? 2.533 -21.719 10.148 1 92.94 104 GLY B CA 1
ATOM 2996 C C . GLY B 1 104 ? 3.574 -20.922 10.922 1 92.94 104 GLY B C 1
ATOM 2997 O O . GLY B 1 104 ? 4.445 -21.516 11.57 1 92.94 104 GLY B O 1
ATOM 2998 N N . HIS B 1 105 ? 3.623 -19.688 10.852 1 93.62 105 HIS B N 1
ATOM 2999 C CA . HIS B 1 105 ? 4.48 -18.766 11.586 1 93.62 105 HIS B CA 1
ATOM 3000 C C . HIS B 1 105 ? 5.953 -19.125 11.414 1 93.62 105 HIS B C 1
ATOM 3002 O O . HIS B 1 105 ? 6.668 -19.328 12.398 1 93.62 105 HIS B O 1
ATOM 3008 N N . ALA B 1 106 ? 6.336 -19.094 10.141 1 93.38 106 ALA B N 1
ATOM 3009 C CA . ALA B 1 106 ? 7.738 -19.406 9.867 1 93.38 106 ALA B CA 1
ATOM 3010 C C . ALA B 1 106 ? 8.664 -18.469 10.648 1 93.38 106 ALA B C 1
ATOM 3012 O O . ALA B 1 106 ? 8.406 -17.281 10.758 1 93.38 106 ALA B O 1
ATOM 3013 N N . GLU B 1 107 ? 9.773 -19.031 11.164 1 92.31 107 GLU B N 1
ATOM 3014 C CA . GLU B 1 107 ? 10.68 -18.281 12.023 1 92.31 107 GLU B CA 1
ATOM 3015 C C . GLU B 1 107 ? 12.086 -18.234 11.438 1 92.31 107 GLU B C 1
ATOM 3017 O O . GLU B 1 107 ? 12.945 -17.5 11.93 1 92.31 107 GLU B O 1
ATOM 3022 N N . SER B 1 108 ? 12.281 -19.078 10.406 1 94.19 108 SER B N 1
ATOM 3023 C CA . SER B 1 108 ? 13.625 -19.141 9.836 1 94.19 108 SER B CA 1
ATOM 3024 C C . SER B 1 108 ? 13.586 -19.047 8.32 1 94.19 108 SER B C 1
ATOM 3026 O O . SER B 1 108 ? 12.562 -19.328 7.695 1 94.19 108 SER B O 1
ATOM 3028 N N . ASN B 1 109 ? 14.672 -18.734 7.848 1 94.31 109 ASN B N 1
ATOM 3029 C CA . ASN B 1 109 ? 14.82 -18.625 6.398 1 94.31 109 ASN B CA 1
ATOM 3030 C C . ASN B 1 109 ? 14.586 -19.969 5.719 1 94.31 109 ASN B C 1
ATOM 3032 O O . ASN B 1 109 ? 14.047 -20.031 4.609 1 94.31 109 ASN B O 1
ATOM 3036 N N . ASP B 1 110 ? 14.961 -21.062 6.371 1 94.88 110 ASP B N 1
ATOM 3037 C CA . ASP B 1 110 ? 14.789 -22.391 5.805 1 94.88 110 ASP B CA 1
ATOM 3038 C C . ASP B 1 110 ? 13.312 -22.703 5.57 1 94.88 110 ASP B C 1
ATOM 3040 O O . ASP B 1 110 ? 12.953 -23.359 4.594 1 94.88 110 ASP B O 1
ATOM 3044 N N . GLN B 1 111 ? 12.477 -22.156 6.383 1 95.06 111 GLN B N 1
ATOM 3045 C CA . GLN B 1 111 ? 11.055 -22.484 6.363 1 95.06 111 GLN B CA 1
ATOM 3046 C C . GLN B 1 111 ? 10.344 -21.766 5.23 1 95.06 111 GLN B C 1
ATOM 3048 O O . GLN B 1 111 ? 9.203 -22.094 4.891 1 95.06 111 GLN B O 1
ATOM 3053 N N . ILE B 1 112 ? 11.023 -20.797 4.625 1 97.75 112 ILE B N 1
ATOM 3054 C CA . ILE B 1 112 ? 10.297 -19.984 3.646 1 97.75 112 ILE B CA 1
ATOM 3055 C C . ILE B 1 112 ? 10.828 -20.281 2.244 1 97.75 112 ILE B C 1
ATOM 3057 O O . ILE B 1 112 ? 10.453 -19.609 1.278 1 97.75 112 ILE B O 1
ATOM 3061 N N . GLN B 1 113 ? 11.742 -21.312 2.137 1 98 113 GLN B N 1
ATOM 3062 C CA . GLN B 1 113 ? 12.406 -21.578 0.864 1 98 113 GLN B CA 1
ATOM 3063 C C . GLN B 1 113 ? 11.477 -22.312 -0.101 1 98 113 GLN B C 1
ATOM 3065 O O . GLN B 1 113 ? 11.641 -22.219 -1.319 1 98 113 GLN B O 1
ATOM 3070 N N . GLY B 1 114 ? 10.516 -23.078 0.409 1 97.56 114 GLY B N 1
ATOM 3071 C CA . GLY B 1 114 ? 9.609 -23.859 -0.417 1 97.56 114 GLY B CA 1
ATOM 3072 C C . GLY B 1 114 ? 8.227 -23.25 -0.536 1 97.56 114 GLY B C 1
ATOM 3073 O O . GLY B 1 114 ? 8.055 -22.047 -0.283 1 97.56 114 GLY B O 1
ATOM 3074 N N . SER B 1 115 ? 7.281 -24.016 -1.005 1 98.44 115 SER B N 1
ATOM 3075 C CA . SER B 1 115 ? 5.898 -23.578 -1.159 1 98.44 115 SER B CA 1
ATOM 3076 C C . SER B 1 115 ? 5.211 -23.438 0.195 1 98.44 115 SER B C 1
ATOM 3078 O O . SER B 1 115 ? 5.547 -24.156 1.146 1 98.44 115 SER B O 1
ATOM 3080 N N . GLY B 1 116 ? 4.344 -22.562 0.344 1 98.56 116 GLY B N 1
ATOM 3081 C CA . GLY B 1 116 ? 3.596 -22.375 1.577 1 98.56 116 GLY B CA 1
ATOM 3082 C C . GLY B 1 116 ? 3.01 -20.984 1.71 1 98.56 116 GLY B C 1
ATOM 3083 O O . GLY B 1 116 ? 2.467 -20.438 0.746 1 98.56 116 GLY B O 1
ATOM 3084 N N . GLY B 1 117 ? 3.061 -20.438 2.906 1 98.56 117 GLY B N 1
ATOM 3085 C CA . GLY B 1 117 ? 2.549 -19.109 3.184 1 98.56 117 GLY B CA 1
ATOM 3086 C C . GLY B 1 117 ? 1.125 -19.109 3.707 1 98.56 117 GLY B C 1
ATOM 3087 O O . GLY B 1 117 ? 0.762 -19.953 4.527 1 98.56 117 GLY B O 1
ATOM 3088 N N . GLY B 1 118 ? 0.419 -18.047 3.311 1 98.62 118 GLY B N 1
ATOM 3089 C CA . GLY B 1 118 ? -0.953 -17.891 3.768 1 98.62 118 GLY B CA 1
ATOM 3090 C C . GLY B 1 118 ? -1.157 -16.672 4.637 1 98.62 118 GLY B C 1
ATOM 3091 O O . GLY B 1 118 ? -2.191 -16.531 5.293 1 98.62 118 GLY B O 1
ATOM 3092 N N . GLY B 1 119 ? -0.169 -15.859 4.715 1 98.75 119 GLY B N 1
ATOM 3093 C CA . GLY B 1 119 ? -0.304 -14.633 5.488 1 98.75 119 GLY B CA 1
ATOM 3094 C C . GLY B 1 119 ? -1.258 -13.633 4.863 1 98.75 119 GLY B C 1
ATOM 3095 O O . GLY B 1 119 ? -1.462 -13.641 3.646 1 98.75 119 GLY B O 1
ATOM 3096 N N . PRO B 1 120 ? -1.866 -12.766 5.691 1 98.88 120 PRO B N 1
ATOM 3097 C CA . PRO B 1 120 ? -2.805 -11.766 5.168 1 98.88 120 PRO B CA 1
ATOM 3098 C C . PRO B 1 120 ? -2.117 -10.688 4.332 1 98.88 120 PRO B C 1
ATOM 3100 O O . PRO B 1 120 ? -1.047 -10.203 4.707 1 98.88 120 PRO B O 1
ATOM 3103 N N . VAL B 1 121 ? -2.707 -10.367 3.215 1 98.94 121 VAL B N 1
ATOM 3104 C CA . VAL B 1 121 ? -2.238 -9.289 2.352 1 98.94 121 VAL B CA 1
ATOM 3105 C C . VAL B 1 121 ? -3.426 -8.453 1.877 1 98.94 121 VAL B C 1
ATOM 3107 O O . VAL B 1 121 ? -4.582 -8.852 2.051 1 98.94 121 VAL B O 1
ATOM 3110 N N . GLU B 1 122 ? -3.168 -7.324 1.375 1 98.94 122 GLU B N 1
ATOM 3111 C CA . GLU B 1 122 ? -4.105 -6.539 0.578 1 98.94 122 GLU B CA 1
ATOM 3112 C C . GLU B 1 122 ? -3.42 -5.941 -0.648 1 98.94 122 GLU B C 1
ATOM 3114 O O . GLU B 1 122 ? -2.291 -5.453 -0.56 1 98.94 122 GLU B O 1
ATOM 3119 N N . ALA B 1 123 ? -4.027 -6.086 -1.783 1 98.94 123 ALA B N 1
ATOM 3120 C CA . ALA B 1 123 ? -3.561 -5.508 -3.041 1 98.94 123 ALA B CA 1
ATOM 3121 C C . ALA B 1 123 ? -4.469 -4.367 -3.492 1 98.94 123 ALA B C 1
ATOM 3123 O O . ALA B 1 123 ? -5.695 -4.457 -3.371 1 98.94 123 ALA B O 1
ATOM 3124 N N . VAL B 1 124 ? -3.861 -3.307 -3.977 1 98.94 124 VAL B N 1
ATOM 3125 C CA . VAL B 1 124 ? -4.676 -2.205 -4.48 1 98.94 124 VAL B CA 1
ATOM 3126 C C . VAL B 1 124 ? -4.215 -1.824 -5.887 1 98.94 124 VAL B C 1
ATOM 3128 O O . VAL B 1 124 ? -3.012 -1.772 -6.16 1 98.94 124 VAL B O 1
ATOM 3131 N N . TYR B 1 125 ? -5.191 -1.677 -6.773 1 98.81 125 TYR B N 1
ATOM 3132 C CA . TYR B 1 125 ? -5.031 -1.246 -8.156 1 98.81 125 TYR B CA 1
ATOM 3133 C C . TYR B 1 125 ? -5.727 0.09 -8.398 1 98.81 125 TYR B C 1
ATOM 3135 O O . TYR B 1 125 ? -6.82 0.328 -7.883 1 98.81 125 TYR B O 1
ATOM 3143 N N . TRP B 1 126 ? -5.078 0.911 -9.133 1 97.88 126 TRP B N 1
ATOM 3144 C CA . TRP B 1 126 ? -5.715 2.146 -9.578 1 97.88 126 TRP B CA 1
ATOM 3145 C C . TRP B 1 126 ? -5.668 2.268 -11.094 1 97.88 126 TRP B C 1
ATOM 3147 O O . TRP B 1 126 ? -4.59 2.268 -11.695 1 97.88 126 TRP B O 1
ATOM 3157 N N . ASN B 1 127 ? -6.805 2.312 -11.727 1 96.88 127 ASN B N 1
ATOM 3158 C CA . ASN B 1 127 ? -6.93 2.604 -13.148 1 96.88 127 ASN B CA 1
ATOM 3159 C C . ASN B 1 127 ? -7.375 4.043 -13.391 1 96.88 127 ASN B C 1
ATOM 3161 O O . ASN B 1 127 ? -8.57 4.352 -13.305 1 96.88 127 ASN B O 1
ATOM 3165 N N . ALA B 1 128 ? -6.461 4.859 -13.766 1 93.44 128 ALA B N 1
ATOM 3166 C CA . ALA B 1 128 ? -6.738 6.281 -13.945 1 93.44 128 ALA B CA 1
ATOM 3167 C C . ALA B 1 128 ? -7.684 6.516 -15.117 1 93.44 128 ALA B C 1
ATOM 3169 O O . ALA B 1 128 ? -8.477 7.457 -15.102 1 93.44 128 ALA B O 1
ATOM 3170 N N . ASP B 1 129 ? -7.652 5.695 -16.156 1 94.06 129 ASP B N 1
ATOM 3171 C CA . ASP B 1 129 ? -8.492 5.855 -17.344 1 94.06 129 ASP B CA 1
ATOM 3172 C C . ASP B 1 129 ? -9.961 5.66 -17 1 94.06 129 ASP B C 1
ATOM 3174 O O . ASP B 1 129 ? -10.828 6.363 -17.531 1 94.06 129 ASP B O 1
ATOM 3178 N N . THR B 1 130 ? -10.195 4.723 -16.094 1 96.56 130 THR B N 1
ATOM 3179 C CA . THR B 1 130 ? -11.586 4.43 -15.75 1 96.56 130 THR B CA 1
ATOM 3180 C C . THR B 1 130 ? -11.984 5.133 -14.453 1 96.56 130 THR B C 1
ATOM 3182 O O . THR B 1 130 ? -13.156 5.141 -14.078 1 96.56 130 THR B O 1
ATOM 3185 N N . GLY B 1 131 ? -11.008 5.711 -13.773 1 96.5 131 GLY B N 1
ATOM 3186 C CA . GLY B 1 131 ? -11.281 6.309 -12.477 1 96.5 131 GLY B CA 1
ATOM 3187 C C . GLY B 1 131 ? -11.75 5.305 -11.438 1 96.5 131 GLY B C 1
ATOM 3188 O O . GLY B 1 131 ? -12.727 5.551 -10.727 1 96.5 131 GLY B O 1
ATOM 3189 N N . THR B 1 132 ? -11.117 4.105 -11.414 1 98.31 132 THR B N 1
ATOM 3190 C CA . THR B 1 132 ? -11.594 3.025 -10.555 1 98.31 132 THR B CA 1
ATOM 3191 C C . THR B 1 132 ? -10.453 2.447 -9.727 1 98.31 132 THR B C 1
ATOM 3193 O O . THR B 1 132 ? -9.367 2.189 -10.258 1 98.31 132 THR B O 1
ATOM 3196 N N . GLN B 1 133 ? -10.695 2.334 -8.461 1 98.69 133 GLN B N 1
ATOM 3197 C CA . GLN B 1 133 ? -9.773 1.625 -7.574 1 98.69 133 GLN B CA 1
ATOM 3198 C C . GLN B 1 133 ? -10.297 0.228 -7.246 1 98.69 133 GLN B C 1
ATOM 3200 O O . GLN B 1 133 ? -11.484 0.056 -6.949 1 98.69 133 GLN B O 1
ATOM 3205 N N . TRP B 1 134 ? -9.422 -0.779 -7.328 1 98.94 134 TRP B N 1
ATOM 3206 C CA . TRP B 1 134 ? -9.727 -2.135 -6.879 1 98.94 134 TRP B CA 1
ATOM 3207 C C . TRP B 1 134 ? -8.852 -2.516 -5.688 1 98.94 134 TRP B C 1
ATOM 3209 O O . TRP B 1 134 ? -7.648 -2.242 -5.676 1 98.94 134 TRP B O 1
ATOM 3219 N N . ARG B 1 135 ? -9.422 -3.082 -4.688 1 98.94 135 ARG B N 1
ATOM 3220 C CA . ARG B 1 135 ? -8.688 -3.631 -3.551 1 98.94 135 ARG B CA 1
ATOM 3221 C C . ARG B 1 135 ? -9.055 -5.094 -3.318 1 98.94 135 ARG B C 1
ATOM 3223 O O . ARG B 1 135 ? -10.227 -5.465 -3.393 1 98.94 135 ARG B O 1
ATOM 3230 N N . ILE B 1 136 ? -8.078 -5.867 -3.109 1 98.94 136 ILE B N 1
ATOM 3231 C CA . ILE B 1 136 ? -8.266 -7.289 -2.859 1 98.94 136 ILE B CA 1
ATOM 3232 C C . ILE B 1 136 ? -7.648 -7.664 -1.514 1 98.94 136 ILE B C 1
ATOM 3234 O O . ILE B 1 136 ? -6.426 -7.609 -1.348 1 98.94 136 ILE B O 1
ATOM 3238 N N . LYS B 1 137 ? -8.539 -7.984 -0.587 1 98.75 137 LYS B N 1
ATOM 3239 C CA . LYS B 1 137 ? -8.117 -8.539 0.697 1 98.75 137 LYS B CA 1
ATOM 3240 C C . LYS B 1 137 ? -8.094 -10.062 0.658 1 98.75 137 LYS B C 1
ATOM 3242 O O . LYS B 1 137 ? -9.031 -10.695 0.164 1 98.75 137 LYS B O 1
ATOM 3247 N N . GLY B 1 138 ? -7.008 -10.578 1.158 1 98.62 138 GLY B N 1
ATOM 3248 C CA . GLY B 1 138 ? -6.953 -12.031 1.203 1 98.62 138 GLY B CA 1
ATOM 3249 C C . GLY B 1 138 ? -5.668 -12.562 1.81 1 98.62 138 GLY B C 1
ATOM 3250 O O . GLY B 1 138 ? -5.113 -11.953 2.729 1 98.62 138 GLY B O 1
ATOM 3251 N N . ARG B 1 139 ? -5.309 -13.766 1.436 1 98.69 139 ARG B N 1
ATOM 3252 C CA . ARG B 1 139 ? -4.102 -14.469 1.864 1 98.69 139 ARG B CA 1
ATOM 3253 C C . ARG B 1 139 ? -3.203 -14.789 0.675 1 98.69 139 ARG B C 1
ATOM 3255 O O . ARG B 1 139 ? -3.689 -15.133 -0.405 1 98.69 139 ARG B O 1
ATOM 3262 N N . ALA B 1 140 ? -1.956 -14.68 0.923 1 98.94 140 ALA B N 1
ATOM 3263 C CA . ALA B 1 140 ? -1.008 -14.945 -0.156 1 98.94 140 ALA B CA 1
ATOM 3264 C C . ALA B 1 140 ? -0.303 -16.281 0.047 1 98.94 140 ALA B C 1
ATOM 3266 O O . ALA B 1 140 ? 0.151 -16.594 1.151 1 98.94 140 ALA B O 1
ATOM 3267 N N . PHE B 1 141 ? -0.176 -17.047 -0.999 1 98.94 141 PHE B N 1
ATOM 3268 C CA . PHE B 1 141 ? 0.499 -18.328 -1.008 1 98.94 141 PHE B CA 1
ATOM 3269 C C . PHE B 1 141 ? 1.641 -18.344 -2.018 1 98.94 141 PHE B C 1
ATOM 3271 O O . PHE B 1 141 ? 1.489 -17.844 -3.137 1 98.94 141 PHE B O 1
ATOM 3278 N N . VAL B 1 142 ? 2.727 -18.859 -1.615 1 98.94 142 VAL B N 1
ATOM 3279 C CA . VAL B 1 142 ? 3.936 -18.891 -2.432 1 98.94 142 VAL B CA 1
ATOM 3280 C C . VAL B 1 142 ? 4.117 -20.281 -3.029 1 98.94 142 VAL B C 1
ATOM 3282 O O . VAL B 1 142 ? 4.043 -21.281 -2.316 1 98.94 142 VAL B O 1
ATOM 3285 N N . ILE B 1 143 ? 4.297 -20.344 -4.309 1 98.88 143 ILE B N 1
ATOM 3286 C CA . ILE B 1 143 ? 4.543 -21.578 -5.027 1 98.88 143 ILE B CA 1
ATOM 3287 C C . ILE B 1 143 ? 5.996 -21.625 -5.496 1 98.88 143 ILE B C 1
ATOM 3289 O O . ILE B 1 143 ? 6.469 -20.703 -6.156 1 98.88 143 ILE B O 1
ATOM 3293 N N . ALA B 1 144 ? 6.652 -22.672 -5.145 1 98.38 144 ALA B N 1
ATOM 3294 C CA . ALA B 1 144 ? 8.055 -22.906 -5.48 1 98.38 144 ALA B CA 1
ATOM 3295 C C . ALA B 1 144 ? 8.234 -24.203 -6.242 1 98.38 144 ALA B C 1
ATOM 3297 O O . ALA B 1 144 ? 7.258 -24.891 -6.562 1 98.38 144 ALA B O 1
ATOM 3298 N N . ASP B 1 145 ? 9.445 -24.531 -6.555 1 96.69 145 ASP B N 1
ATOM 3299 C CA . ASP B 1 145 ? 9.758 -25.672 -7.402 1 96.69 145 ASP B CA 1
ATOM 3300 C C . ASP B 1 145 ? 9.438 -26.984 -6.691 1 96.69 145 ASP B C 1
ATOM 3302 O O . ASP B 1 145 ? 9.367 -28.031 -7.328 1 96.69 145 ASP B O 1
ATOM 3306 N N . ASP B 1 146 ? 9.234 -27 -5.41 1 97.38 146 ASP B N 1
ATOM 3307 C CA . ASP B 1 146 ? 8.938 -28.219 -4.648 1 97.38 146 ASP B CA 1
ATOM 3308 C C . ASP B 1 146 ? 7.457 -28.578 -4.746 1 97.38 146 ASP B C 1
ATOM 3310 O O . ASP B 1 146 ? 7.004 -29.531 -4.102 1 97.38 146 ASP B O 1
ATOM 3314 N N . ILE B 1 147 ? 6.652 -27.844 -5.5 1 98.25 147 ILE B N 1
ATOM 3315 C CA . ILE B 1 147 ? 5.195 -27.922 -5.512 1 98.25 147 ILE B CA 1
ATOM 3316 C C . ILE B 1 147 ? 4.762 -29.312 -5.984 1 98.25 147 ILE B C 1
ATOM 3318 O O . ILE B 1 147 ? 3.688 -29.781 -5.621 1 98.25 147 ILE B O 1
ATOM 3322 N N . GLU B 1 148 ? 5.559 -29.875 -6.902 1 96.12 148 GLU B N 1
ATOM 3323 C CA . GLU B 1 148 ? 5.336 -31.266 -7.309 1 96.12 148 GLU B CA 1
ATOM 3324 C C . GLU B 1 148 ? 6.602 -32.094 -7.129 1 96.12 148 GLU B C 1
ATOM 3326 O O . GLU B 1 148 ? 7.645 -31.797 -7.707 1 96.12 148 GLU B O 1
ATOM 3331 N N . GLY B 1 149 ? 6.762 -32.688 -6.004 1 85.56 149 GLY B N 1
ATOM 3332 C CA . GLY B 1 149 ? 7.863 -33.594 -5.715 1 85.56 149 GLY B CA 1
ATOM 3333 C C . GLY B 1 149 ? 7.422 -34.906 -5.066 1 85.56 149 GLY B C 1
ATOM 3334 O O . GLY B 1 149 ? 6.227 -35.125 -4.879 1 85.56 149 GLY B O 1
ATOM 3335 N N . ASP B 1 150 ? 8.383 -35.656 -4.867 1 82.88 150 ASP B N 1
ATOM 3336 C CA . ASP B 1 150 ? 8.102 -37 -4.363 1 82.88 150 ASP B CA 1
ATOM 3337 C C . ASP B 1 150 ? 7.461 -36.938 -2.98 1 82.88 150 ASP B C 1
ATOM 3339 O O . ASP B 1 150 ? 6.5 -37.688 -2.707 1 82.88 150 ASP B O 1
ATOM 3343 N N . GLU B 1 151 ? 8 -36.094 -2.09 1 86.88 151 GLU B N 1
ATOM 3344 C CA . GLU B 1 151 ? 7.438 -35.875 -0.76 1 86.88 151 GLU B CA 1
ATOM 3345 C C . GLU B 1 151 ? 6.824 -34.5 -0.622 1 86.88 151 GLU B C 1
ATOM 3347 O O . GLU B 1 151 ? 7.5 -33.5 -0.84 1 86.88 151 GLU B O 1
ATOM 3352 N N . GLU B 1 152 ? 5.559 -34.531 -0.316 1 90.5 152 GLU B N 1
ATOM 3353 C CA . GLU B 1 152 ? 4.871 -33.25 -0.151 1 90.5 152 GLU B CA 1
ATOM 3354 C C . GLU B 1 152 ? 5.094 -32.688 1.248 1 90.5 152 GLU B C 1
ATOM 3356 O O . GLU B 1 152 ? 4.75 -33.312 2.244 1 90.5 152 GLU B O 1
ATOM 3361 N N . SER B 1 153 ? 5.668 -31.562 1.322 1 93.75 153 SER B N 1
ATOM 3362 C CA . SER B 1 153 ? 5.828 -30.859 2.594 1 93.75 153 SER B CA 1
ATOM 3363 C C . SER B 1 153 ? 4.492 -30.328 3.1 1 93.75 153 SER B C 1
ATOM 3365 O O . SER B 1 153 ? 3.5 -30.328 2.369 1 93.75 153 SER B O 1
ATOM 3367 N N . SER B 1 154 ? 4.473 -29.984 4.383 1 95.31 154 SER B N 1
ATOM 3368 C CA . SER B 1 154 ? 3.283 -29.344 4.945 1 95.31 154 SER B CA 1
ATOM 3369 C C . SER B 1 154 ? 2.92 -28.078 4.18 1 95.31 154 SER B C 1
ATOM 3371 O O . SER B 1 154 ? 1.739 -27.766 3.992 1 95.31 154 SER B O 1
ATOM 3373 N N . GLY B 1 155 ? 3.93 -27.297 3.713 1 97.06 155 GLY B N 1
ATOM 3374 C CA . GLY B 1 155 ? 3.693 -26.109 2.916 1 97.06 155 GLY B CA 1
ATOM 3375 C C . GLY B 1 155 ? 3.01 -26.406 1.595 1 97.06 155 GLY B C 1
ATOM 3376 O O . GLY B 1 155 ? 2.051 -25.719 1.223 1 97.06 155 GLY B O 1
ATOM 3377 N N . VAL B 1 156 ? 3.451 -27.422 0.913 1 98 156 VAL B N 1
ATOM 3378 C CA . VAL B 1 156 ? 2.863 -27.828 -0.359 1 98 156 VAL B CA 1
ATOM 3379 C C . VAL B 1 156 ? 1.412 -28.25 -0.146 1 98 156 VAL B C 1
ATOM 3381 O O . VAL B 1 156 ? 0.523 -27.844 -0.899 1 98 156 VAL B O 1
ATOM 3384 N N . ARG B 1 157 ? 1.151 -29.016 0.873 1 97.56 157 ARG B N 1
ATOM 3385 C CA . ARG B 1 157 ? -0.206 -29.469 1.169 1 97.56 157 ARG B CA 1
ATOM 3386 C C . ARG B 1 157 ? -1.128 -28.281 1.428 1 97.56 157 ARG B C 1
ATOM 3388 O O . ARG B 1 157 ? -2.268 -28.25 0.958 1 97.56 157 ARG B O 1
ATOM 3395 N N . THR B 1 158 ? -0.587 -27.328 2.158 1 97.5 158 THR B N 1
ATOM 3396 C CA . THR B 1 158 ? -1.369 -26.141 2.465 1 97.5 158 THR B CA 1
ATOM 3397 C C . THR B 1 158 ? -1.707 -25.375 1.191 1 97.5 158 THR B C 1
ATOM 3399 O O . THR B 1 158 ? -2.859 -24.984 0.978 1 97.5 158 THR B O 1
ATOM 3402 N N . VAL B 1 159 ? -0.743 -25.156 0.337 1 98.56 159 VAL B N 1
ATOM 3403 C CA . VAL B 1 159 ? -0.947 -24.422 -0.909 1 98.56 159 VAL B CA 1
ATOM 3404 C C . VAL B 1 159 ? -1.986 -25.141 -1.767 1 98.56 159 VAL B C 1
ATOM 3406 O O . VAL B 1 159 ? -2.943 -24.531 -2.24 1 98.56 159 VAL B O 1
ATOM 3409 N N . LYS B 1 160 ? -1.824 -26.438 -1.972 1 98 160 LYS B N 1
ATOM 3410 C CA . LYS B 1 160 ? -2.719 -27.203 -2.838 1 98 160 LYS B CA 1
ATOM 3411 C C . LYS B 1 160 ? -4.133 -27.234 -2.266 1 98 160 LYS B C 1
ATOM 3413 O O . LYS B 1 160 ? -5.113 -27.234 -3.016 1 98 160 LYS B O 1
ATOM 3418 N N . SER B 1 161 ? -4.219 -27.297 -0.975 1 97.56 161 SER B N 1
ATOM 3419 C CA . SER B 1 161 ? -5.535 -27.312 -0.343 1 97.56 161 SER B CA 1
ATOM 3420 C C . SER B 1 161 ? -6.227 -25.953 -0.496 1 97.56 161 SER B C 1
ATOM 3422 O O . SER B 1 161 ? -7.332 -25.875 -1.033 1 97.56 161 SER B O 1
ATOM 3424 N N . GLU B 1 162 ? -5.543 -24.875 -0.101 1 97.62 162 GLU B N 1
ATOM 3425 C CA . GLU B 1 162 ? -6.16 -23.562 -0.012 1 97.62 162 GLU B CA 1
ATOM 3426 C C . GLU B 1 162 ? -6.387 -22.969 -1.396 1 97.62 162 GLU B C 1
ATOM 3428 O O . GLU B 1 162 ? -7.453 -22.422 -1.677 1 97.62 162 GLU B O 1
ATOM 3433 N N . VAL B 1 163 ? -5.406 -23.031 -2.254 1 98.44 163 VAL B N 1
ATOM 3434 C CA . VAL B 1 163 ? -5.54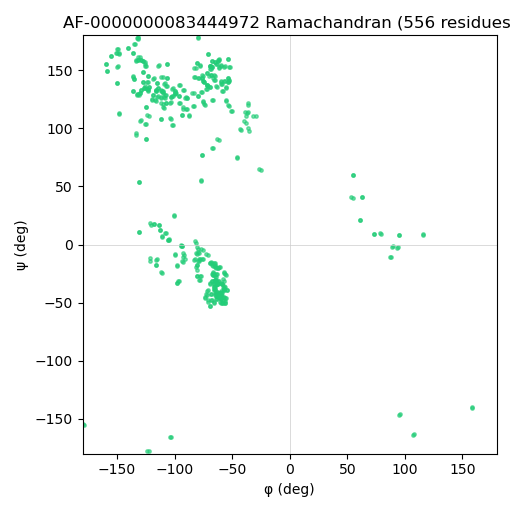7 -22.531 -3.615 1 98.44 163 VAL B CA 1
ATOM 3435 C C . VAL B 1 163 ? -6.461 -23.453 -4.418 1 98.44 163 VAL B C 1
ATOM 3437 O O . VAL B 1 163 ? -7.293 -23 -5.199 1 98.44 163 VAL B O 1
ATOM 3440 N N . GLY B 1 164 ? -6.297 -24.734 -4.18 1 96.94 164 GLY B N 1
ATOM 3441 C CA . GLY B 1 164 ? -7.109 -25.719 -4.871 1 96.94 164 GLY B CA 1
ATOM 3442 C C . GLY B 1 164 ? -8.602 -25.531 -4.66 1 96.94 164 GLY B C 1
ATOM 3443 O O . GLY B 1 164 ? -9.391 -25.719 -5.586 1 96.94 164 GLY B O 1
ATOM 3444 N N . LYS B 1 165 ? -8.984 -25.141 -3.48 1 93.94 165 LYS B N 1
ATOM 3445 C CA . LYS B 1 165 ? -10.383 -24.906 -3.143 1 93.94 165 LYS B CA 1
ATOM 3446 C C . LYS B 1 165 ? -10.984 -23.797 -4.008 1 93.94 165 LYS B C 1
ATOM 3448 O O . LYS B 1 165 ? -12.203 -23.688 -4.129 1 93.94 165 LYS B O 1
ATOM 3453 N N . ARG B 1 166 ? -10.031 -23 -4.57 1 95.19 166 ARG B N 1
ATOM 3454 C CA . ARG B 1 166 ? -10.492 -21.844 -5.328 1 95.19 166 ARG B CA 1
ATOM 3455 C C . ARG B 1 166 ? -10.359 -22.078 -6.828 1 95.19 166 ARG B C 1
ATOM 3457 O O . ARG B 1 166 ? -10.578 -21.172 -7.629 1 95.19 166 ARG B O 1
ATOM 3464 N N . MET B 1 167 ? -9.961 -23.266 -7.207 1 95.62 167 MET B N 1
ATOM 3465 C CA . MET B 1 167 ? -9.852 -23.641 -8.609 1 95.62 167 MET B CA 1
ATOM 3466 C C . MET B 1 167 ? -11.156 -24.266 -9.109 1 95.62 167 MET B C 1
ATOM 3468 O O . MET B 1 167 ? -11.664 -25.219 -8.523 1 95.62 167 MET B O 1
ATOM 3472 N N . ARG B 1 168 ? -11.648 -23.703 -10.164 1 94.06 168 ARG B N 1
ATOM 3473 C CA . ARG B 1 168 ? -12.883 -24.188 -10.773 1 94.06 168 ARG B CA 1
ATOM 3474 C C . ARG B 1 168 ? -12.594 -25.094 -11.961 1 94.06 168 ARG B C 1
ATOM 3476 O O . ARG B 1 168 ? -11.836 -24.719 -12.859 1 94.06 168 ARG B O 1
ATOM 3483 N N . ILE B 1 169 ? -13.211 -26.266 -12 1 94.94 169 ILE B N 1
ATOM 3484 C CA . ILE B 1 169 ? -13.078 -27.172 -13.141 1 94.94 169 ILE B CA 1
ATOM 3485 C C . ILE B 1 169 ? -13.906 -26.656 -14.312 1 94.94 169 ILE B C 1
ATOM 3487 O O . ILE B 1 169 ? -15.109 -26.422 -14.18 1 94.94 169 ILE B O 1
ATOM 3491 N N . VAL B 1 170 ? -13.219 -26.453 -15.43 1 93.94 170 VAL B N 1
ATOM 3492 C CA . VAL B 1 170 ? -13.945 -25.922 -16.578 1 93.94 170 VAL B CA 1
ATOM 3493 C C . VAL B 1 170 ? -13.938 -26.953 -17.703 1 93.94 170 VAL B C 1
ATOM 3495 O O . VAL B 1 170 ? -14.633 -26.797 -18.703 1 93.94 170 VAL B O 1
ATOM 3498 N N . ASP B 1 171 ? -13.156 -27.938 -17.625 1 93.38 171 ASP B N 1
ATOM 3499 C CA . ASP B 1 171 ? -13.133 -29.094 -18.531 1 93.38 171 ASP B CA 1
ATOM 3500 C C . ASP B 1 171 ? -13.07 -30.406 -17.75 1 93.38 171 ASP B C 1
ATOM 3502 O O . ASP B 1 171 ? -11.977 -30.922 -17.5 1 93.38 171 ASP B O 1
ATOM 3506 N N . GLU B 1 172 ? -14.242 -30.984 -17.516 1 92.75 172 GLU B N 1
ATOM 3507 C CA . GLU B 1 172 ? -14.375 -32.156 -16.641 1 92.75 172 GLU B CA 1
ATOM 3508 C C . GLU B 1 172 ? -13.688 -33.375 -17.25 1 92.75 172 GLU B C 1
ATOM 3510 O O . GLU B 1 172 ? -13.781 -33.594 -18.453 1 92.75 172 GLU B O 1
ATOM 3515 N N . GLY B 1 173 ? -13.133 -34.094 -16.375 1 93 173 GLY B N 1
ATOM 3516 C CA . GLY B 1 173 ? -12.555 -35.344 -16.812 1 93 173 GLY B CA 1
ATOM 3517 C C . GLY B 1 173 ? -11.086 -35.25 -17.156 1 93 173 GLY B C 1
ATOM 3518 O O . GLY B 1 173 ? -10.445 -36.25 -17.469 1 93 173 GLY B O 1
ATOM 3519 N N . LYS B 1 174 ? -10.547 -34.094 -17.078 1 94.44 174 LYS B N 1
ATOM 3520 C CA . LYS B 1 174 ? -9.148 -33.906 -17.453 1 94.44 174 LYS B CA 1
ATOM 3521 C C . LYS B 1 174 ? -8.336 -33.344 -16.281 1 94.44 174 LYS B C 1
ATOM 3523 O O . LYS B 1 174 ? -7.277 -32.75 -16.484 1 94.44 174 LYS B O 1
ATOM 3528 N N . GLU B 1 175 ? -8.852 -33.469 -15.109 1 94.62 175 GLU B N 1
ATOM 3529 C CA . GLU B 1 175 ? -8.219 -32.906 -13.914 1 94.62 175 GLU B CA 1
ATOM 3530 C C . GLU B 1 175 ? -6.82 -33.5 -13.711 1 94.62 175 GLU B C 1
ATOM 3532 O O . GLU B 1 175 ? -5.914 -32.781 -13.25 1 94.62 175 GLU B O 1
ATOM 3537 N N . ASP B 1 176 ? -6.605 -34.719 -14.07 1 94.75 176 ASP B N 1
ATOM 3538 C CA . ASP B 1 176 ? -5.336 -35.406 -13.883 1 94.75 176 ASP B CA 1
ATOM 3539 C C . ASP B 1 176 ? -4.277 -34.906 -14.844 1 94.75 176 ASP B C 1
ATOM 3541 O O . ASP B 1 176 ? -3.09 -35.188 -14.695 1 94.75 176 ASP B O 1
ATOM 3545 N N . GLN B 1 177 ? -4.66 -34.094 -15.773 1 96.81 177 GLN B N 1
ATOM 3546 C CA . GLN B 1 177 ? -3.742 -33.562 -16.766 1 96.81 177 GLN B CA 1
ATOM 3547 C C . GLN B 1 177 ? -3.152 -32.219 -16.328 1 96.81 177 GLN B C 1
ATOM 3549 O O . GLN B 1 177 ? -2.223 -31.719 -16.938 1 96.81 177 GLN B O 1
ATOM 3554 N N . PHE B 1 178 ? -3.652 -31.703 -15.242 1 97.5 178 PHE B N 1
ATOM 3555 C CA . PHE B 1 178 ? -3.146 -30.422 -14.742 1 97.5 178 PHE B CA 1
ATOM 3556 C C . PHE B 1 178 ? -1.907 -30.641 -13.875 1 97.5 178 PHE B C 1
ATOM 3558 O O . PHE B 1 178 ? -1.897 -31.5 -12.992 1 97.5 178 PHE B O 1
ATOM 3565 N N . SER B 1 179 ? -0.889 -29.906 -14.148 1 98.25 179 SER B N 1
ATOM 3566 C CA . SER B 1 179 ? 0.343 -29.922 -13.367 1 98.25 179 SER B CA 1
ATOM 3567 C C . SER B 1 179 ? 0.639 -28.547 -12.766 1 98.25 179 SER B C 1
ATOM 3569 O O . SER B 1 179 ? 0.73 -27.547 -13.492 1 98.25 179 SER B O 1
ATOM 3571 N N . TRP B 1 180 ? 0.803 -28.516 -11.438 1 98.38 180 TRP B N 1
ATOM 3572 C CA . TRP B 1 180 ? 1.176 -27.281 -10.742 1 98.38 180 TRP B CA 1
ATOM 3573 C C . TRP B 1 180 ? 2.551 -26.797 -11.195 1 98.38 180 TRP B C 1
ATOM 3575 O O . TRP B 1 180 ? 2.768 -25.594 -11.367 1 98.38 180 TRP B O 1
ATOM 3585 N N . GLN B 1 181 ? 3.473 -27.75 -11.359 1 98 181 GLN B N 1
ATOM 3586 C CA . GLN B 1 181 ? 4.828 -27.438 -11.797 1 98 181 GLN B CA 1
ATOM 3587 C C . GLN B 1 181 ? 4.828 -26.828 -13.203 1 98 181 GLN B C 1
ATOM 3589 O O . GLN B 1 181 ? 5.586 -25.906 -13.477 1 98 181 GLN B O 1
ATOM 3594 N N . ARG B 1 182 ? 4.07 -27.391 -14.078 1 98.12 182 ARG B N 1
ATOM 3595 C CA . ARG B 1 182 ? 3.951 -26.859 -15.438 1 98.12 182 ARG B CA 1
ATOM 3596 C C . ARG B 1 182 ? 3.428 -25.438 -15.414 1 98.12 182 ARG B C 1
ATOM 3598 O O . ARG B 1 182 ? 3.922 -24.578 -16.156 1 98.12 182 ARG B O 1
ATOM 3605 N N . GLU B 1 183 ? 2.381 -25.156 -14.57 1 98.62 183 GLU B N 1
ATOM 3606 C CA . GLU B 1 183 ? 1.846 -23.812 -14.438 1 98.62 183 GLU B CA 1
ATOM 3607 C C . GLU B 1 183 ? 2.908 -22.844 -13.922 1 98.62 183 GLU B C 1
ATOM 3609 O O . GLU B 1 183 ? 3.072 -21.75 -14.469 1 98.62 183 GLU B O 1
ATOM 3614 N N . LEU B 1 184 ? 3.664 -23.266 -12.891 1 98.69 184 LEU B N 1
ATOM 3615 C CA . LEU B 1 184 ? 4.742 -22.453 -12.32 1 98.69 184 LEU B CA 1
ATOM 3616 C C . LEU B 1 184 ? 5.77 -22.094 -13.391 1 98.69 184 LEU B C 1
ATOM 3618 O O . LEU B 1 184 ? 6.141 -20.922 -13.531 1 98.69 184 LEU B O 1
ATOM 3622 N N . THR B 1 185 ? 6.176 -23.078 -14.133 1 98.62 185 THR B N 1
ATOM 3623 C CA . THR B 1 185 ? 7.164 -22.859 -15.188 1 98.62 185 THR B CA 1
ATOM 3624 C C . THR B 1 185 ? 6.598 -21.969 -16.297 1 98.62 185 THR B C 1
ATOM 3626 O O . THR B 1 185 ? 7.316 -21.156 -16.875 1 98.62 185 THR B O 1
ATOM 3629 N N . GLY B 1 186 ? 5.316 -22.188 -16.594 1 98.69 186 GLY B N 1
ATOM 3630 C CA . GLY B 1 186 ? 4.652 -21.328 -17.547 1 98.69 186 GLY B CA 1
ATOM 3631 C C . GLY B 1 186 ? 4.711 -19.859 -17.172 1 98.69 186 GLY B C 1
ATOM 3632 O O . GLY B 1 186 ? 5.02 -19.016 -18.016 1 98.69 186 GLY B O 1
ATOM 3633 N N . PHE B 1 187 ? 4.434 -19.547 -15.914 1 98.81 187 PHE B N 1
ATOM 3634 C CA . PHE B 1 187 ? 4.488 -18.172 -15.453 1 98.81 187 PHE B CA 1
ATOM 3635 C C . PHE B 1 187 ? 5.91 -17.641 -15.523 1 98.81 187 PHE B C 1
ATOM 3637 O O . PHE B 1 187 ? 6.121 -16.469 -15.867 1 98.81 187 PHE B O 1
ATOM 3644 N N . PHE B 1 188 ? 6.906 -18.484 -15.203 1 98.81 188 PHE B N 1
ATOM 3645 C CA . PHE B 1 188 ? 8.297 -18.062 -15.375 1 98.81 188 PHE B CA 1
ATOM 3646 C C . PHE B 1 188 ? 8.586 -17.734 -16.828 1 98.81 188 PHE B C 1
ATOM 3648 O O . PHE B 1 188 ? 9.164 -16.688 -17.125 1 98.81 188 PHE B O 1
ATOM 3655 N N . GLY B 1 189 ? 8.133 -18.562 -17.688 1 98.62 189 GLY B N 1
ATOM 3656 C CA . GLY B 1 189 ? 8.367 -18.391 -19.109 1 98.62 189 GLY B CA 1
ATOM 3657 C C . GLY B 1 189 ? 7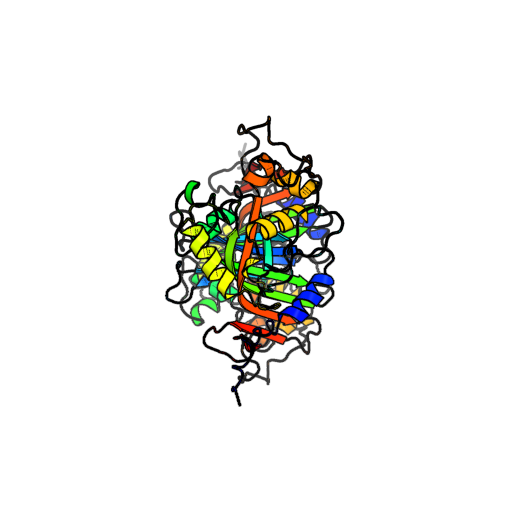.68 -17.172 -19.688 1 98.62 189 GLY B C 1
ATOM 3658 O O . GLY B 1 189 ? 8.086 -16.656 -20.734 1 98.62 189 GLY B O 1
ATOM 3659 N N . ASN B 1 190 ? 6.629 -16.734 -19.031 1 98.25 190 ASN B N 1
ATOM 3660 C CA . ASN B 1 190 ? 5.867 -15.586 -19.531 1 98.25 190 ASN B CA 1
ATOM 3661 C C . ASN B 1 190 ? 6.559 -14.266 -19.188 1 98.25 190 ASN B C 1
ATOM 3663 O O . ASN B 1 190 ? 6.121 -13.203 -19.625 1 98.25 190 ASN B O 1
ATOM 3667 N N . GLN B 1 191 ? 7.664 -14.312 -18.391 1 97.69 191 GLN B N 1
ATOM 3668 C CA . GLN B 1 191 ? 8.422 -13.102 -18.094 1 97.69 191 GLN B CA 1
ATOM 3669 C C . GLN B 1 191 ? 9.398 -12.773 -19.203 1 97.69 191 GLN B C 1
ATOM 3671 O O . GLN B 1 191 ? 9.844 -13.664 -19.938 1 97.69 191 GLN B O 1
ATOM 3676 N N . SER B 1 192 ? 9.734 -11.508 -19.391 1 96.88 192 SER B N 1
ATOM 3677 C CA . SER B 1 192 ? 10.789 -11.125 -20.328 1 96.88 192 SER B CA 1
ATOM 3678 C C . SER B 1 192 ? 12.148 -11.648 -19.875 1 96.88 192 SER B C 1
ATOM 3680 O O . SER B 1 192 ? 12.344 -11.93 -18.703 1 96.88 192 SER B O 1
ATOM 3682 N N . PRO B 1 193 ? 13.047 -11.773 -20.812 1 97.69 193 PRO B N 1
ATOM 3683 C CA . PRO B 1 193 ? 14.391 -12.203 -20.422 1 97.69 193 PRO B CA 1
ATOM 3684 C C . PRO B 1 193 ? 15.008 -11.328 -19.328 1 97.69 193 PRO B C 1
ATOM 3686 O O . PRO B 1 193 ? 15.711 -11.828 -18.453 1 97.69 193 PRO B O 1
ATOM 3689 N N . GLY B 1 194 ? 14.781 -10.047 -19.406 1 96.88 194 GLY B N 1
ATOM 3690 C CA . GLY B 1 194 ? 15.281 -9.141 -18.375 1 96.88 194 GLY B CA 1
ATOM 3691 C C . GLY B 1 194 ? 14.688 -9.406 -17 1 96.88 194 GLY B C 1
ATOM 3692 O O . GLY B 1 194 ? 15.406 -9.391 -16 1 96.88 194 GLY B O 1
ATOM 3693 N N . ILE B 1 195 ? 13.367 -9.641 -16.938 1 97.06 195 ILE B N 1
ATOM 3694 C CA . ILE B 1 195 ? 12.711 -9.93 -15.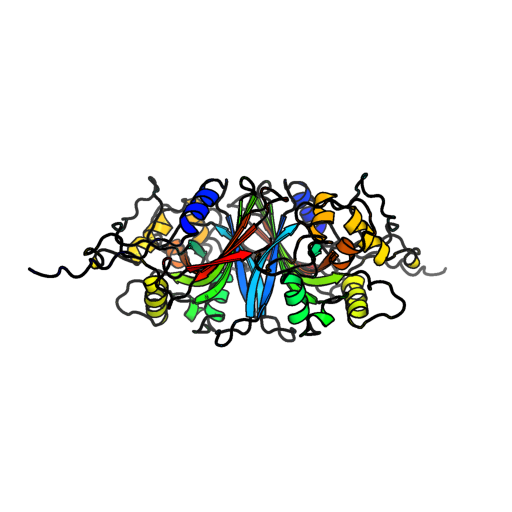664 1 97.06 195 ILE B CA 1
ATOM 3695 C C . ILE B 1 195 ? 13.164 -11.289 -15.148 1 97.06 195 ILE B C 1
ATOM 3697 O O . ILE B 1 195 ? 13.461 -11.445 -13.961 1 97.06 195 ILE B O 1
ATOM 3701 N N . LYS B 1 196 ? 13.266 -12.32 -16.031 1 98.31 196 LYS B N 1
ATOM 3702 C CA . LYS B 1 196 ? 13.844 -13.594 -15.617 1 98.31 196 LYS B CA 1
ATOM 3703 C C . LYS B 1 196 ? 15.266 -13.406 -15.078 1 98.31 196 LYS B C 1
ATOM 3705 O O . LYS B 1 196 ? 15.633 -14.008 -14.07 1 98.31 196 LYS B O 1
ATOM 3710 N N . GLY B 1 197 ? 15.992 -12.555 -15.711 1 98.12 197 GLY B N 1
ATOM 3711 C CA . GLY B 1 197 ? 17.344 -12.266 -15.289 1 98.12 197 GLY B CA 1
ATOM 3712 C C . GLY B 1 197 ? 17.422 -11.578 -13.938 1 98.12 197 GLY B C 1
ATOM 3713 O O . GLY B 1 197 ? 18.422 -11.688 -13.234 1 98.12 197 GLY B O 1
ATOM 3714 N N . SER B 1 198 ? 16.375 -10.844 -13.531 1 98 198 SER B N 1
ATOM 3715 C CA . SER B 1 198 ? 16.375 -10.109 -12.266 1 98 198 SER B CA 1
ATOM 3716 C C . SER B 1 198 ? 16.438 -11.062 -11.078 1 98 198 SER B C 1
ATOM 3718 O O . SER B 1 198 ? 16.859 -10.672 -9.984 1 98 198 SER B O 1
ATOM 3720 N N . PHE B 1 199 ? 16.125 -12.328 -11.273 1 98.5 199 PHE B N 1
ATOM 3721 C CA . PHE B 1 199 ? 16.219 -13.328 -10.219 1 98.5 199 PHE B CA 1
ATOM 3722 C C . PHE B 1 199 ? 17.672 -13.742 -10 1 98.5 199 PHE B C 1
ATOM 3724 O O . PHE B 1 199 ? 17.984 -14.484 -9.07 1 98.5 199 PHE B O 1
ATOM 3731 N N . LYS B 1 200 ? 18.531 -13.211 -10.812 1 98.5 200 LYS B N 1
ATOM 3732 C CA . LYS B 1 200 ? 19.969 -13.414 -10.672 1 98.5 200 LYS B CA 1
ATOM 3733 C C . LYS B 1 200 ? 20.656 -12.148 -10.195 1 98.5 200 LYS B C 1
ATOM 3735 O O . LYS B 1 200 ? 21.891 -12.039 -10.266 1 98.5 200 LYS B O 1
ATOM 3740 N N . ASN B 1 201 ? 19.953 -11.133 -9.781 1 98.5 201 ASN B N 1
ATOM 3741 C CA . ASN B 1 201 ? 20.531 -9.961 -9.133 1 98.5 201 ASN B CA 1
ATOM 3742 C C . ASN B 1 201 ? 21.219 -10.32 -7.82 1 98.5 201 ASN B C 1
ATOM 3744 O O . ASN B 1 201 ? 20.906 -11.352 -7.219 1 98.5 201 ASN B O 1
ATOM 3748 N N . PRO B 1 202 ? 22.156 -9.453 -7.359 1 98.44 202 PRO B N 1
ATOM 3749 C CA . PRO B 1 202 ? 22.578 -9.617 -5.965 1 98.44 202 PRO B CA 1
ATOM 3750 C C . PRO B 1 202 ? 21.391 -9.609 -4.992 1 98.44 202 PRO B C 1
ATOM 3752 O O . PRO B 1 202 ? 20.297 -9.188 -5.352 1 98.44 202 PRO B O 1
ATOM 3755 N N . PRO B 1 203 ? 21.578 -10.148 -3.773 1 98.06 203 PRO B N 1
ATOM 3756 C CA . PRO B 1 203 ? 20.453 -10.25 -2.855 1 98.06 203 PRO B CA 1
ATOM 3757 C C . PRO B 1 203 ? 19.766 -8.906 -2.607 1 98.06 203 PRO B C 1
ATOM 3759 O O . PRO B 1 203 ? 20.406 -7.953 -2.172 1 98.06 203 PRO B O 1
ATOM 3762 N N . PRO B 1 204 ? 18.5 -8.859 -2.865 1 97.75 204 PRO B N 1
ATOM 3763 C CA . PRO B 1 204 ? 17.781 -7.598 -2.682 1 97.75 204 PRO B CA 1
ATOM 3764 C C . PRO B 1 204 ? 17.875 -7.066 -1.252 1 97.75 204 PRO B C 1
ATOM 3766 O O . PRO B 1 204 ? 17.672 -7.824 -0.297 1 97.75 204 PRO B O 1
ATOM 3769 N N . GLY B 1 205 ? 18.203 -5.789 -1.147 1 97.44 205 GLY B N 1
ATOM 3770 C CA . GLY B 1 205 ? 18.219 -5.137 0.153 1 97.44 205 GLY B CA 1
ATOM 3771 C C . GLY B 1 205 ? 19.547 -5.281 0.88 1 97.44 205 GLY B C 1
ATOM 3772 O O . GLY B 1 205 ? 19.75 -4.652 1.919 1 97.44 205 GLY B O 1
ATOM 3773 N N . GLN B 1 206 ? 20.391 -6.117 0.363 1 98.12 206 GLN B N 1
ATOM 3774 C CA . GLN B 1 206 ? 21.719 -6.25 0.969 1 98.12 206 GLN B CA 1
ATOM 3775 C C . GLN B 1 206 ? 22.578 -5.027 0.684 1 98.12 206 GLN B C 1
ATOM 3777 O O . GLN B 1 206 ? 22.594 -4.512 -0.437 1 98.12 206 GLN B O 1
ATOM 3782 N N . PRO B 1 207 ? 23.297 -4.539 1.656 1 98.25 207 PRO B N 1
ATOM 3783 C CA . PRO B 1 207 ? 24.25 -3.463 1.373 1 98.25 207 PRO B CA 1
ATOM 3784 C C . PRO B 1 207 ? 25.219 -3.812 0.245 1 98.25 207 PRO B C 1
ATOM 3786 O O . PRO B 1 207 ? 25.703 -4.945 0.168 1 98.25 207 PRO B O 1
ATOM 3789 N N . THR B 1 208 ? 25.484 -2.848 -0.572 1 97.81 208 THR B N 1
ATOM 3790 C CA . THR B 1 208 ? 26.328 -3.102 -1.738 1 97.81 208 THR B CA 1
ATOM 3791 C C . THR B 1 208 ? 27.766 -3.371 -1.318 1 97.81 208 THR B C 1
ATOM 3793 O O . THR B 1 208 ? 28.562 -3.908 -2.1 1 97.81 208 THR B O 1
ATOM 3796 N N . SER B 1 209 ? 28.078 -3.029 -0.115 1 97.5 209 SER B N 1
ATOM 3797 C CA . SER B 1 209 ? 29.438 -3.223 0.395 1 97.5 209 SER B CA 1
ATOM 3798 C C . SER B 1 209 ? 29.656 -4.664 0.841 1 97.5 209 SER B C 1
ATOM 3800 O O . SER B 1 209 ? 30.797 -5.078 1.069 1 97.5 209 SER B O 1
ATOM 3802 N N . LYS B 1 210 ? 28.625 -5.41 1.05 1 97.94 210 LYS B N 1
ATOM 3803 C CA . LYS B 1 210 ? 28.75 -6.793 1.498 1 97.94 210 LYS B CA 1
ATOM 3804 C C . LYS B 1 210 ? 29.016 -7.73 0.324 1 97.94 210 LYS B C 1
ATOM 3806 O O . LYS B 1 210 ? 28.469 -7.543 -0.763 1 97.94 210 LYS B O 1
ATOM 3811 N N . PRO B 1 211 ? 29.828 -8.742 0.566 1 97.56 211 PRO B N 1
ATOM 3812 C CA . PRO B 1 211 ? 30.109 -9.688 -0.516 1 97.56 211 PRO B CA 1
ATOM 3813 C C . PRO B 1 211 ? 28.875 -10.516 -0.899 1 97.56 211 PRO B C 1
ATOM 3815 O O . PRO B 1 211 ? 27.984 -10.719 -0.076 1 97.56 211 PRO B O 1
ATOM 3818 N N . PHE B 1 212 ? 28.859 -10.945 -2.123 1 97.06 212 PHE B N 1
ATOM 3819 C CA . PHE B 1 212 ? 27.844 -11.859 -2.639 1 97.06 212 PHE B CA 1
ATOM 3820 C C . PHE B 1 212 ? 28.422 -12.734 -3.746 1 97.06 212 PHE B C 1
ATOM 3822 O O . PHE B 1 212 ? 29.594 -12.578 -4.129 1 97.06 212 PHE B O 1
ATOM 3829 N N . ASP B 1 213 ? 27.75 -13.734 -4.156 1 97.5 213 ASP B N 1
ATOM 3830 C CA . ASP B 1 213 ? 28.172 -14.648 -5.211 1 97.5 213 ASP B CA 1
ATOM 3831 C C . ASP B 1 213 ? 28.219 -13.953 -6.566 1 97.5 213 ASP B C 1
ATOM 3833 O O . ASP B 1 213 ? 27.359 -14.172 -7.41 1 97.5 213 ASP B O 1
ATOM 3837 N N . ASP B 1 214 ? 29.359 -13.242 -6.836 1 96.12 214 ASP B N 1
ATOM 3838 C CA . ASP B 1 214 ? 29.453 -12.406 -8.031 1 96.12 214 ASP B CA 1
ATOM 3839 C C . ASP B 1 214 ? 29.766 -13.25 -9.266 1 96.12 214 ASP B C 1
ATOM 3841 O O . ASP B 1 214 ? 29.906 -12.719 -10.367 1 96.12 214 ASP B O 1
ATOM 3845 N N . LYS B 1 215 ? 29.969 -14.531 -9.062 1 97 215 LYS B N 1
ATOM 3846 C CA . LYS B 1 215 ? 30.172 -15.43 -10.188 1 97 215 LYS B CA 1
ATOM 3847 C C . LYS B 1 215 ? 28.859 -15.773 -10.867 1 97 215 LYS B C 1
ATOM 3849 O O . LYS B 1 215 ? 28.812 -15.992 -12.086 1 97 215 LYS B O 1
ATOM 3854 N N . ASN B 1 216 ? 27.781 -15.789 -10.07 1 97.75 216 ASN B N 1
ATOM 3855 C CA . ASN B 1 216 ? 26.5 -16.25 -10.586 1 97.75 216 ASN B CA 1
ATOM 3856 C C . ASN B 1 216 ? 25.469 -15.141 -10.578 1 97.75 216 ASN B C 1
ATOM 3858 O O . ASN B 1 216 ? 24.422 -15.258 -11.219 1 97.75 216 ASN B O 1
ATOM 3862 N N . LEU B 1 217 ? 25.719 -14.086 -9.805 1 98.5 217 LEU B N 1
ATOM 3863 C CA . LEU B 1 217 ? 24.75 -13.008 -9.641 1 98.5 217 LEU B CA 1
ATOM 3864 C C . LEU B 1 217 ? 25.297 -11.695 -10.203 1 98.5 217 LEU B C 1
ATOM 3866 O O . LEU B 1 217 ? 26.438 -11.328 -9.922 1 98.5 217 LEU B O 1
ATOM 3870 N N . ALA B 1 218 ? 24.484 -11.031 -10.977 1 97.25 218 ALA B N 1
ATOM 3871 C CA . ALA B 1 218 ? 24.844 -9.727 -11.523 1 97.25 218 ALA B CA 1
ATOM 3872 C C . ALA B 1 218 ? 23.609 -8.93 -11.93 1 97.25 218 ALA B C 1
ATOM 3874 O O . ALA B 1 218 ? 22.609 -9.508 -12.352 1 97.25 218 ALA B O 1
ATOM 3875 N N . LEU B 1 219 ? 23.703 -7.641 -11.836 1 97.12 219 LEU B N 1
ATOM 3876 C CA . LEU B 1 219 ? 22.625 -6.785 -12.336 1 97.12 219 LEU B CA 1
ATOM 3877 C C . LEU B 1 219 ? 22.531 -6.852 -13.852 1 97.12 219 LEU B C 1
ATOM 3879 O O . LEU B 1 219 ? 23.562 -6.957 -14.539 1 97.12 219 LEU B O 1
ATOM 3883 N N . GLY B 1 220 ? 21.344 -6.762 -14.297 1 95.88 220 GLY B N 1
ATOM 3884 C CA . GLY B 1 220 ? 21.141 -6.594 -15.727 1 95.88 220 GLY B CA 1
ATOM 3885 C C . GLY B 1 220 ? 21.266 -7.887 -16.5 1 95.88 220 GLY B C 1
ATOM 3886 O O . GLY B 1 220 ? 21.328 -7.875 -17.734 1 95.88 220 GLY B O 1
ATOM 3887 N N . SER B 1 221 ? 21.359 -9.008 -15.82 1 96.19 221 SER B N 1
ATOM 3888 C CA . SER B 1 221 ? 21.406 -10.297 -16.516 1 96.19 221 SER B CA 1
ATOM 3889 C C . SER B 1 221 ? 20.125 -10.562 -17.297 1 96.19 221 SER B C 1
ATOM 3891 O O . SER B 1 221 ? 19.078 -10 -16.984 1 96.19 221 SER B O 1
ATOM 3893 N N . LYS B 1 222 ? 20.281 -11.375 -18.297 1 97.31 222 LYS B N 1
ATOM 3894 C CA . LYS B 1 222 ? 19.141 -11.875 -19.062 1 97.31 222 LYS B CA 1
ATOM 3895 C C . LYS B 1 222 ? 19.094 -13.398 -19.062 1 97.31 222 LYS B C 1
ATOM 3897 O O . LYS B 1 222 ? 20.141 -14.055 -19.047 1 97.31 222 LYS B O 1
ATOM 3902 N N . VAL B 1 223 ? 17.922 -13.922 -19.047 1 97.62 223 VAL B N 1
ATOM 3903 C CA . VAL B 1 223 ? 17.75 -15.367 -19.016 1 97.62 223 VAL B CA 1
ATOM 3904 C C . VAL B 1 223 ? 16.703 -15.781 -20.062 1 97.62 223 VAL B C 1
ATOM 3906 O O . VAL B 1 223 ? 15.594 -15.25 -20.078 1 97.62 223 VAL B O 1
ATOM 3909 N N . ASP B 1 224 ? 17.016 -16.75 -20.906 1 95.69 224 ASP B N 1
ATOM 3910 C CA . ASP B 1 224 ? 16.078 -17.328 -21.875 1 95.69 224 ASP B CA 1
ATOM 3911 C C . ASP B 1 224 ? 15.742 -18.766 -21.516 1 95.69 224 ASP B C 1
ATOM 3913 O O . ASP B 1 224 ? 14.672 -19.266 -21.875 1 95.69 224 ASP B O 1
ATOM 3917 N N . ASP B 1 225 ? 16.641 -19.359 -20.797 1 97 225 ASP B N 1
ATOM 3918 C CA . ASP B 1 225 ? 16.484 -20.75 -20.406 1 97 225 ASP B CA 1
ATOM 3919 C C . ASP B 1 225 ? 15.438 -20.906 -19.312 1 97 225 ASP B C 1
ATOM 3921 O O . ASP B 1 225 ? 15.594 -20.375 -18.219 1 97 225 ASP B O 1
ATOM 3925 N N . LEU B 1 226 ? 14.406 -21.656 -19.531 1 97.69 226 LEU B N 1
ATOM 3926 C CA . LEU B 1 226 ? 13.312 -21.875 -18.594 1 97.69 226 LEU B CA 1
ATOM 3927 C C . LEU B 1 226 ? 13.805 -22.625 -17.359 1 97.69 226 LEU B C 1
ATOM 3929 O O . LEU B 1 226 ? 13.125 -22.641 -16.328 1 97.69 226 LEU B O 1
ATOM 3933 N N . LYS B 1 227 ? 14.961 -23.219 -17.438 1 96.94 227 LYS B N 1
ATOM 3934 C CA . LYS B 1 227 ? 15.461 -24.062 -16.344 1 96.94 227 LYS B CA 1
ATOM 3935 C C . LYS B 1 227 ? 16.75 -23.484 -15.773 1 96.94 227 LYS B C 1
ATOM 3937 O O . LYS B 1 227 ? 17.547 -24.219 -15.164 1 96.94 227 LYS B O 1
ATOM 3942 N N . ASP B 1 228 ? 17.016 -22.234 -16.047 1 98 228 ASP B N 1
ATOM 3943 C CA . ASP B 1 228 ? 18.203 -21.625 -15.461 1 98 228 ASP B CA 1
ATOM 3944 C C . ASP B 1 228 ? 18.266 -21.859 -13.953 1 98 228 ASP B C 1
ATOM 3946 O O . ASP B 1 228 ? 17.375 -21.406 -13.219 1 98 228 ASP B O 1
ATOM 3950 N N . PRO B 1 229 ? 19.219 -22.578 -13.477 1 97.81 229 PRO B N 1
ATOM 3951 C CA . PRO B 1 229 ? 19.172 -23.031 -12.086 1 97.81 229 PRO B CA 1
ATOM 3952 C C . PRO B 1 229 ? 19.266 -21.859 -11.094 1 97.81 229 PRO B C 1
ATOM 3954 O O . PRO B 1 229 ? 18.656 -21.906 -10.031 1 97.81 229 PRO B O 1
ATOM 3957 N N . VAL B 1 230 ? 20.016 -20.812 -11.43 1 98.25 230 VAL B N 1
ATOM 3958 C CA . VAL B 1 230 ? 20.188 -19.672 -10.523 1 98.25 230 VAL B CA 1
ATOM 3959 C C . VAL B 1 230 ? 18.891 -18.875 -10.438 1 98.25 230 VAL B C 1
ATOM 3961 O O . VAL B 1 230 ? 18.422 -18.578 -9.344 1 98.25 230 VAL B O 1
ATOM 3964 N N . ALA B 1 231 ? 18.281 -18.531 -11.578 1 98.69 231 ALA B N 1
ATOM 3965 C CA . ALA B 1 231 ? 17.031 -17.766 -11.609 1 98.69 231 ALA B CA 1
ATOM 3966 C C . ALA B 1 231 ? 15.891 -18.547 -10.969 1 98.69 231 ALA B C 1
ATOM 3968 O O . ALA B 1 231 ? 15.141 -18.016 -10.148 1 98.69 231 ALA B O 1
ATOM 3969 N N . ARG B 1 232 ? 15.844 -19.844 -11.297 1 98.62 232 ARG B N 1
ATOM 3970 C CA . ARG B 1 232 ? 14.75 -20.672 -10.812 1 98.62 232 ARG B CA 1
ATOM 3971 C C . ARG B 1 232 ? 14.844 -20.891 -9.305 1 98.62 232 ARG B C 1
ATOM 3973 O O . ARG B 1 232 ? 13.82 -21.016 -8.625 1 98.62 232 ARG B O 1
ATOM 3980 N N . LYS B 1 233 ? 16.031 -20.953 -8.797 1 98.31 233 LYS B N 1
ATOM 3981 C CA . LYS B 1 233 ? 16.234 -21.109 -7.363 1 98.31 233 LYS B CA 1
ATOM 3982 C C . LYS B 1 233 ? 15.594 -19.969 -6.586 1 98.31 233 LYS B C 1
ATOM 3984 O O . LYS B 1 233 ? 15.086 -20.172 -5.48 1 98.31 233 LYS B O 1
ATOM 3989 N N . ASN B 1 234 ? 15.602 -18.781 -7.168 1 98.69 234 ASN B N 1
ATOM 3990 C CA . ASN B 1 234 ? 15.125 -17.594 -6.473 1 98.69 234 ASN B CA 1
ATOM 3991 C C . ASN B 1 234 ? 13.68 -17.25 -6.855 1 98.69 234 ASN B C 1
ATOM 3993 O O . ASN B 1 234 ? 12.977 -16.578 -6.102 1 98.69 234 ASN B O 1
ATOM 3997 N N . PHE B 1 235 ? 13.203 -17.812 -7.969 1 98.88 235 PHE B N 1
ATOM 3998 C CA . PHE B 1 235 ? 11.898 -17.484 -8.531 1 98.88 235 PHE B CA 1
ATOM 3999 C C . PHE B 1 235 ? 10.781 -18.078 -7.691 1 98.88 235 PHE B C 1
ATOM 4001 O O . PHE B 1 235 ? 10.852 -19.25 -7.297 1 98.88 235 PHE B O 1
ATOM 4008 N N . ARG B 1 236 ? 9.75 -17.281 -7.395 1 98.94 236 ARG B N 1
ATOM 4009 C CA . ARG B 1 236 ? 8.516 -17.734 -6.773 1 98.94 236 ARG B CA 1
ATOM 4010 C C . ARG B 1 236 ? 7.297 -17.125 -7.473 1 98.94 236 ARG B C 1
ATOM 4012 O O . ARG B 1 236 ? 7.355 -16 -7.969 1 98.94 236 ARG B O 1
ATOM 4019 N N . LEU B 1 237 ? 6.301 -17.906 -7.578 1 98.94 237 LEU B N 1
ATOM 4020 C CA . LEU B 1 237 ? 4.98 -17.422 -7.953 1 98.94 237 LEU B CA 1
ATOM 4021 C C . LEU B 1 237 ? 4.094 -17.25 -6.727 1 98.94 237 LEU B C 1
ATOM 4023 O O . LEU B 1 237 ? 4.023 -18.141 -5.875 1 98.94 237 LEU B O 1
ATOM 4027 N N . VAL B 1 238 ? 3.461 -16.078 -6.594 1 99 238 VAL B N 1
ATOM 4028 C CA . VAL B 1 238 ? 2.572 -15.836 -5.465 1 99 238 VAL B CA 1
ATOM 4029 C C . VAL B 1 238 ? 1.126 -15.766 -5.953 1 99 238 VAL B C 1
ATOM 4031 O O . VAL B 1 238 ? 0.834 -15.117 -6.961 1 99 238 VAL B O 1
ATOM 4034 N N . VAL B 1 239 ? 0.278 -16.469 -5.281 1 99 239 VAL B N 1
ATOM 4035 C CA . VAL B 1 239 ? -1.156 -16.469 -5.547 1 99 239 VAL B CA 1
ATOM 4036 C C . VAL B 1 239 ? -1.9 -15.805 -4.395 1 99 239 VAL B C 1
ATOM 4038 O O . VAL B 1 239 ? -1.718 -16.172 -3.23 1 99 239 VAL B O 1
ATOM 4041 N N . ILE B 1 240 ? -2.705 -14.859 -4.699 1 98.94 240 ILE B N 1
ATOM 4042 C CA . ILE B 1 240 ? -3.561 -14.242 -3.691 1 98.94 240 ILE B CA 1
ATOM 4043 C C . ILE B 1 240 ? -4.945 -14.883 -3.729 1 98.94 240 ILE B C 1
ATOM 4045 O O . ILE B 1 240 ? -5.594 -14.914 -4.777 1 98.94 240 ILE B O 1
ATOM 4049 N N . VAL B 1 241 ? -5.344 -15.414 -2.65 1 98.75 241 VAL B N 1
ATOM 4050 C CA . VAL B 1 241 ? -6.695 -15.945 -2.494 1 98.75 241 VAL B CA 1
ATOM 4051 C C . VAL B 1 241 ? -7.602 -14.883 -1.887 1 98.75 241 VAL B C 1
ATOM 4053 O O . VAL B 1 241 ? -7.492 -14.57 -0.698 1 98.75 241 VAL B O 1
ATOM 4056 N N . PRO B 1 242 ? -8.555 -14.383 -2.695 1 98.5 242 PRO B N 1
ATOM 4057 C CA . PRO B 1 242 ? -9.344 -13.242 -2.223 1 98.5 242 PRO B CA 1
ATOM 4058 C C . PRO B 1 242 ? -10.414 -13.648 -1.208 1 98.5 242 PRO B C 1
ATOM 4060 O O . PRO B 1 242 ? -11.172 -14.594 -1.445 1 98.5 242 PRO B O 1
ATOM 4063 N N . ASP B 1 243 ? -10.469 -12.93 -0.118 1 97.38 243 ASP B N 1
ATOM 4064 C CA . ASP B 1 243 ? -11.562 -13.031 0.842 1 97.38 243 ASP B CA 1
ATOM 4065 C C . ASP B 1 243 ? -12.594 -11.922 0.616 1 97.38 243 ASP B C 1
ATOM 4067 O O . ASP B 1 243 ? -13.781 -12.117 0.86 1 97.38 243 ASP B O 1
ATOM 4071 N N . SER B 1 244 ? -12.125 -10.797 0.193 1 98.25 244 SER B N 1
ATOM 4072 C CA . SER B 1 244 ? -12.969 -9.648 -0.115 1 98.25 244 SER B CA 1
ATOM 4073 C C . SER B 1 244 ? -12.352 -8.797 -1.22 1 98.25 244 SER B C 1
ATOM 4075 O O . SER B 1 244 ? -11.133 -8.609 -1.267 1 98.25 244 SER B O 1
ATOM 4077 N N . VAL B 1 245 ? -13.195 -8.344 -2.119 1 98.81 245 VAL B N 1
ATOM 4078 C CA . VAL B 1 245 ? -12.789 -7.461 -3.205 1 98.81 245 VAL B CA 1
ATOM 4079 C C . VAL B 1 245 ? -13.664 -6.211 -3.209 1 98.81 245 VAL B C 1
ATOM 4081 O O . VAL B 1 245 ? -14.891 -6.301 -3.059 1 98.81 245 VAL B O 1
ATOM 4084 N N . GLU B 1 246 ? -13.031 -5.07 -3.346 1 98.81 246 GLU B N 1
ATOM 4085 C CA . GLU B 1 246 ? -13.781 -3.82 -3.426 1 98.81 246 GLU B CA 1
ATOM 4086 C C . GLU B 1 246 ? -13.461 -3.068 -4.715 1 98.81 246 GLU B C 1
ATOM 4088 O O . GLU B 1 246 ? -12.305 -3.004 -5.133 1 98.81 246 GLU B O 1
ATOM 4093 N N . GLN B 1 247 ? -14.484 -2.648 -5.324 1 98.81 247 GLN B N 1
ATOM 4094 C CA . GLN B 1 247 ? -14.414 -1.747 -6.469 1 98.81 247 GLN B CA 1
ATOM 4095 C C . GLN B 1 247 ? -14.938 -0.36 -6.109 1 98.81 247 GLN B C 1
ATOM 4097 O O . GLN B 1 247 ? -16.094 -0.214 -5.703 1 98.81 247 GLN B O 1
ATOM 4102 N N . THR B 1 248 ? -14.125 0.626 -6.191 1 98.69 248 THR B N 1
ATOM 4103 C CA . THR B 1 248 ? -14.562 2.002 -5.973 1 98.69 248 THR B CA 1
ATOM 4104 C C . THR B 1 248 ? -14.508 2.799 -7.273 1 98.69 248 THR B C 1
ATOM 4106 O O . THR B 1 248 ? -13.422 3.098 -7.781 1 98.69 248 THR B O 1
ATOM 4109 N N . ASP B 1 249 ? -15.641 3.076 -7.777 1 98.38 249 ASP B N 1
ATOM 4110 C CA . ASP B 1 249 ? -15.789 3.857 -9 1 98.38 249 ASP B CA 1
ATOM 4111 C C . ASP B 1 249 ? -15.844 5.352 -8.695 1 98.38 249 ASP B C 1
ATOM 4113 O O . ASP B 1 249 ? -16.828 5.844 -8.141 1 98.38 249 ASP B O 1
ATOM 4117 N N . LEU B 1 250 ? -14.82 6.066 -9.078 1 97.06 250 LEU B N 1
ATOM 4118 C CA . LEU B 1 250 ? -14.719 7.5 -8.82 1 97.06 250 LEU B CA 1
ATOM 4119 C C . LEU B 1 250 ? -14.781 8.297 -10.117 1 97.06 250 LEU B C 1
ATOM 4121 O O . LEU B 1 250 ? -14.391 9.461 -10.156 1 97.06 250 LEU B O 1
ATOM 4125 N N . SER B 1 251 ? -15.227 7.703 -11.172 1 96.25 251 SER B N 1
ATOM 4126 C CA . SER B 1 251 ? -15.211 8.32 -12.492 1 96.25 251 SER B CA 1
ATOM 4127 C C . SER B 1 251 ? -16.141 9.531 -12.555 1 96.25 251 SER B C 1
ATOM 4129 O O . SER B 1 251 ? -15.906 10.453 -13.328 1 96.25 251 SER B O 1
ATOM 4131 N N . ASN B 1 252 ? -17.203 9.461 -11.781 1 95.88 252 ASN B N 1
ATOM 4132 C CA . ASN B 1 252 ? -18.156 10.562 -11.641 1 95.88 252 ASN B CA 1
ATOM 4133 C C . ASN B 1 252 ? -18.438 10.883 -10.172 1 95.88 252 ASN B C 1
ATOM 4135 O O . ASN B 1 252 ? -19.141 10.133 -9.492 1 95.88 252 ASN B O 1
ATOM 4139 N N . PRO B 1 253 ? -17.891 11.992 -9.727 1 93.19 253 PRO B N 1
ATOM 4140 C CA . PRO B 1 253 ? -18.031 12.328 -8.305 1 93.19 253 PRO B CA 1
ATOM 4141 C C . PRO B 1 253 ? -19.484 12.367 -7.844 1 93.19 253 PRO B C 1
ATOM 4143 O O . PRO B 1 253 ? -19.766 12.109 -6.672 1 93.19 253 PRO B O 1
ATOM 4146 N N . GLU B 1 254 ? -20.422 12.633 -8.734 1 95.62 254 GLU B N 1
ATOM 4147 C CA . GLU B 1 254 ? -21.828 12.75 -8.367 1 95.62 254 GLU B CA 1
ATOM 4148 C C . GLU B 1 254 ? -22.5 11.375 -8.273 1 95.62 254 GLU B C 1
ATOM 4150 O O . GLU B 1 254 ? -23.594 11.25 -7.738 1 95.62 254 GLU B O 1
ATOM 4155 N N . LYS B 1 255 ? -21.812 10.398 -8.766 1 97.25 255 LYS B N 1
ATOM 4156 C CA . LYS B 1 255 ? -22.406 9.055 -8.805 1 97.25 255 LYS B CA 1
ATOM 4157 C C . LYS B 1 255 ? -21.438 8.023 -8.242 1 97.25 255 LYS B C 1
ATOM 4159 O O . LYS B 1 255 ? -21.609 6.82 -8.469 1 97.25 255 LYS B O 1
ATOM 4164 N N . ALA B 1 256 ? -20.359 8.484 -7.617 1 97.56 256 ALA B N 1
ATOM 4165 C CA . ALA B 1 256 ? -19.328 7.586 -7.094 1 97.56 256 ALA B CA 1
ATOM 4166 C C . ALA B 1 256 ? -19.938 6.516 -6.195 1 97.56 256 ALA B C 1
ATOM 4168 O O . ALA B 1 256 ? -20.859 6.797 -5.418 1 97.56 256 ALA B O 1
ATOM 4169 N N . ARG B 1 257 ? -19.391 5.305 -6.312 1 98.38 257 ARG B N 1
ATOM 4170 C CA . ARG B 1 257 ? -19.922 4.16 -5.578 1 98.38 257 ARG B CA 1
ATOM 4171 C C . ARG B 1 257 ? -18.812 3.158 -5.262 1 98.38 257 ARG B C 1
ATOM 4173 O O . ARG B 1 257 ? -17.781 3.135 -5.934 1 98.38 257 ARG B O 1
ATOM 4180 N N . ARG B 1 258 ? -19.062 2.52 -4.27 1 98.62 258 ARG B N 1
ATOM 4181 C CA . ARG B 1 258 ? -18.188 1.418 -3.883 1 98.62 258 ARG B CA 1
ATOM 4182 C C . ARG B 1 258 ? -18.969 0.111 -3.771 1 98.62 258 ARG B C 1
ATOM 4184 O O . ARG B 1 258 ? -20.078 0.092 -3.256 1 98.62 258 ARG B O 1
ATOM 4191 N N . PHE B 1 259 ? -18.406 -0.957 -4.344 1 98.75 259 PHE B N 1
ATOM 4192 C CA . PHE B 1 259 ? -18.969 -2.297 -4.238 1 98.75 259 PHE B CA 1
ATOM 4193 C C . PHE B 1 259 ? -18.016 -3.232 -3.508 1 98.75 259 PHE B C 1
ATOM 4195 O O . PHE B 1 259 ? -16.844 -3.355 -3.885 1 98.75 259 PHE B O 1
ATOM 4202 N N . ARG B 1 260 ? -18.516 -3.809 -2.498 1 98.56 260 ARG B N 1
ATOM 4203 C CA . ARG B 1 260 ? -17.734 -4.793 -1.752 1 98.56 260 ARG B CA 1
ATOM 4204 C C . ARG B 1 260 ? -18.25 -6.203 -2.004 1 98.56 260 ARG B C 1
ATOM 4206 O O . ARG B 1 260 ? -19.438 -6.488 -1.785 1 98.56 260 ARG B O 1
ATOM 4213 N N . TYR B 1 261 ? -17.391 -7.027 -2.488 1 97.88 261 TYR B N 1
ATOM 4214 C CA . TYR B 1 261 ? -17.656 -8.453 -2.672 1 97.88 261 TYR B CA 1
ATOM 4215 C C . TYR B 1 261 ? -16.969 -9.273 -1.584 1 97.88 261 TYR B C 1
ATOM 4217 O O . TYR B 1 261 ? -15.742 -9.195 -1.417 1 97.88 261 TYR B O 1
ATOM 4225 N N . THR B 1 262 ? -17.734 -10.023 -0.864 1 97.19 262 THR B N 1
ATOM 4226 C CA . THR B 1 262 ? -17.172 -10.844 0.199 1 97.19 262 THR B CA 1
ATOM 4227 C C . THR B 1 262 ? -17.438 -12.328 -0.063 1 97.19 262 THR B C 1
ATOM 4229 O O . THR B 1 262 ? -18.578 -12.719 -0.361 1 97.19 262 THR B O 1
ATOM 4232 N N . PHE B 1 263 ? -16.391 -13.031 0.006 1 95.25 263 PHE B N 1
ATOM 4233 C CA . PHE B 1 263 ? -16.516 -14.469 -0.227 1 95.25 263 PHE B CA 1
ATOM 4234 C C . PHE B 1 263 ? -17.047 -15.18 1.014 1 95.25 263 PHE B C 1
ATOM 4236 O O . PHE B 1 263 ? -16.578 -14.922 2.127 1 95.25 263 PHE B O 1
ATOM 4243 N N . ASP B 1 264 ? -18.031 -15.906 0.822 1 89.94 264 ASP B N 1
ATOM 4244 C CA . ASP B 1 264 ? -18.641 -16.75 1.844 1 89.94 264 ASP B CA 1
ATOM 4245 C C . ASP B 1 264 ? -18.703 -18.203 1.375 1 89.94 264 ASP B C 1
ATOM 4247 O O . ASP B 1 264 ? -19.594 -18.562 0.587 1 89.94 264 ASP B O 1
ATOM 4251 N N . GLU B 1 265 ? -17.859 -18.969 1.874 1 80.94 265 GLU B N 1
ATOM 4252 C CA . GLU B 1 265 ? -17.766 -20.359 1.45 1 80.94 265 GLU B CA 1
ATOM 4253 C C . GLU B 1 265 ? -19.078 -21.094 1.662 1 80.94 265 GLU B C 1
ATOM 4255 O O . GLU B 1 265 ? -19.406 -22.047 0.933 1 80.94 265 GLU B O 1
ATOM 4260 N N . SER B 1 266 ? -19.781 -20.703 2.592 1 82.31 266 SER B N 1
ATOM 4261 C CA . SER B 1 266 ? -21.031 -21.375 2.932 1 82.31 266 SER B CA 1
ATOM 4262 C C . SER B 1 266 ? -22.172 -20.953 2.002 1 82.31 266 SER B C 1
ATOM 4264 O O . SER B 1 266 ? -23.203 -21.625 1.939 1 82.31 266 SER B O 1
ATOM 4266 N N . ALA B 1 267 ? -21.891 -19.859 1.271 1 74.5 267 ALA B N 1
ATOM 4267 C CA . ALA B 1 267 ? -22.953 -19.359 0.39 1 74.5 267 ALA B CA 1
ATOM 4268 C C . ALA B 1 267 ? -22.828 -19.953 -1.01 1 74.5 267 ALA B C 1
ATOM 4270 O O . ALA B 1 267 ? -21.719 -20.016 -1.566 1 74.5 267 ALA B O 1
ATOM 4271 N N . LYS B 1 268 ? -23.812 -20.703 -1.472 1 68.62 268 LYS B N 1
ATOM 4272 C CA . LYS B 1 268 ? -23.781 -21.328 -2.793 1 68.62 268 LYS B CA 1
ATOM 4273 C C . LYS B 1 268 ? -24.172 -20.328 -3.877 1 68.62 268 LYS B C 1
ATOM 4275 O O . LYS B 1 268 ? -23.75 -20.453 -5.027 1 68.62 268 LYS B O 1
ATOM 4280 N N . ALA B 1 269 ? -24.828 -19.359 -3.463 1 70.94 269 ALA B N 1
ATOM 4281 C CA . ALA B 1 269 ? -25.297 -18.391 -4.449 1 70.94 269 ALA B CA 1
ATOM 4282 C C . ALA B 1 269 ? -24.156 -17.484 -4.922 1 70.94 269 ALA B C 1
ATOM 4284 O O . ALA B 1 269 ? -23.266 -17.141 -4.145 1 70.94 269 ALA B O 1
ATOM 4285 N N . ASN B 1 270 ? -24.109 -17.031 -6.199 1 74.38 270 ASN B N 1
ATOM 4286 C CA . ASN B 1 270 ? -23.188 -16.062 -6.789 1 74.38 270 ASN B CA 1
ATOM 4287 C C . ASN B 1 270 ? -21.734 -16.484 -6.566 1 74.38 270 ASN B C 1
ATOM 4289 O O . ASN B 1 270 ? -20.906 -15.672 -6.145 1 74.38 270 ASN B O 1
ATOM 4293 N N . ALA B 1 271 ? -21.594 -17.797 -6.723 1 77.38 271 ALA B N 1
ATOM 4294 C CA . ALA B 1 271 ? -20.25 -18.375 -6.621 1 77.38 271 ALA B CA 1
ATOM 4295 C C . ALA B 1 271 ? -19.641 -18.125 -5.238 1 77.38 271 ALA B C 1
ATOM 4297 O O . ALA B 1 271 ? -18.438 -17.938 -5.105 1 77.38 271 ALA B O 1
ATOM 4298 N N . GLY B 1 272 ? -20.578 -17.859 -4.281 1 87.38 272 GLY B N 1
ATOM 4299 C CA . GLY B 1 272 ? -20.125 -17.719 -2.906 1 87.38 272 GLY B CA 1
ATOM 4300 C C . GLY B 1 272 ? -19.859 -16.281 -2.514 1 87.38 272 GLY B C 1
ATOM 4301 O O . GLY B 1 272 ? -19.312 -16.016 -1.438 1 87.38 272 GLY B O 1
ATOM 4302 N N . TRP B 1 273 ? -20.234 -15.297 -3.414 1 93.69 273 TRP B N 1
ATOM 4303 C CA . TRP B 1 273 ? -19.906 -13.906 -3.145 1 93.69 273 TRP B CA 1
ATOM 4304 C C . TRP B 1 273 ? -21.156 -13.117 -2.773 1 93.69 273 TRP B C 1
ATOM 4306 O O . TRP B 1 273 ? -22.172 -13.203 -3.457 1 93.69 273 TRP B O 1
ATOM 4316 N N . ARG B 1 274 ? -21.047 -12.453 -1.708 1 94.19 274 ARG B N 1
ATOM 4317 C CA . ARG B 1 274 ? -22.031 -11.453 -1.335 1 94.19 274 ARG B CA 1
ATOM 4318 C C . ARG B 1 274 ? -21.609 -10.055 -1.764 1 94.19 274 ARG B C 1
ATOM 4320 O O . ARG B 1 274 ? -20.438 -9.68 -1.586 1 94.19 274 ARG B O 1
ATOM 4327 N N . THR B 1 275 ? -22.531 -9.305 -2.293 1 95 275 THR B N 1
ATOM 4328 C CA . THR B 1 275 ? -22.203 -7.965 -2.777 1 95 275 THR B CA 1
ATOM 4329 C C . THR B 1 275 ? -22.953 -6.902 -1.977 1 95 275 THR B C 1
ATOM 4331 O O . THR B 1 275 ? -24.156 -7.055 -1.698 1 95 275 THR B O 1
ATOM 4334 N N . GLU B 1 276 ? -22.234 -5.918 -1.567 1 97.31 276 GLU B N 1
ATOM 4335 C CA . GLU B 1 276 ? -22.812 -4.742 -0.923 1 97.31 276 GLU B CA 1
ATOM 4336 C C . GLU B 1 276 ? -22.438 -3.465 -1.674 1 97.31 276 GLU B C 1
ATOM 4338 O O . GLU B 1 276 ? -21.328 -3.342 -2.188 1 97.31 276 GLU B O 1
ATOM 4343 N N . GLU B 1 277 ? -23.406 -2.633 -1.762 1 98.5 277 GLU B N 1
ATOM 4344 C CA . GLU B 1 277 ? -23.156 -1.304 -2.314 1 98.5 277 GLU B CA 1
ATOM 4345 C C . GLU B 1 277 ? -22.922 -0.282 -1.207 1 98.5 277 GLU B C 1
ATOM 4347 O O . GLU B 1 277 ? -23.719 -0.158 -0.282 1 98.5 277 GLU B O 1
ATOM 4352 N N . LEU B 1 278 ? -21.828 0.438 -1.308 1 98.75 278 LEU B N 1
ATOM 4353 C CA . LEU B 1 278 ? -21.391 1.364 -0.268 1 98.75 278 LEU B CA 1
ATOM 4354 C C . LEU B 1 278 ? -21.125 2.748 -0.851 1 98.75 278 LEU B C 1
ATOM 4356 O O . LEU B 1 278 ? -20.938 2.893 -2.061 1 98.75 278 LEU B O 1
ATOM 4360 N N . TRP B 1 279 ? -21.172 3.736 0.025 1 98.5 279 TRP B N 1
ATOM 4361 C CA . TRP B 1 279 ? -20.672 5.047 -0.363 1 98.5 279 TRP B CA 1
ATOM 4362 C C . TRP B 1 279 ? -19.156 5.02 -0.532 1 98.5 279 TRP B C 1
ATOM 4364 O O . TRP B 1 279 ? -18.469 4.234 0.124 1 98.5 279 TRP B O 1
ATOM 4374 N N . PRO B 1 280 ? -18.672 5.84 -1.367 1 97 280 PRO B N 1
ATOM 4375 C CA . PRO B 1 280 ? -17.234 5.773 -1.664 1 97 280 PRO B CA 1
ATOM 4376 C C . PRO B 1 280 ? -16.359 6.141 -0.463 1 97 280 PRO B C 1
ATOM 4378 O O . PRO B 1 280 ? -16.812 6.852 0.438 1 97 280 PRO B O 1
#

Organism: NCBI:txid156630

Nearest PDB structures (foldseek):
  1dnl-assembly1_A  TM=5.656E-01  e=2.910E-09  Escherichia coli K-12
  6ylz-assembly1_AAA-2  TM=6.689E-01  e=6.782E-08  Escherichia coli K-12
  1jnw-assembly1_A-2  TM=5.611E-01  e=1.245E-08  Escherichia coli
  6ymh-assembly1_BBB  TM=5.712E-01  e=3.087E-08  Escherichia coli K-12
  1t9m-assembly1_B  TM=6.772E-01  e=2.014E-06  Pseudomonas aeruginosa

Radius of gyration: 25.15 Å; Cα contacts (8 Å, |Δi|>4): 1236; chains: 2; bounding box: 70×84×55 Å

Foldseek 3Di:
DPPPDPDPPWQDAFPCQVVVVVLCVLDPFNKKKKKFWDADDPPDPDRTDIDIDIFGWQAAQLCHDDDPQFPFDHFPSFKGFSWIKTKDFLLDVRLVRQACQAPNNDDDSVVSQAKAGFHWMKMWDARPVQQKIKMFTFHKIKHAQVLDDPDQDPRNVRCCVQVVVRITGPDPPCPVRDDPNSSLLSSLRRDFQQVLLVSQAFRPPDDPPDDDDPVRHDHRGGDNDSPPPSSRSGMIMMIGDGQKMKMWGPNDVVDTKMKMWGAAPVDSPSSRIDIDIDHD/DPPPDPDPPFQDAFPCQVVVVVLCVLDPFNKKKKKFWDADDPPDPDRTDIDMDIFGWQAAQLCHDDDPQFPFDHFDSFKGFSWIKTKDFLLDVRLVRQACQAPNNDDDSVVSQAKAGFHWMKMWDARPVQQKIKIFTFHKIKHAQVLDDPDQDPRNVRCCVQVVVRITGPDPPCVVRDDPNSSLLSSLRRDFQQVLLVSQAFRPPDPPPDDDDPVRHHHRGGDNDSPPPSSRSGMIMMIGDGQKMKMWGPNDVVDTKMKMWGAAPVDSPSSRIDIDIDHD

Sequence (560 aa):
MSTTAPSASALPPAPWKSLFSEHISKMKSPEFVLGTLDSAPKGSPTPFVPRVRYCIHRGFWAELPENKHNDAERNPQVYQSDCPTFTTDVRMEKVGQIFATSAGHAESNDQIQGSGGGGPVEAVYWNADTGTQWRIKGRAFVIADDIEGDEESSGVRTVKSEVGKRMRIVDEGKEDQFSWQRELTGFFGNQSPGIKGSFKNPPPGQPTSKPFDDKNLALGSKVDDLKDPVARKNFRLVVIVPDSVEQTDLSNPEKARRFRYTFDESAKANAGWRTEELWPMSTTAPSASALPPAPWKSLFSEHISKMKSPEFVLGTLDSAPKGSPTPFVPRVRYCIHRGFWAELPENKHNDAERNPQVYQSDCPTFTTDVRMEKVGQIFATSAGHAESNDQIQGSGGGGPVEAVYWNADTGTQWRIKGRAFVIADDIEGDEESSGVRTVKSEVGKRMRIVDEGKEDQFSWQRELTGFFGNQSPGIKGSFKNPPPGQPTSKPFDDKNLALGSKVDDLKDPVARKNFRLVVIVPDSVEQTDLSNPEKARRFRYTFDESAKANAGWRTEELWP

Secondary structure (DSSP, 8-state):
-----------PPPTTHHHHHHHHHHSSS-EEEEEEEEEPPTT-SSSEEEEEEEEE---BTTBPPP-TT--S----S-EEES-BEEEEETTSHHHHHHHHTSSS---SGGGGSSSEEEEEEEEEEEETTTTEEEEEEEEEEEE-GGGSSSS--HHHHHHHHHHHTTEEESSTT-GGG--HHHHHHHHHHTS-HHHHHHTTSSPTT-BTTS---TTT--TT-----TT-HHHHHHEEEEEEEEEEEEEEE-S-TTT-EEEEEEE-TT--GGGGEEEEEE--/-----------PPPTTHHHHHHHHHHSSS-EEEEEEEEEPPTT-SSSEEEEEEEEE---BTTBPPP-TT--S----S-EEES-BEEEEETTSHHHHHHHHTSSS---SGGGGSSSEEEEEEEEEEEETTTTEEEEEEEEEEEE-GGGSSSS--HHHHHHHHHHHTTEEESSTT-GGG--HHHHHHHHHHTS-HHHHHHTTSSPTT-BTTS---TTT--TT-----TT-HHHHHHEEEEEEEEEEEEEEE-S-TTT-EEEEEEE-TT--GGGGEEEEEE--

InterPro domains:
  IPR012349 FMN-binding split barrel [G3DSA:2.30.110.10] (12-280)
  IPR024624 Pyridoxamine 5'-phosphate oxidase, Alr4036 family, FMN-binding domain [PF12766] (14-143)

pLDDT: mean 94.3, std 11.81, range [27.23, 99.0]

Solvent-accessible surface area (backbone atoms only — not comparable to full-atom values): 29603 Å² total; per-residue (Å²): 133,81,78,72,68,76,70,89,71,50,64,58,72,52,86,60,50,66,62,47,51,55,50,47,71,69,35,96,62,48,53,28,37,41,17,30,45,37,79,38,63,87,89,49,69,40,73,54,33,29,37,60,46,78,47,53,59,64,46,30,48,66,45,78,68,90,47,94,84,33,83,47,62,74,60,67,77,25,41,38,41,80,23,44,25,31,72,47,47,58,72,34,66,66,50,53,26,27,24,41,41,8,82,76,44,44,86,48,73,78,68,56,69,50,24,18,46,45,5,50,28,18,37,34,35,74,32,79,91,65,28,33,37,38,36,39,34,29,29,32,30,38,44,26,85,57,61,61,51,95,70,75,49,73,31,32,51,49,38,54,52,62,53,45,74,52,48,32,54,72,36,86,91,40,66,88,65,56,47,71,53,41,49,52,46,31,58,56,32,62,44,51,38,55,60,40,10,54,36,21,32,58,63,42,67,38,48,66,86,53,88,70,66,69,88,76,27,40,60,59,35,66,39,85,61,87,71,42,65,63,28,56,72,24,44,31,42,34,37,36,47,64,45,31,37,34,43,34,40,54,66,40,61,66,69,39,32,20,38,40,35,35,60,33,88,86,40,76,57,65,54,14,43,47,77,44,56,21,31,81,132,82,78,71,68,78,69,88,72,51,64,58,72,52,85,59,49,66,61,49,51,54,50,48,72,69,36,96,62,50,52,30,35,41,18,31,46,38,79,37,63,89,89,50,69,37,74,55,33,28,36,58,46,78,46,52,61,64,44,29,48,67,46,78,66,89,48,95,84,33,82,46,64,74,62,67,77,25,40,37,41,81,22,45,26,32,73,49,47,58,71,36,68,66,49,54,26,28,24,41,42,8,84,79,43,43,86,48,73,77,68,58,69,50,24,19,48,45,5,51,28,16,37,33,35,72,32,78,93,64,27,32,37,38,37,37,33,28,27,34,29,38,46,27,84,56,59,65,52,94,69,75,48,74,31,33,52,48,37,53,51,62,54,45,74,52,49,31,56,72,34,86,91,41,66,86,65,57,46,72,53,41,48,54,46,30,57,56,30,64,44,53,37,55,61,41,9,54,38,22,33,58,64,43,65,39,48,66,86,53,88,69,66,67,88,76,27,39,59,59,35,68,38,85,61,88,71,40,65,65,28,53,72,24,42,30,42,35,38,35,47,63,45,31,39,35,43,36,40,54,64,42,60,67,68,37,32,20,38,40,36,35,58,33,90,86,39,76,58,63,55,12,43,46,79,44,56,21,30,81